Protein AF-0000000071078561 (afdb_homodimer)

Foldseek 3Di:
DDDPDDPDPPDPPPPPPPPPPPPPPPPPPPPPVPPPPQPAKDAFWDPPLLVLLLVCLQPLVLDDPVRNVQADSVVLSCLLLQLFFLDAFQPHALVSNVVNLVRFDDFDDAQAEEAEFPQVVLLVQQVVVDSSYDYLCSGSLNVSQPPTDWHAHNDPPRTTRGIDHDVVRHCGPVNSSLLNNLQSRLLRHAEEYEYEFAQQDPCHRQDPPDSCNPRRLQRHQVVGYAAYEYEHEYALPGDRRDACCDDCNVVVVVSCVVNVHYYHYDYDYDHSVPDHNVVVVVVVPDDPVPPDPPDPPPPDPD/DDDPDDPDPPDDDPPPPPPPPPPPPPPPPPPPPPPVPQPAKDAFWDPPLLVLLLVCLQPLVLDDPVRNVQADSVVLSCLLLQLFFLDAFQVHALVSNVVNLVRFDDFDDAQAEEAEFPQVVLLVQQVVVDSSYDYLCSGSLNVSQPPTDWHAHNDPPRTTRGIDHDVVRHCGSVNSSLLNNLQVRLLRHAEEYEYEFAQQDPCHRQDPPDSCNPRRLQRHQVVGYAAYEYEHEYALPGDRRDACCDDCNVVVCVSCVVNVHYYHYDYDYDHSVPDHNVVVVVVVPDDPVPPDPPDPDDPDPD

pLDDT: mean 80.66, std 25.22, range [20.97, 98.88]

Nearest PDB structures (foldseek):
  5f1o-assembly1_A  TM=9.060E-01  e=3.573E-24  Homo sapiens
  1isf-assembly1_B  TM=8.876E-01  e=4.318E-24  Homo sapiens
  4xjs-assembly1_A  TM=9.059E-01  e=1.185E-23  Homo sapiens
  5f1k-assembly1_A  TM=8.750E-01  e=4.599E-24  Homo sapiens
  5bni-assembly2_B  TM=9.233E-01  e=4.062E-22  Sus scrofa

Sequence (604 aa):
MHSLYGLSPSAPAYINKAFVLVIVAASLVVNSSGVLLPSDLGDGTTPNLKAIFLGRCYDCEYCSEEQAGLYNCSGLWDAFSSSFSYQEPCNSVPEDFDDFVSMAFVPLADNQTLFYSGMYSIAMAIGRQSSDFTNIELTMLGGLVDGMTFCGMVDAPGINYDACPTFDSCENDVDALWKESSQYFAGQASGEVTVILDGSRADGAYRPKSFFRPQEVANLDPAKVTSLTAYVVHSLNGDVTEKCVTGSLLQLQEDVATRELNLNALTIQASLATFNASRIQDTKHVDPKQIRPPRLSARQRFMHSLYGLSPSAPAYINKAFVLVIVAASLVVNSSGVLLPSDLGDGTTPNLKAIFLGRCYDCEYCSEEQAGLYNCSGLWDAFSSSFSYQEPCNSVPEDFDDFVSMAFVPLADNQTLFYSGMYSIAMAIGRQSSDFTNIELTMLGGLVDGMTFCGMVDAPGINYDACPTFDSCENDVDALWKESSQYFAGQASGEVTVILDGSRADGAYRPKSFFRPQEVANLDPAKVTSLTAYVVHSLNGDVTEKCVTGSLLQLQEDVATRELNLNALTIQASLATFNASRIQDTKHVDPKQIRPPRLSARQRF

Structure (mmCIF, N/CA/C/O backbone):
data_AF-0000000071078561-model_v1
#
loop_
_entity.id
_entity.type
_entity.pdbx_description
1 polymer 'ADP-ribosyl cyclase/cyclic ADP-ribose hydrolase'
#
loop_
_atom_site.group_PDB
_atom_site.id
_atom_site.type_symbol
_atom_site.label_atom_id
_atom_site.label_alt_id
_atom_site.label_comp_id
_atom_site.label_asym_id
_atom_site.label_entity_id
_atom_site.label_seq_id
_atom_site.pdbx_PDB_ins_code
_atom_site.Cartn_x
_atom_site.Cartn_y
_atom_site.Cartn_z
_atom_site.occupancy
_atom_site.B_iso_or_equiv
_atom_site.auth_seq_id
_atom_site.auth_comp_id
_atom_site.auth_asym_id
_atom_site.auth_atom_id
_atom_site.pdbx_PDB_model_num
ATOM 1 N N . MET A 1 1 ? 60.625 -86.375 -72.938 1 24.27 1 MET A N 1
ATOM 2 C CA . MET A 1 1 ? 61.875 -85.625 -72.812 1 24.27 1 MET A CA 1
ATOM 3 C C . MET A 1 1 ? 61.594 -84.125 -72.625 1 24.27 1 MET A C 1
ATOM 5 O O . MET A 1 1 ? 62.531 -83.312 -72.5 1 24.27 1 MET A O 1
ATOM 9 N N . HIS A 1 2 ? 60.281 -83.75 -73 1 27.45 2 HIS A N 1
ATOM 10 C CA . HIS A 1 2 ? 60.094 -82.375 -73.5 1 27.45 2 HIS A CA 1
ATOM 11 C C . HIS A 1 2 ? 60.312 -81.312 -72.375 1 27.45 2 HIS A C 1
ATOM 13 O O . HIS A 1 2 ? 60.125 -81.625 -71.188 1 27.45 2 HIS A O 1
ATOM 19 N N . SER A 1 3 ? 60.906 -80.25 -72.75 1 25.27 3 SER A N 1
ATOM 20 C CA . SER A 1 3 ? 61.719 -79.125 -72.312 1 25.27 3 SER A CA 1
ATOM 21 C C . SER A 1 3 ? 60.906 -78.125 -71.438 1 25.27 3 SER A C 1
ATOM 23 O O . SER A 1 3 ? 59.906 -77.625 -71.875 1 25.27 3 SER A O 1
ATOM 25 N N . LEU A 1 4 ? 60.781 -78.438 -70.062 1 28.44 4 LEU A N 1
ATOM 26 C CA . LEU A 1 4 ? 60.188 -77.938 -68.812 1 28.44 4 LEU A CA 1
ATOM 27 C C . LEU A 1 4 ? 60.656 -76.562 -68.562 1 28.44 4 LEU A C 1
ATOM 29 O O . LEU A 1 4 ? 61.781 -76.312 -68.125 1 28.44 4 LEU A O 1
ATOM 33 N N . TYR A 1 5 ? 60.406 -75.688 -69.75 1 26.06 5 TYR A N 1
ATOM 34 C CA . TYR A 1 5 ? 61.062 -74.375 -69.75 1 26.06 5 TYR A CA 1
ATOM 35 C C . TYR A 1 5 ? 60.844 -73.625 -68.5 1 26.06 5 TYR A C 1
ATOM 37 O O . TYR A 1 5 ? 59.875 -73.812 -67.75 1 26.06 5 TYR A O 1
ATOM 45 N N . GLY A 1 6 ? 61.906 -72.875 -67.875 1 26.34 6 GLY A N 1
ATOM 46 C CA . GLY A 1 6 ? 62.562 -72.25 -66.75 1 26.34 6 GLY A CA 1
ATOM 47 C C . GLY A 1 6 ? 61.938 -70.938 -66.312 1 26.34 6 GLY A C 1
ATOM 48 O O . GLY A 1 6 ? 62.219 -69.875 -66.938 1 26.34 6 GLY A O 1
ATOM 49 N N . LEU A 1 7 ? 60.531 -70.938 -66.188 1 29.17 7 LEU A N 1
ATOM 50 C CA . LEU A 1 7 ? 59.812 -69.625 -66.188 1 29.17 7 LEU A CA 1
ATOM 51 C C . LEU A 1 7 ? 60.312 -68.75 -65.062 1 29.17 7 LEU A C 1
ATOM 53 O O . LEU A 1 7 ? 60.5 -69.188 -63.906 1 29.17 7 LEU A O 1
ATOM 57 N N . SER A 1 8 ? 61.156 -67.688 -65.438 1 27.91 8 SER A N 1
ATOM 58 C CA . SER A 1 8 ? 62 -66.75 -64.688 1 27.91 8 SER A CA 1
ATOM 59 C C . SER A 1 8 ? 61.219 -65.875 -63.719 1 27.91 8 SER A C 1
ATOM 61 O O . SER A 1 8 ? 60.094 -65.438 -64 1 27.91 8 SER A O 1
ATOM 63 N N . PRO A 1 9 ? 61.5 -66 -62.312 1 29.94 9 PRO A N 1
ATOM 64 C CA . PRO A 1 9 ? 60.812 -65.5 -61.094 1 29.94 9 PRO A CA 1
ATOM 65 C C . PRO A 1 9 ? 60.812 -63.969 -61 1 29.94 9 PRO A C 1
ATOM 67 O O . PRO A 1 9 ? 61.875 -63.344 -60.969 1 29.94 9 PRO A O 1
ATOM 70 N N . SER A 1 10 ? 60 -63.25 -61.906 1 27.47 10 SER A N 1
ATOM 71 C CA . SER A 1 10 ? 60.062 -61.781 -62.031 1 27.47 10 SER A CA 1
ATOM 72 C C . SER A 1 10 ? 59.969 -61.094 -60.656 1 27.47 10 SER A C 1
ATOM 74 O O . SER A 1 10 ? 59.281 -61.594 -59.781 1 27.47 10 SER A O 1
ATOM 76 N N . ALA A 1 11 ? 60.938 -60.219 -60.312 1 30.38 11 ALA A N 1
ATOM 77 C CA . ALA A 1 11 ? 61.375 -59.438 -59.125 1 30.38 11 ALA A CA 1
ATOM 78 C C . ALA A 1 11 ? 60.25 -58.5 -58.656 1 30.38 11 ALA A C 1
ATOM 80 O O . ALA A 1 11 ? 59.625 -57.844 -59.469 1 30.38 11 ALA A O 1
ATOM 81 N N . PRO A 1 12 ? 59.594 -58.719 -57.438 1 30.58 12 PRO A N 1
ATOM 82 C CA . PRO A 1 12 ? 58.438 -58.031 -56.906 1 30.58 12 PRO A CA 1
ATOM 83 C C . PRO A 1 12 ? 58.688 -56.531 -56.719 1 30.58 12 PRO A C 1
ATOM 85 O O . PRO A 1 12 ? 59.781 -56.125 -56.281 1 30.58 12 PRO A O 1
ATOM 88 N N . ALA A 1 13 ? 58.219 -55.594 -57.625 1 27.67 13 ALA A N 1
ATOM 89 C CA . ALA A 1 13 ? 58.344 -54.156 -57.688 1 27.67 13 ALA A CA 1
ATOM 90 C C . ALA A 1 13 ? 57.938 -53.531 -56.344 1 27.67 13 ALA A C 1
ATOM 92 O O . ALA A 1 13 ? 56.969 -53.938 -55.719 1 27.67 13 ALA A O 1
ATOM 93 N N . TYR A 1 14 ? 58.875 -52.906 -55.562 1 26.88 14 TYR A N 1
ATOM 94 C CA . TYR A 1 14 ? 58.875 -52.156 -54.312 1 26.88 14 TYR A CA 1
ATOM 95 C C . TYR A 1 14 ? 57.938 -50.969 -54.406 1 26.88 14 TYR A C 1
ATOM 97 O O . TYR A 1 14 ? 58.188 -50.031 -55.188 1 26.88 14 TYR A O 1
ATOM 105 N N . ILE A 1 15 ? 56.562 -51 -54.5 1 27.97 15 ILE A N 1
ATOM 106 C CA . ILE A 1 15 ? 55.625 -49.906 -54.594 1 27.97 15 ILE A CA 1
ATOM 107 C C . ILE A 1 15 ? 55.844 -48.938 -53.438 1 27.97 15 ILE A C 1
ATOM 109 O O . ILE A 1 15 ? 55.812 -49.344 -52.281 1 27.97 15 ILE A O 1
ATOM 113 N N . ASN A 1 16 ? 56.656 -47.844 -53.656 1 27.06 16 ASN A N 1
ATOM 114 C CA . ASN A 1 16 ? 56.844 -46.688 -52.781 1 27.06 16 ASN A CA 1
ATOM 115 C C . ASN A 1 16 ? 55.531 -46.125 -52.281 1 27.06 16 ASN A C 1
ATOM 117 O O . ASN A 1 16 ? 54.719 -45.688 -53.094 1 27.06 16 ASN A O 1
ATOM 121 N N . LYS A 1 17 ? 54.969 -46.531 -51.156 1 28.06 17 LYS A N 1
ATOM 122 C CA . LYS A 1 17 ? 53.781 -46.094 -50.5 1 28.06 17 LYS A CA 1
ATOM 123 C C . LYS A 1 17 ? 53.844 -44.594 -50.188 1 28.06 17 LYS A C 1
ATOM 125 O O . LYS A 1 17 ? 54.656 -44.188 -49.344 1 28.06 17 LYS A O 1
ATOM 130 N N . ALA A 1 18 ? 53.844 -43.719 -51.219 1 29.41 18 ALA A N 1
ATOM 131 C CA . ALA A 1 18 ? 53.688 -42.281 -50.938 1 29.41 18 ALA A CA 1
ATOM 132 C C . ALA A 1 18 ? 52.562 -42.031 -49.938 1 29.41 18 ALA A C 1
ATOM 134 O O . ALA A 1 18 ? 51.438 -42.469 -50.125 1 29.41 18 ALA A O 1
ATOM 135 N N . PHE A 1 19 ? 52.844 -41.844 -48.625 1 32.91 19 PHE A N 1
ATOM 136 C CA . PHE A 1 19 ? 51.969 -41.406 -47.531 1 32.91 19 PHE A CA 1
ATOM 137 C C . PHE A 1 19 ? 51.281 -40.094 -47.844 1 32.91 19 PHE A C 1
ATOM 139 O O . PHE A 1 19 ? 51.938 -39.062 -48.031 1 32.91 19 PHE A O 1
ATOM 146 N N . VAL A 1 20 ? 50.281 -40.094 -48.812 1 29.97 20 VAL A N 1
ATOM 147 C CA . VAL A 1 20 ? 49.469 -38.906 -48.969 1 29.97 20 VAL A CA 1
ATOM 148 C C . VAL A 1 20 ? 48.969 -38.438 -47.625 1 29.97 20 VAL A C 1
ATOM 150 O O . VAL A 1 20 ? 48.281 -39.188 -46.906 1 29.97 20 VAL A O 1
ATOM 153 N N . LEU A 1 21 ? 49.656 -37.5 -47 1 31.8 21 LEU A N 1
ATOM 154 C CA . LEU A 1 21 ? 49.188 -36.75 -45.844 1 31.8 21 LEU A CA 1
ATOM 155 C C . LEU A 1 21 ? 47.844 -36.094 -46.125 1 31.8 21 LEU A C 1
ATOM 157 O O . LEU A 1 21 ? 47.719 -35.188 -46.969 1 31.8 21 LEU A O 1
ATOM 161 N N . VAL A 1 22 ? 46.75 -36.906 -46.125 1 32.19 22 VAL A N 1
ATOM 162 C CA . VAL A 1 22 ? 45.438 -36.281 -46.188 1 32.19 22 VAL A CA 1
ATOM 163 C C . VAL A 1 22 ? 45.312 -35.281 -45.031 1 32.19 22 VAL A C 1
ATOM 165 O O . VAL A 1 22 ? 45.375 -35.656 -43.844 1 32.19 22 VAL A O 1
ATOM 168 N N . ILE A 1 23 ? 45.75 -34.031 -45.25 1 35.06 23 ILE A N 1
ATOM 169 C CA . ILE A 1 23 ? 45.406 -32.938 -44.375 1 35.06 23 ILE A CA 1
ATOM 170 C C . ILE A 1 23 ? 43.875 -32.875 -44.156 1 35.06 23 ILE A C 1
ATOM 172 O O . ILE A 1 23 ? 43.125 -32.656 -45.125 1 35.06 23 ILE A O 1
ATOM 176 N N . VAL A 1 24 ? 43.375 -33.719 -43.281 1 33.16 24 VAL A N 1
ATOM 177 C CA . VAL A 1 24 ? 42 -33.562 -42.844 1 33.16 24 VAL A CA 1
ATOM 178 C C . VAL A 1 24 ? 41.75 -32.156 -42.312 1 33.16 24 VAL A C 1
ATOM 180 O O . VAL A 1 24 ? 42.375 -31.75 -41.312 1 33.16 24 VAL A O 1
ATOM 183 N N . ALA A 1 25 ? 41.562 -31.172 -43.188 1 33.22 25 ALA A N 1
ATOM 184 C CA . ALA A 1 25 ? 41 -29.906 -42.75 1 33.22 25 ALA A CA 1
ATOM 185 C C . ALA A 1 25 ? 39.812 -30.125 -41.844 1 33.22 25 ALA A C 1
ATOM 187 O O . ALA A 1 25 ? 38.75 -30.609 -42.312 1 33.22 25 ALA A O 1
ATOM 188 N N . ALA A 1 26 ? 40.031 -30.484 -40.594 1 34.34 26 ALA A N 1
ATOM 189 C CA . ALA A 1 26 ? 38.938 -30.375 -39.625 1 34.34 26 ALA A CA 1
ATOM 190 C C . ALA A 1 26 ? 38.219 -29.031 -39.75 1 34.34 26 ALA A C 1
ATOM 192 O O . ALA A 1 26 ? 38.812 -27.984 -39.406 1 34.34 26 ALA A O 1
ATOM 193 N N . SER A 1 27 ? 37.375 -28.844 -40.75 1 34.84 27 SER A N 1
ATOM 194 C CA . SER A 1 27 ? 36.438 -27.719 -40.625 1 34.84 27 SER A CA 1
ATOM 195 C C . SER A 1 27 ? 35.875 -27.609 -39.219 1 34.84 27 SER A C 1
ATOM 197 O O . SER A 1 27 ? 35.219 -28.531 -38.75 1 34.84 27 SER A O 1
ATOM 199 N N . LEU A 1 28 ? 36.594 -26.938 -38.375 1 34.78 28 LEU A N 1
ATOM 200 C CA . LEU A 1 28 ? 35.938 -26.469 -37.156 1 34.78 28 LEU A CA 1
ATOM 201 C C . LEU A 1 28 ? 34.562 -25.875 -37.438 1 34.78 28 LEU A C 1
ATOM 203 O O . LEU A 1 28 ? 34.469 -24.781 -38 1 34.78 28 LEU A O 1
ATOM 207 N N . VAL A 1 29 ? 33.625 -26.688 -37.875 1 36.62 29 VAL A N 1
ATOM 208 C CA . VAL A 1 29 ? 32.281 -26.172 -37.75 1 36.62 29 VAL A CA 1
ATOM 209 C C . VAL A 1 29 ? 32.062 -25.578 -36.375 1 36.62 29 VAL A C 1
ATOM 211 O O . VAL A 1 29 ? 32.062 -26.297 -35.375 1 36.62 29 VAL A O 1
ATOM 214 N N . VAL A 1 30 ? 32.562 -24.406 -36.156 1 37.5 30 VAL A N 1
ATOM 215 C CA . VAL A 1 30 ? 31.984 -23.641 -35.062 1 37.5 30 VAL A CA 1
ATOM 216 C C . VAL A 1 30 ? 30.453 -23.734 -35.156 1 37.5 30 VAL A C 1
ATOM 218 O O . VAL A 1 30 ? 29.844 -23.234 -36.094 1 37.5 30 VAL A O 1
ATOM 221 N N . ASN A 1 31 ? 29.906 -24.844 -34.812 1 34.78 31 ASN A N 1
ATOM 222 C CA . ASN A 1 31 ? 28.5 -24.75 -34.438 1 34.78 31 ASN A CA 1
ATOM 223 C C . ASN A 1 31 ? 28.203 -23.5 -33.625 1 34.78 31 ASN A C 1
ATOM 225 O O . ASN A 1 31 ? 28.547 -23.422 -32.438 1 34.78 31 ASN A O 1
ATOM 229 N N . SER A 1 32 ? 28.359 -22.328 -34.219 1 35.81 32 SER A N 1
ATOM 230 C CA . SER A 1 32 ? 27.609 -21.266 -33.562 1 35.81 32 SER A CA 1
ATOM 231 C C . SER A 1 32 ? 26.25 -21.766 -33.094 1 35.81 32 SER A C 1
ATOM 233 O O . SER A 1 32 ? 25.344 -21.969 -33.906 1 35.81 32 SER A O 1
ATOM 235 N N . SER A 1 33 ? 26.203 -22.672 -32.25 1 38.09 33 SER A N 1
ATOM 236 C CA . SER A 1 33 ? 24.891 -22.734 -31.609 1 38.09 33 SER A CA 1
ATOM 237 C C . SER A 1 33 ? 24.266 -21.344 -31.484 1 38.09 33 SER A C 1
ATOM 239 O O . SER A 1 33 ? 24.703 -20.531 -30.672 1 38.09 33 SER A O 1
ATOM 241 N N . GLY A 1 34 ? 23.891 -20.734 -32.531 1 37.69 34 GLY A N 1
ATOM 242 C CA . GLY A 1 34 ? 22.984 -19.609 -32.375 1 37.69 34 GLY A CA 1
ATOM 243 C C . GLY A 1 34 ? 22.078 -19.734 -31.172 1 37.69 34 GLY A C 1
ATOM 244 O O . GLY A 1 34 ? 21.172 -20.547 -31.156 1 37.69 34 GLY A O 1
ATOM 245 N N . VAL A 1 35 ? 22.609 -19.609 -30.031 1 42.12 35 VAL A N 1
ATOM 246 C CA . VAL A 1 35 ? 21.625 -19.359 -28.984 1 42.12 35 VAL A CA 1
ATOM 247 C C . VAL A 1 35 ? 20.516 -18.469 -29.547 1 42.12 35 VAL A C 1
ATOM 249 O O . VAL A 1 35 ? 20.766 -17.328 -29.969 1 42.12 35 VAL A O 1
ATOM 252 N N . LEU A 1 36 ? 19.625 -18.891 -30.281 1 41.12 36 LEU A N 1
ATOM 253 C CA . LEU A 1 36 ? 18.406 -18.156 -30.609 1 41.12 36 LEU A CA 1
ATOM 254 C C . LEU A 1 36 ? 18.031 -17.203 -29.484 1 41.12 36 LEU A C 1
ATOM 256 O O . LEU A 1 36 ? 17.703 -17.641 -28.391 1 41.12 36 LEU A O 1
ATOM 260 N N . LEU A 1 37 ? 18.766 -16.125 -29.391 1 50.34 37 LEU A N 1
ATOM 261 C CA . LEU A 1 37 ? 18.234 -15.102 -28.484 1 50.34 37 LEU A CA 1
ATOM 262 C C . LEU A 1 37 ? 16.734 -14.961 -28.656 1 50.34 37 LEU A C 1
ATOM 264 O O . LEU A 1 37 ? 16.234 -14.945 -29.781 1 50.34 37 LEU A O 1
ATOM 268 N N . PRO A 1 38 ? 16 -15.289 -27.672 1 55.5 38 PRO A N 1
ATOM 269 C CA . PRO A 1 38 ? 14.555 -15.102 -27.844 1 55.5 38 PRO A CA 1
ATOM 270 C C . PRO A 1 38 ? 14.203 -13.75 -28.453 1 55.5 38 PRO A C 1
ATOM 272 O O . PRO A 1 38 ? 14.906 -12.758 -28.219 1 55.5 38 PRO A O 1
ATOM 275 N N . SER A 1 39 ? 13.695 -13.688 -29.719 1 60.75 39 SER A N 1
ATOM 276 C CA . SER A 1 39 ? 13.273 -12.547 -30.531 1 60.75 39 SER A CA 1
ATOM 277 C C . SER A 1 39 ? 12.438 -11.57 -29.719 1 60.75 39 SER A C 1
ATOM 279 O O . SER A 1 39 ? 12.297 -10.406 -30.094 1 60.75 39 SER A O 1
ATOM 281 N N . ASP A 1 40 ? 11.875 -11.969 -28.547 1 78.69 40 ASP A N 1
ATOM 282 C CA . ASP A 1 40 ? 10.977 -11.039 -27.875 1 78.69 40 ASP A CA 1
ATOM 283 C C . ASP A 1 40 ? 11.508 -10.648 -26.5 1 78.69 40 ASP A C 1
ATOM 285 O O . ASP A 1 40 ? 11.312 -11.383 -25.516 1 78.69 40 ASP A O 1
ATOM 289 N N . LEU A 1 41 ? 12.461 -9.672 -26.562 1 86.06 41 LEU A N 1
ATOM 290 C CA . LEU A 1 41 ? 13.039 -9.156 -25.328 1 86.06 41 LEU A CA 1
ATOM 291 C C . LEU A 1 41 ? 12.273 -7.934 -24.844 1 86.06 41 LEU A C 1
ATOM 293 O O . LEU A 1 41 ? 11.844 -7.102 -25.641 1 86.06 41 LEU A O 1
ATOM 297 N N . GLY A 1 42 ? 11.953 -8.078 -23.547 1 90.94 42 GLY A N 1
ATOM 298 C CA . GLY A 1 42 ? 11.383 -6.922 -22.891 1 90.94 42 GLY A CA 1
ATOM 299 C C . GLY A 1 42 ? 12.398 -6.121 -22.094 1 90.94 42 GLY A C 1
ATOM 300 O O . GLY A 1 42 ? 13.594 -6.172 -22.391 1 90.94 42 GLY A O 1
ATOM 301 N N . ASP A 1 43 ? 11.875 -5.316 -21.172 1 91.5 43 ASP A N 1
ATOM 302 C CA . ASP A 1 43 ? 12.734 -4.535 -20.281 1 91.5 43 ASP A CA 1
ATOM 303 C C . ASP A 1 43 ? 13.617 -5.449 -19.438 1 91.5 43 ASP A C 1
ATOM 305 O O . ASP A 1 43 ? 13.312 -6.629 -19.266 1 91.5 43 ASP A O 1
ATOM 309 N N . GLY A 1 44 ? 14.766 -4.906 -18.984 1 96.94 44 GLY A N 1
ATOM 310 C CA . GLY A 1 44 ? 15.625 -5.633 -18.062 1 96.94 44 GLY A CA 1
ATOM 311 C C . GLY A 1 44 ? 15.07 -5.695 -16.656 1 96.94 44 GLY A C 1
ATOM 312 O O . GLY A 1 44 ? 13.914 -5.324 -16.422 1 96.94 44 GLY A O 1
ATOM 313 N N . THR A 1 45 ? 15.906 -6.246 -15.852 1 98.31 45 THR A N 1
ATOM 314 C CA . THR A 1 45 ? 15.586 -6.328 -14.43 1 98.31 45 THR A CA 1
ATOM 315 C C . THR A 1 45 ? 15.273 -4.941 -13.867 1 98.31 45 THR A C 1
ATOM 317 O O . THR A 1 45 ? 15.922 -3.959 -14.234 1 98.31 45 THR A O 1
ATOM 320 N N . THR A 1 46 ? 14.242 -4.855 -12.984 1 97.25 46 THR A N 1
ATOM 321 C CA . THR A 1 46 ? 13.914 -3.619 -12.281 1 97.25 46 THR A CA 1
ATOM 322 C C . THR A 1 46 ? 15.164 -2.996 -11.672 1 97.25 46 THR A C 1
ATOM 324 O O . THR A 1 46 ? 15.883 -3.652 -10.914 1 97.25 46 THR A O 1
ATOM 327 N N . PRO A 1 47 ? 15.43 -1.726 -12.016 1 96 47 PRO A N 1
ATOM 328 C CA . PRO A 1 47 ? 16.594 -1.079 -11.406 1 96 47 PRO A CA 1
ATOM 329 C C . PRO A 1 47 ? 16.531 -1.049 -9.883 1 96 47 PRO A C 1
ATOM 331 O O . PRO A 1 47 ? 15.445 -0.895 -9.312 1 96 47 PRO A O 1
ATOM 334 N N . ASN A 1 48 ? 17.688 -1.198 -9.203 1 97.31 48 ASN A N 1
ATOM 335 C CA . ASN A 1 48 ? 17.797 -1.157 -7.746 1 97.31 48 ASN A CA 1
ATOM 336 C C . ASN A 1 48 ? 16.984 -2.264 -7.09 1 97.31 48 ASN A C 1
ATOM 338 O O . ASN A 1 48 ? 16.406 -2.061 -6.023 1 97.31 48 ASN A O 1
ATOM 342 N N . LEU A 1 49 ? 16.969 -3.408 -7.742 1 98.62 49 LEU A N 1
ATOM 343 C CA . LEU A 1 49 ? 16.172 -4.559 -7.328 1 98.62 49 LEU A CA 1
ATOM 344 C C . LEU A 1 49 ? 16.438 -4.906 -5.867 1 98.62 49 LEU A C 1
ATOM 346 O O . LEU A 1 49 ? 15.5 -5.094 -5.09 1 98.62 49 LEU A O 1
ATOM 350 N N . LYS A 1 50 ? 17.688 -4.93 -5.508 1 98.69 50 LYS A N 1
ATOM 351 C CA . LYS A 1 50 ? 18.047 -5.324 -4.152 1 98.69 50 LYS A CA 1
ATOM 352 C C . LYS A 1 50 ? 17.547 -4.312 -3.129 1 98.69 50 LYS A C 1
ATOM 354 O O . LYS A 1 50 ? 17.016 -4.691 -2.082 1 98.69 50 LYS A O 1
ATOM 359 N N . ALA A 1 51 ? 17.719 -3.068 -3.398 1 98.5 51 ALA A N 1
ATOM 360 C CA . ALA A 1 51 ? 17.266 -2.025 -2.477 1 98.5 51 ALA A CA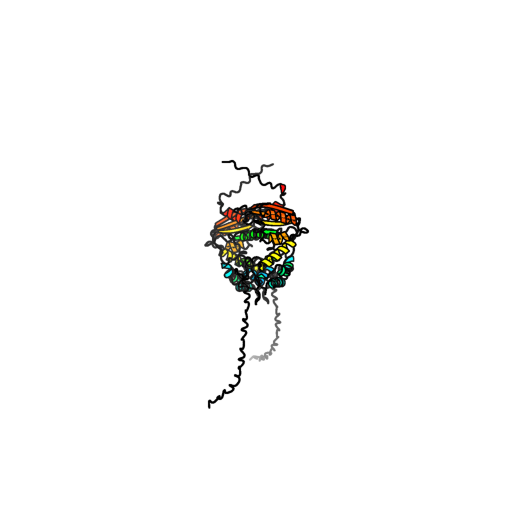 1
ATOM 361 C C . ALA A 1 51 ? 15.758 -2.078 -2.273 1 98.5 51 ALA A C 1
ATOM 363 O O . ALA A 1 51 ? 15.273 -1.943 -1.147 1 98.5 51 ALA A O 1
ATOM 364 N N . ILE A 1 52 ? 15.023 -2.264 -3.328 1 98.44 52 ILE A N 1
ATOM 365 C CA . ILE A 1 52 ? 13.57 -2.359 -3.238 1 98.44 52 ILE A CA 1
ATOM 366 C C . ILE A 1 52 ? 13.188 -3.588 -2.418 1 98.44 52 ILE A C 1
ATOM 368 O O . ILE A 1 52 ? 12.367 -3.498 -1.496 1 98.44 52 ILE A O 1
ATOM 372 N N . PHE A 1 53 ? 13.836 -4.719 -2.734 1 98.81 53 PHE A N 1
ATOM 373 C CA . PHE A 1 53 ? 13.562 -5.973 -2.049 1 98.81 53 PHE A CA 1
ATOM 374 C C . PHE A 1 53 ? 13.805 -5.84 -0.551 1 98.81 53 PHE A C 1
ATOM 376 O O . PHE A 1 53 ? 12.93 -6.148 0.258 1 98.81 53 PHE A O 1
ATOM 383 N N . LEU A 1 54 ? 14.93 -5.352 -0.174 1 98.75 54 LEU A N 1
ATOM 384 C CA . LEU A 1 54 ? 15.297 -5.242 1.235 1 98.75 54 LEU A CA 1
ATOM 385 C C . LEU A 1 54 ? 14.43 -4.195 1.936 1 98.75 54 LEU A C 1
ATOM 387 O O . LEU A 1 54 ? 14.039 -4.379 3.092 1 98.75 54 LEU A O 1
ATOM 391 N N . GLY A 1 55 ? 14.18 -3.121 1.275 1 98.44 55 GLY A N 1
ATOM 392 C CA . GLY A 1 55 ? 13.273 -2.129 1.84 1 98.44 55 GLY A CA 1
ATOM 393 C C . GLY A 1 55 ? 11.914 -2.693 2.195 1 98.44 55 GLY A C 1
ATOM 394 O O . GLY A 1 55 ? 11.406 -2.459 3.295 1 98.44 55 GLY A O 1
ATOM 395 N N . ARG A 1 56 ? 11.359 -3.445 1.267 1 97.88 56 ARG A N 1
ATOM 396 C CA . ARG A 1 56 ? 10.062 -4.082 1.501 1 97.88 56 ARG A CA 1
ATOM 397 C C . ARG A 1 56 ? 10.148 -5.09 2.643 1 97.88 56 ARG A C 1
ATOM 399 O O . ARG A 1 56 ? 9.234 -5.18 3.467 1 97.88 56 ARG A O 1
ATOM 406 N N . CYS A 1 57 ? 11.25 -5.773 2.674 1 98.19 57 CYS A N 1
ATOM 407 C CA . CYS A 1 57 ? 11.422 -6.797 3.699 1 98.19 57 CYS A CA 1
ATOM 408 C C . CYS A 1 57 ? 11.531 -6.168 5.082 1 98.19 57 CYS A C 1
ATOM 410 O O . CYS A 1 57 ? 10.844 -6.59 6.016 1 98.19 57 CYS A O 1
ATOM 412 N N . TYR A 1 58 ? 12.281 -5.16 5.238 1 97.38 58 TYR A N 1
ATOM 413 C CA . TYR A 1 58 ? 12.469 -4.512 6.531 1 97.38 58 TYR A CA 1
ATOM 414 C C . TYR A 1 58 ? 11.227 -3.738 6.945 1 97.38 58 TYR A C 1
ATOM 416 O O . TYR A 1 58 ? 10.922 -3.631 8.133 1 97.38 58 TYR A O 1
ATOM 424 N N . ASP A 1 59 ? 10.586 -3.221 5.965 1 95.44 59 ASP A N 1
ATOM 425 C CA . ASP A 1 59 ? 9.336 -2.506 6.223 1 95.44 59 ASP A CA 1
ATOM 426 C C . ASP A 1 59 ? 8.25 -3.459 6.715 1 95.44 59 ASP A C 1
ATOM 428 O O . ASP A 1 59 ? 7.504 -3.135 7.637 1 95.44 59 ASP A O 1
ATOM 432 N N . CYS A 1 60 ? 8.188 -4.613 6.113 1 94.12 60 CYS A N 1
ATOM 433 C CA . CYS A 1 60 ? 7.223 -5.652 6.445 1 94.12 60 CYS A CA 1
ATOM 434 C C . CYS A 1 60 ? 5.84 -5.059 6.676 1 94.12 60 CYS A C 1
ATOM 436 O O . CYS A 1 60 ? 5.227 -5.285 7.723 1 94.12 60 CYS A O 1
ATOM 438 N N . GLU A 1 61 ? 5.328 -4.379 5.707 1 88.19 61 GLU A N 1
ATOM 439 C CA . GLU A 1 61 ? 4.129 -3.549 5.805 1 88.19 61 GLU A CA 1
ATOM 440 C C . GLU A 1 61 ? 2.934 -4.367 6.285 1 88.19 61 GLU A C 1
ATOM 442 O O . GLU A 1 61 ? 2.088 -3.861 7.027 1 88.19 61 GLU A O 1
ATOM 447 N N . TYR A 1 62 ? 2.891 -5.598 5.969 1 84.81 62 TYR A N 1
ATOM 448 C CA . TYR A 1 62 ? 1.68 -6.359 6.254 1 84.81 62 TYR A CA 1
ATOM 449 C C . TYR A 1 62 ? 1.939 -7.422 7.312 1 84.81 62 TYR A C 1
ATOM 451 O O . TYR A 1 62 ? 1.14 -8.344 7.484 1 84.81 62 TYR A O 1
ATOM 459 N N . CYS A 1 63 ? 3.066 -7.27 8.031 1 88.81 63 CYS A N 1
ATOM 460 C CA . CYS A 1 63 ? 3.416 -8.227 9.078 1 88.81 63 CYS A CA 1
ATOM 461 C C . CYS A 1 63 ? 2.871 -7.785 10.43 1 88.81 63 CYS A C 1
ATOM 463 O O . CYS A 1 63 ? 2.791 -6.586 10.711 1 88.81 63 CYS A O 1
ATOM 465 N N . SER A 1 64 ? 2.471 -8.797 11.156 1 82.38 64 SER A N 1
ATOM 466 C CA . SER A 1 64 ? 2.359 -8.516 12.586 1 82.38 64 SER A CA 1
ATOM 467 C C . SER A 1 64 ? 3.73 -8.273 13.211 1 82.38 64 SER A C 1
ATOM 469 O O . SER A 1 64 ? 4.758 -8.57 12.594 1 82.38 64 SER A O 1
ATOM 471 N N . GLU A 1 65 ? 3.688 -7.676 14.344 1 79.38 65 GLU A N 1
ATOM 472 C CA . GLU A 1 65 ? 4.949 -7.465 15.047 1 79.38 65 GLU A CA 1
ATOM 473 C C . GLU A 1 65 ? 5.699 -8.781 15.242 1 79.38 65 GLU A C 1
ATOM 475 O O . GLU A 1 65 ? 6.922 -8.836 15.086 1 79.38 65 GLU A O 1
ATOM 480 N N . GLU A 1 66 ? 4.953 -9.82 15.523 1 81.81 66 GLU A N 1
ATOM 481 C CA . GLU A 1 66 ? 5.539 -11.141 15.727 1 81.81 66 GLU A CA 1
ATOM 482 C C . GLU A 1 66 ? 6.152 -11.68 14.438 1 81.81 66 GLU A C 1
ATOM 484 O O . GLU A 1 66 ? 7.262 -12.219 14.453 1 81.81 66 GLU A O 1
ATOM 489 N N . GLN A 1 67 ? 5.527 -11.422 13.352 1 84.19 67 GLN A N 1
ATOM 490 C CA . GLN A 1 67 ? 5.992 -11.922 12.062 1 84.19 67 GLN A CA 1
ATOM 491 C C . GLN A 1 67 ? 7.242 -11.18 11.594 1 84.19 67 GLN A C 1
ATOM 493 O O . GLN A 1 67 ? 8.164 -11.781 11.039 1 84.19 67 GLN A O 1
ATOM 498 N N . ALA A 1 68 ? 7.223 -9.906 11.875 1 83.69 68 ALA A N 1
ATOM 499 C CA . ALA A 1 68 ? 8.328 -9.07 11.414 1 83.69 68 ALA A CA 1
ATOM 500 C C . ALA A 1 68 ? 9.656 -9.539 12.008 1 83.69 68 ALA A C 1
ATOM 502 O O . ALA A 1 68 ? 10.695 -9.469 11.352 1 83.69 68 ALA A O 1
ATOM 503 N N . GLY A 1 69 ? 9.641 -10.055 13.188 1 85 69 GLY A N 1
ATOM 504 C CA . GLY A 1 69 ? 10.844 -10.5 13.867 1 85 69 GLY A CA 1
ATOM 505 C C . GLY A 1 69 ? 11.344 -11.844 13.375 1 85 69 GLY A C 1
ATOM 506 O O . GLY A 1 69 ? 12.477 -12.234 13.672 1 85 69 GLY A O 1
ATOM 507 N N . LEU A 1 70 ? 10.609 -12.414 12.492 1 86.88 70 LEU A N 1
ATOM 508 C CA . LEU A 1 70 ? 10.938 -13.766 12.07 1 86.88 70 LEU A CA 1
ATOM 509 C C . LEU A 1 70 ? 11.797 -13.75 10.812 1 86.88 70 LEU A C 1
ATOM 511 O O . LEU A 1 70 ? 12.477 -14.734 10.5 1 86.88 70 LEU A O 1
ATOM 515 N N . TYR A 1 71 ? 11.812 -12.641 10.141 1 94.81 71 TYR A N 1
ATOM 516 C CA . TYR A 1 71 ? 12.414 -12.672 8.812 1 94.81 71 TYR A CA 1
ATOM 517 C C . TYR A 1 71 ? 13.859 -12.203 8.859 1 94.81 71 TYR A C 1
ATOM 519 O O . TYR A 1 71 ? 14.164 -11.164 9.445 1 94.81 71 TYR A O 1
ATOM 527 N N . ASN A 1 72 ? 14.727 -13.031 8.352 1 96.19 72 ASN A N 1
ATOM 528 C CA . ASN A 1 72 ? 16.078 -12.648 7.988 1 96.19 72 ASN A CA 1
ATOM 529 C C . ASN A 1 72 ? 16.141 -12.055 6.582 1 96.19 72 ASN A C 1
ATOM 531 O O . ASN A 1 72 ? 16.328 -12.781 5.605 1 96.19 72 ASN A O 1
ATOM 535 N N . CYS A 1 73 ? 16.125 -10.75 6.484 1 97.88 73 CYS A N 1
ATOM 536 C CA . CYS A 1 73 ? 15.914 -10.102 5.195 1 97.88 73 CYS A CA 1
ATOM 537 C C . CYS A 1 73 ? 17.125 -10.297 4.285 1 97.88 73 CYS A C 1
ATOM 539 O O . CYS A 1 73 ? 16.969 -10.461 3.07 1 97.88 73 CYS A O 1
ATOM 541 N N . SER A 1 74 ? 18.344 -10.305 4.859 1 98.12 74 SER A N 1
ATOM 542 C CA . SER A 1 74 ? 19.516 -10.578 4.043 1 98.12 74 SER A CA 1
ATOM 543 C C . SER A 1 74 ? 19.5 -12.016 3.521 1 98.12 74 SER A C 1
ATOM 545 O O . SER A 1 74 ? 19.875 -12.266 2.375 1 98.12 74 SER A O 1
ATOM 547 N N . GLY A 1 75 ? 19.031 -12.891 4.336 1 98.31 75 GLY A N 1
ATOM 548 C CA . GLY A 1 75 ? 18.906 -14.273 3.914 1 98.31 75 GLY A CA 1
ATOM 549 C C . GLY A 1 75 ? 17.844 -14.477 2.846 1 98.31 75 GLY A C 1
ATOM 550 O O . GLY A 1 75 ? 18.047 -15.258 1.91 1 98.31 75 GLY A O 1
ATOM 551 N N . LEU A 1 76 ? 16.766 -13.781 2.998 1 98.38 76 LEU A N 1
ATOM 552 C CA . LEU A 1 76 ? 15.703 -13.859 2.008 1 98.38 76 LEU A CA 1
ATOM 553 C C . LEU A 1 76 ? 16.172 -13.336 0.657 1 98.38 76 LEU A C 1
ATOM 555 O O . LEU A 1 76 ? 15.875 -13.93 -0.383 1 98.38 76 LEU A O 1
ATOM 559 N N . TRP A 1 77 ? 16.922 -12.234 0.696 1 98.75 77 TRP A N 1
ATOM 560 C CA . TRP A 1 77 ? 17.484 -11.719 -0.549 1 98.75 77 TRP A CA 1
ATOM 561 C C . TRP A 1 77 ? 18.406 -12.75 -1.198 1 98.75 77 TRP A C 1
ATOM 563 O O . TRP A 1 77 ? 18.328 -12.984 -2.406 1 98.75 77 TRP A O 1
ATOM 573 N N . ASP A 1 78 ? 19.25 -13.352 -0.397 1 98.75 78 ASP A N 1
ATOM 574 C CA . ASP A 1 78 ? 20.188 -14.336 -0.929 1 98.75 78 ASP A CA 1
ATOM 575 C C . ASP A 1 78 ? 19.453 -15.516 -1.554 1 98.75 78 ASP A C 1
ATOM 577 O O . ASP A 1 78 ? 19.812 -15.969 -2.646 1 98.75 78 ASP A O 1
ATOM 581 N N . ALA A 1 79 ? 18.438 -15.984 -0.845 1 98.75 79 ALA A N 1
ATOM 582 C CA . ALA A 1 79 ? 17.656 -17.109 -1.366 1 98.75 79 ALA A CA 1
ATOM 583 C C . ALA A 1 79 ? 16.938 -16.719 -2.66 1 98.75 79 ALA A C 1
ATOM 585 O O . ALA A 1 79 ? 16.906 -17.5 -3.613 1 98.75 79 ALA A O 1
ATOM 586 N N . PHE A 1 80 ? 16.438 -15.562 -2.762 1 98.88 80 PHE A N 1
ATOM 587 C CA . PHE A 1 80 ? 15.734 -15.062 -3.936 1 98.88 80 PHE A CA 1
ATOM 588 C C . PHE A 1 80 ? 16.688 -14.859 -5.102 1 98.88 80 PHE A C 1
ATOM 590 O O . PHE A 1 80 ? 16.5 -15.422 -6.18 1 98.88 80 PHE A O 1
ATOM 597 N N . SER A 1 81 ? 17.734 -14.094 -4.887 1 98.75 81 SER A N 1
ATOM 598 C CA . SER A 1 81 ? 18.609 -13.688 -5.988 1 98.75 81 SER A CA 1
ATOM 599 C C . SER A 1 81 ? 19.406 -14.875 -6.523 1 98.75 81 SER A C 1
ATOM 601 O O . SER A 1 81 ? 19.703 -14.938 -7.719 1 98.75 81 SER A O 1
ATOM 603 N N . SER A 1 82 ? 19.734 -15.805 -5.648 1 98.38 82 SER A N 1
ATOM 604 C CA . SER A 1 82 ? 20.516 -16.953 -6.098 1 98.38 82 SER A CA 1
ATOM 605 C C . SER A 1 82 ? 19.672 -17.891 -6.945 1 98.38 82 SER A C 1
ATOM 607 O O . SER A 1 82 ? 20.219 -18.766 -7.637 1 98.38 82 SER A O 1
ATOM 609 N N . SER A 1 83 ? 18.359 -17.734 -6.902 1 98.5 83 SER A N 1
ATOM 610 C CA . SER A 1 83 ? 17.469 -18.625 -7.629 1 98.5 83 SER A CA 1
ATOM 611 C C . SER A 1 83 ? 17.531 -18.375 -9.133 1 98.5 83 SER A C 1
ATOM 613 O O . SER A 1 83 ? 17.188 -19.25 -9.93 1 98.5 83 SER A O 1
ATOM 615 N N . PHE A 1 84 ? 18.016 -17.188 -9.523 1 98.44 84 PHE A N 1
ATOM 616 C CA . PHE A 1 84 ? 17.969 -16.922 -10.953 1 98.44 84 PHE A CA 1
ATOM 617 C C . PHE A 1 84 ? 19.281 -16.312 -11.438 1 98.44 84 PHE A C 1
ATOM 619 O O . PHE A 1 84 ? 19.547 -16.281 -12.641 1 98.44 84 PHE A O 1
ATOM 626 N N . SER A 1 85 ? 20.125 -15.844 -10.484 1 98.31 85 SER A N 1
ATOM 627 C CA . SER A 1 85 ? 21.359 -15.195 -10.883 1 98.31 85 SER A CA 1
ATOM 628 C C . SER A 1 85 ? 22.344 -16.203 -11.492 1 98.31 85 SER A C 1
ATOM 630 O O . SER A 1 85 ? 22.375 -17.359 -11.086 1 98.31 85 SER A O 1
ATOM 632 N N . TYR A 1 86 ? 23.094 -15.703 -12.477 1 97.88 86 TYR A N 1
ATOM 633 C CA . TYR A 1 86 ? 24.172 -16.438 -13.148 1 97.88 86 TYR A CA 1
ATOM 634 C C . TYR A 1 86 ? 23.609 -17.688 -13.844 1 97.88 86 TYR A C 1
ATOM 636 O O . TYR A 1 86 ? 24.25 -18.734 -13.852 1 97.88 86 TYR A O 1
ATOM 644 N N . GLN A 1 87 ? 22.359 -17.562 -14.344 1 96.12 87 GLN A N 1
ATOM 645 C CA . GLN A 1 87 ? 21.688 -18.594 -15.133 1 96.12 87 GLN A CA 1
ATOM 646 C C . GLN A 1 87 ? 21 -18 -16.359 1 96.12 87 GLN A C 1
ATOM 648 O O . GLN A 1 87 ? 20.625 -16.812 -16.344 1 96.12 87 GLN A O 1
ATOM 653 N N . GLU A 1 88 ? 20.891 -18.906 -17.375 1 95.69 88 GLU A N 1
ATOM 654 C CA . GLU A 1 88 ? 20.062 -18.484 -18.516 1 95.69 88 GLU A CA 1
ATOM 655 C C . GLU A 1 88 ? 18.594 -18.359 -18.109 1 95.69 88 GLU A C 1
ATOM 657 O O . GLU A 1 88 ? 18 -19.328 -17.625 1 95.69 88 GLU A O 1
ATOM 662 N N . PRO A 1 89 ? 18.047 -17.203 -18.297 1 95.88 89 PRO A N 1
ATOM 663 C CA . PRO A 1 89 ? 16.703 -16.938 -17.781 1 95.88 89 PRO A CA 1
ATOM 664 C C . PRO A 1 89 ? 15.656 -17.922 -18.328 1 95.88 89 PRO A C 1
ATOM 666 O O . PRO A 1 89 ? 14.664 -18.203 -17.656 1 95.88 89 PRO A O 1
ATOM 669 N N . CYS A 1 90 ? 15.852 -18.469 -19.484 1 95.38 90 CYS A N 1
ATOM 670 C CA . CYS A 1 90 ? 14.852 -19.344 -20.094 1 95.38 90 CYS A CA 1
ATOM 671 C C . CYS A 1 90 ? 15.047 -20.781 -19.641 1 95.38 90 CYS A C 1
ATOM 673 O O . CYS A 1 90 ? 14.273 -21.672 -20.016 1 95.38 90 CYS A O 1
ATOM 675 N N . ASN A 1 91 ? 16 -20.984 -18.766 1 95.12 91 ASN A N 1
ATOM 676 C CA . ASN A 1 91 ? 16.219 -22.297 -18.156 1 95.12 91 ASN A CA 1
ATOM 677 C C . ASN A 1 91 ? 15.578 -22.375 -16.781 1 95.12 91 ASN A C 1
ATOM 679 O O . ASN A 1 91 ? 15.633 -23.422 -16.125 1 95.12 91 ASN A O 1
ATOM 683 N N . SER A 1 92 ? 14.93 -21.375 -16.391 1 95.88 92 SER A N 1
ATOM 684 C CA . SER A 1 92 ? 14.359 -21.297 -15.047 1 95.88 92 SER A CA 1
ATOM 685 C C . SER A 1 92 ? 13.203 -22.266 -14.883 1 95.88 92 SER A C 1
ATOM 687 O O . SER A 1 92 ? 12.383 -22.438 -15.789 1 95.88 92 SER A O 1
ATOM 689 N N . VAL A 1 93 ? 13.156 -22.953 -13.75 1 97.31 93 VAL A N 1
ATOM 690 C CA . VAL A 1 93 ? 12.039 -23.812 -13.367 1 97.31 93 VAL A CA 1
ATOM 691 C C . VAL A 1 93 ? 11.523 -23.406 -11.984 1 97.31 93 VAL A C 1
ATOM 693 O O . VAL A 1 93 ? 12.281 -22.875 -11.172 1 97.31 93 VAL A O 1
ATOM 696 N N . PRO A 1 94 ? 10.258 -23.641 -11.68 1 98 94 PRO A N 1
ATOM 697 C CA . PRO A 1 94 ? 9.688 -23.219 -10.398 1 98 94 PRO A CA 1
ATOM 698 C C . PRO A 1 94 ? 10.492 -23.719 -9.203 1 98 94 PRO A C 1
ATOM 700 O O . PRO A 1 94 ? 10.656 -23 -8.219 1 98 94 PRO A O 1
ATOM 703 N N . GLU A 1 95 ? 11.117 -24.891 -9.32 1 98.19 95 GLU A N 1
ATOM 704 C CA . GLU A 1 95 ? 11.82 -25.516 -8.211 1 98.19 95 GLU A CA 1
ATOM 705 C C . GLU A 1 95 ? 13.078 -24.734 -7.836 1 98.19 95 GLU A C 1
ATOM 707 O O . GLU A 1 95 ? 13.609 -24.906 -6.738 1 98.19 95 GLU A O 1
ATOM 712 N N . ASP A 1 96 ? 13.516 -23.906 -8.711 1 98.31 96 ASP A N 1
ATOM 713 C CA . ASP A 1 96 ? 14.648 -23.031 -8.406 1 98.31 96 ASP A CA 1
ATOM 714 C C . ASP A 1 96 ? 14.344 -22.125 -7.219 1 98.31 96 ASP A C 1
ATOM 716 O O . ASP A 1 96 ? 15.258 -21.672 -6.527 1 98.31 96 ASP A O 1
ATOM 720 N N . PHE A 1 97 ? 13.047 -21.906 -6.926 1 98.69 97 PHE A N 1
ATOM 721 C CA . PHE A 1 97 ? 12.664 -20.906 -5.934 1 98.69 97 PHE A CA 1
ATOM 722 C C . PHE A 1 97 ? 12.164 -21.578 -4.656 1 98.69 97 PHE A C 1
ATOM 724 O O . PHE A 1 97 ? 11.578 -20.922 -3.793 1 98.69 97 PHE A O 1
ATOM 731 N N . ASP A 1 98 ? 12.453 -22.844 -4.473 1 98.44 98 ASP A N 1
ATOM 732 C CA . ASP A 1 98 ? 11.953 -23.609 -3.332 1 98.44 98 ASP A CA 1
ATOM 733 C C . ASP A 1 98 ? 12.422 -22.984 -2.016 1 98.44 98 ASP A C 1
ATOM 735 O O . ASP A 1 98 ? 11.625 -22.781 -1.1 1 98.44 98 ASP A O 1
ATOM 739 N N . ASP A 1 99 ? 13.656 -22.656 -1.993 1 98.44 99 ASP A N 1
ATOM 740 C CA . ASP A 1 99 ? 14.211 -22.109 -0.754 1 98.44 99 ASP A CA 1
ATOM 741 C C . ASP A 1 99 ? 13.594 -20.75 -0.424 1 98.44 99 ASP A C 1
ATOM 743 O O . ASP A 1 99 ? 13.219 -20.5 0.721 1 98.44 99 ASP A O 1
ATOM 747 N N . PHE A 1 100 ? 13.523 -19.969 -1.413 1 98.75 100 PHE A N 1
ATOM 748 C CA . PHE A 1 100 ? 12.961 -18.641 -1.205 1 98.75 100 PHE A CA 1
ATOM 749 C C . PHE A 1 100 ? 11.523 -18.719 -0.725 1 98.75 100 PHE A C 1
ATOM 751 O O . PHE A 1 100 ? 11.148 -18.094 0.267 1 98.75 100 PHE A O 1
ATOM 758 N N . VAL A 1 101 ? 10.703 -19.531 -1.366 1 98.56 101 VAL A N 1
ATOM 759 C CA . VAL A 1 101 ? 9.273 -19.641 -1.078 1 98.56 101 VAL A CA 1
ATOM 760 C C . VAL A 1 101 ? 9.07 -20.188 0.333 1 98.56 101 VAL A C 1
ATOM 762 O O . VAL A 1 101 ? 8.242 -19.672 1.09 1 98.56 101 VAL A O 1
ATOM 765 N N . SER A 1 102 ? 9.875 -21.125 0.727 1 97.19 102 SER A N 1
ATOM 766 C CA . SER A 1 102 ? 9.742 -21.734 2.043 1 97.19 102 SER A CA 1
ATOM 767 C C . SER A 1 102 ? 10.156 -20.766 3.148 1 97.19 102 SER A C 1
ATOM 769 O O . SER A 1 102 ? 9.57 -20.766 4.234 1 97.19 102 SER A O 1
ATOM 771 N N . MET A 1 103 ? 11.078 -19.906 2.846 1 97.25 103 MET A N 1
ATOM 772 C CA . MET A 1 103 ? 11.578 -18.938 3.83 1 97.25 103 MET A CA 1
ATOM 773 C C . MET A 1 103 ? 10.641 -17.75 3.945 1 97.25 103 MET A C 1
ATOM 775 O O . MET A 1 103 ? 10.508 -17.156 5.02 1 97.25 103 MET A O 1
ATOM 779 N N . ALA A 1 104 ? 10 -17.422 2.889 1 97.19 104 ALA A N 1
ATOM 780 C CA . ALA A 1 104 ? 9.289 -16.141 2.799 1 97.19 104 ALA A CA 1
ATOM 781 C C . ALA A 1 104 ? 7.852 -16.281 3.285 1 97.19 104 ALA A C 1
ATOM 783 O O . ALA A 1 104 ? 7.215 -15.289 3.646 1 97.19 104 ALA A O 1
ATOM 784 N N . PHE A 1 105 ? 7.344 -17.5 3.316 1 95.94 105 PHE A N 1
ATOM 785 C CA . PHE A 1 105 ? 5.906 -17.609 3.553 1 95.94 105 PHE A CA 1
ATOM 786 C C . PHE A 1 105 ? 5.629 -18.141 4.949 1 95.94 105 PHE A C 1
ATOM 788 O O . PHE A 1 105 ? 6.246 -19.125 5.375 1 95.94 105 PHE A O 1
ATOM 795 N N . VAL A 1 106 ? 4.758 -17.5 5.637 1 93.31 106 VAL A N 1
ATOM 796 C CA . VAL A 1 106 ? 4.141 -17.969 6.875 1 93.31 106 VAL A CA 1
ATOM 797 C C . VAL A 1 106 ? 2.666 -18.266 6.637 1 93.31 106 VAL A C 1
ATOM 799 O O . VAL A 1 106 ? 1.922 -17.422 6.133 1 93.31 106 VAL A O 1
ATOM 802 N N . PRO A 1 107 ? 2.24 -19.469 6.93 1 93.38 107 PRO A N 1
ATOM 803 C CA . PRO A 1 107 ? 0.854 -19.859 6.648 1 93.38 107 PRO A CA 1
ATOM 804 C C . PRO A 1 107 ? -0.161 -18.906 7.293 1 93.38 107 PRO A C 1
ATOM 806 O O . PRO A 1 107 ? 0.052 -18.438 8.414 1 93.38 107 PRO A O 1
ATOM 809 N N . LEU A 1 108 ? -1.227 -18.75 6.566 1 95.69 108 LEU A N 1
ATOM 810 C CA . LEU A 1 108 ? -2.303 -17.875 7.031 1 95.69 108 LEU A CA 1
ATOM 811 C C . LEU A 1 108 ? -3.27 -18.641 7.93 1 95.69 108 LEU A C 1
ATOM 813 O O . LEU A 1 108 ? -3.275 -19.875 7.934 1 95.69 108 LEU A O 1
ATOM 817 N N . ALA A 1 109 ? -4.059 -17.875 8.773 1 95.56 109 ALA A N 1
ATOM 818 C CA . ALA A 1 109 ? -5.117 -18.5 9.562 1 95.56 109 ALA A CA 1
ATOM 819 C C . ALA A 1 109 ? -6.184 -19.125 8.672 1 95.56 109 ALA A C 1
ATOM 821 O O . ALA A 1 109 ? -6.262 -18.797 7.477 1 95.56 109 ALA A O 1
ATOM 822 N N . ASP A 1 110 ? -6.973 -19.984 9.266 1 97.44 110 ASP A N 1
ATOM 823 C CA . ASP A 1 110 ? -8.086 -20.594 8.531 1 97.44 110 ASP A CA 1
ATOM 824 C C . ASP A 1 110 ? -9 -19.516 7.953 1 97.44 110 ASP A C 1
ATOM 826 O O . ASP A 1 110 ? -9.273 -18.5 8.602 1 97.44 110 ASP A O 1
ATOM 830 N N . ASN A 1 111 ? -9.422 -19.688 6.684 1 95.88 111 ASN A N 1
ATOM 831 C CA . ASN A 1 111 ? -10.453 -18.906 6.027 1 95.88 111 ASN A CA 1
ATOM 832 C C . ASN A 1 111 ? -9.914 -17.562 5.543 1 95.88 111 ASN A C 1
ATOM 834 O O . ASN A 1 111 ? -10.664 -16.719 5.039 1 95.88 111 ASN A O 1
ATOM 838 N N . GLN A 1 112 ? -8.617 -17.422 5.605 1 96.62 112 GLN A N 1
ATOM 839 C CA . GLN A 1 112 ? -8.047 -16.094 5.328 1 96.62 112 GLN A CA 1
ATOM 840 C C . GLN A 1 112 ? -7.562 -16 3.885 1 96.62 112 GLN A C 1
ATOM 842 O O . GLN A 1 112 ? -7.375 -14.906 3.359 1 96.62 112 GLN A O 1
ATOM 847 N N . THR A 1 113 ? -7.328 -17.078 3.264 1 98.12 113 THR A N 1
ATOM 848 C CA . THR A 1 113 ? -6.688 -17.094 1.954 1 98.12 113 THR A CA 1
ATOM 849 C C . THR A 1 113 ? -7.625 -16.547 0.883 1 98.12 113 THR A C 1
ATOM 851 O O . THR A 1 113 ? -8.758 -17.016 0.749 1 98.12 113 THR A O 1
ATOM 854 N N . LEU A 1 114 ? -7.125 -15.547 0.182 1 98 114 LEU A N 1
ATOM 855 C CA . LEU A 1 114 ? -7.848 -14.914 -0.917 1 98 114 LEU A CA 1
ATOM 856 C C . LEU A 1 114 ? -7.09 -15.078 -2.23 1 98 114 LEU A C 1
ATOM 858 O O . LEU A 1 114 ? -5.938 -14.656 -2.346 1 98 114 LEU A O 1
ATOM 862 N N . PHE A 1 115 ? -7.73 -15.68 -3.199 1 98.5 115 PHE A N 1
ATOM 863 C CA . PHE A 1 115 ? -7.223 -15.797 -4.559 1 98.5 115 PHE A CA 1
ATOM 864 C C . PHE A 1 115 ? -7.918 -14.812 -5.488 1 98.5 115 PHE A C 1
ATOM 866 O O . PHE A 1 115 ? -8.891 -14.164 -5.098 1 98.5 115 PHE A O 1
ATOM 873 N N . TYR A 1 116 ? -7.34 -14.734 -6.73 1 96.62 116 TYR A N 1
ATOM 874 C CA . TYR A 1 116 ? -8.016 -13.969 -7.773 1 96.62 116 TYR A CA 1
ATOM 875 C C . TYR A 1 116 ? -7.535 -14.391 -9.156 1 96.62 116 TYR A C 1
ATOM 877 O O . TYR A 1 116 ? -6.473 -15.008 -9.289 1 96.62 116 TYR A O 1
ATOM 885 N N . SER A 1 117 ? -8.344 -14.125 -10.109 1 96.25 117 SER A N 1
ATOM 886 C CA . SER A 1 117 ? -7.984 -14.258 -11.516 1 96.25 117 SER A CA 1
ATOM 887 C C . SER A 1 117 ? -8.5 -13.07 -12.328 1 96.25 117 SER A C 1
ATOM 889 O O . SER A 1 117 ? -9.703 -12.93 -12.539 1 96.25 117 SER A O 1
ATOM 891 N N . GLY A 1 118 ? -7.559 -12.25 -12.75 1 91.81 118 GLY A N 1
ATOM 892 C CA . GLY A 1 118 ? -7.918 -11.062 -13.516 1 91.81 118 GLY A CA 1
ATOM 893 C C . GLY A 1 118 ? -8.484 -9.945 -12.648 1 91.81 118 GLY A C 1
ATOM 894 O O . GLY A 1 118 ? -9.133 -9.031 -13.156 1 91.81 118 GLY A O 1
ATOM 895 N N . MET A 1 119 ? -8.266 -10.031 -11.375 1 90.81 119 MET A N 1
ATOM 896 C CA . MET A 1 119 ? -8.914 -9.102 -10.461 1 90.81 119 MET A CA 1
ATOM 897 C C . MET A 1 119 ? -7.934 -8.594 -9.406 1 90.81 119 MET A C 1
ATOM 899 O O . MET A 1 119 ? -8.281 -8.484 -8.227 1 90.81 119 MET A O 1
ATOM 903 N N . TYR A 1 120 ? -6.734 -8.281 -9.836 1 92.12 120 TYR A N 1
ATOM 904 C CA . TYR A 1 120 ? -5.652 -7.875 -8.945 1 92.12 120 TYR A CA 1
ATOM 905 C C . TYR A 1 120 ? -6.062 -6.668 -8.102 1 92.12 120 TYR A C 1
ATOM 907 O O . TYR A 1 120 ? -5.973 -6.703 -6.871 1 92.12 120 TYR A O 1
ATOM 915 N N . SER A 1 121 ? -6.574 -5.617 -8.766 1 86.31 121 SER A N 1
ATOM 916 C CA . SER A 1 121 ? -6.875 -4.371 -8.07 1 86.31 121 SER A CA 1
ATOM 917 C C . SER A 1 121 ? -7.945 -4.578 -7.004 1 86.31 121 SER A C 1
ATOM 919 O O . SER A 1 121 ? -7.863 -4.012 -5.91 1 86.31 121 SER A O 1
ATOM 921 N N . ILE A 1 122 ? -8.883 -5.41 -7.293 1 85.31 122 ILE A N 1
ATOM 922 C CA . ILE A 1 122 ? -9.977 -5.668 -6.359 1 85.31 122 ILE A CA 1
ATOM 923 C C . ILE A 1 122 ? -9.477 -6.531 -5.203 1 85.31 122 ILE A C 1
ATOM 925 O O . ILE A 1 122 ? -9.789 -6.27 -4.043 1 85.31 122 ILE A O 1
ATOM 929 N N . ALA A 1 123 ? -8.695 -7.547 -5.496 1 90.94 123 ALA A N 1
ATOM 930 C CA . ALA A 1 123 ? -8.141 -8.406 -4.449 1 90.94 123 ALA A CA 1
ATOM 931 C C . ALA A 1 123 ? -7.273 -7.605 -3.484 1 90.94 123 ALA A C 1
ATOM 933 O O . ALA A 1 123 ? -7.398 -7.746 -2.266 1 90.94 123 ALA A O 1
ATOM 934 N N . MET A 1 124 ? -6.449 -6.734 -4.051 1 89.94 124 MET A N 1
ATOM 935 C CA . MET A 1 124 ? -5.602 -5.879 -3.229 1 89.94 124 MET A CA 1
ATOM 936 C C . MET A 1 124 ? -6.445 -4.957 -2.352 1 89.94 124 MET A C 1
ATOM 938 O O . MET A 1 124 ? -6.156 -4.781 -1.169 1 89.94 124 MET A O 1
ATOM 942 N N . ALA A 1 125 ? -7.48 -4.391 -2.949 1 83.81 125 ALA A N 1
ATOM 943 C CA . ALA A 1 125 ? -8.344 -3.488 -2.201 1 83.81 125 ALA A CA 1
ATOM 944 C C . ALA A 1 125 ? -9.023 -4.211 -1.038 1 83.81 125 ALA A C 1
ATOM 946 O O . ALA A 1 125 ? -9.039 -3.707 0.087 1 83.81 125 ALA A O 1
ATOM 947 N N . ILE A 1 126 ? -9.508 -5.402 -1.259 1 84.81 126 ILE A N 1
ATOM 948 C CA . ILE A 1 126 ? -10.195 -6.195 -0.245 1 84.81 126 ILE A CA 1
ATOM 949 C C . ILE A 1 126 ? -9.211 -6.586 0.857 1 84.81 126 ILE A C 1
ATOM 951 O O . ILE A 1 126 ? -9.508 -6.438 2.045 1 84.81 126 ILE A O 1
ATOM 955 N N . GLY A 1 127 ? -8.086 -7.047 0.453 1 88.19 127 GLY A N 1
ATOM 956 C CA . GLY A 1 127 ? -7.09 -7.488 1.421 1 88.19 127 GLY A CA 1
ATOM 957 C C . GLY A 1 127 ? -6.57 -6.359 2.295 1 88.19 127 GLY A C 1
ATOM 958 O O . GLY A 1 127 ? -6.25 -6.574 3.465 1 88.19 127 GLY A O 1
ATOM 959 N N . ARG A 1 128 ? -6.461 -5.176 1.744 1 84.62 128 ARG A N 1
ATOM 960 C CA . ARG A 1 128 ? -5.988 -4.023 2.504 1 84.62 128 ARG A CA 1
ATOM 961 C C . ARG A 1 128 ? -7.07 -3.506 3.447 1 84.62 128 ARG A C 1
ATOM 963 O O . ARG A 1 128 ? -6.77 -2.871 4.461 1 84.62 128 ARG A O 1
ATOM 970 N N . GLN A 1 129 ? -8.266 -3.828 3.092 1 78.12 129 GLN A N 1
ATOM 971 C CA . GLN A 1 129 ? -9.391 -3.33 3.867 1 78.12 129 GLN A CA 1
ATOM 972 C C . GLN A 1 129 ? -9.703 -4.254 5.043 1 78.12 129 GLN A C 1
ATOM 974 O O . GLN A 1 129 ? -10.148 -3.795 6.098 1 78.12 129 GLN A O 1
ATOM 979 N N . SER A 1 130 ? -9.461 -5.523 4.867 1 81.56 130 SER A N 1
ATOM 980 C CA . SER A 1 130 ? -9.867 -6.492 5.879 1 81.56 130 SER A CA 1
ATOM 981 C C . SER A 1 130 ? -8.805 -7.566 6.074 1 81.56 130 SER A C 1
ATOM 983 O O . SER A 1 130 ? -8.367 -8.195 5.113 1 81.56 130 SER A O 1
ATOM 985 N N . SER A 1 131 ? -8.539 -7.809 7.348 1 85.75 131 SER A N 1
ATOM 986 C CA . SER A 1 131 ? -7.562 -8.844 7.676 1 85.75 131 SER A CA 1
ATOM 987 C C . SER A 1 131 ? -8.156 -10.234 7.504 1 85.75 131 SER A C 1
ATOM 989 O O . SER A 1 131 ? -7.445 -11.234 7.609 1 85.75 131 SER A O 1
ATOM 991 N N . ASP A 1 132 ? -9.445 -10.297 7.137 1 89.38 132 ASP A N 1
ATOM 992 C CA . ASP A 1 132 ? -10.094 -11.586 6.926 1 89.38 132 ASP A CA 1
ATOM 993 C C . ASP A 1 132 ? -9.664 -12.211 5.598 1 89.38 132 ASP A C 1
ATOM 995 O O . ASP A 1 132 ? -9.867 -13.406 5.371 1 89.38 132 ASP A O 1
ATOM 999 N N . PHE A 1 133 ? -9.133 -11.367 4.762 1 92.94 133 PHE A N 1
ATOM 1000 C CA . PHE A 1 133 ? -8.727 -11.82 3.434 1 92.94 133 PHE A CA 1
ATOM 1001 C C . PHE A 1 133 ? -7.289 -11.398 3.137 1 92.94 133 PHE A C 1
ATOM 1003 O O . PHE A 1 133 ? -6.938 -10.227 3.281 1 92.94 133 PHE A O 1
ATOM 1010 N N . THR A 1 134 ? -6.531 -12.383 2.727 1 96.31 134 THR A N 1
ATOM 1011 C CA . THR A 1 134 ? -5.141 -12.086 2.4 1 96.31 134 THR A CA 1
ATOM 1012 C C . THR A 1 134 ? -4.73 -12.773 1.102 1 96.31 134 THR A C 1
ATOM 1014 O O . THR A 1 134 ? -4.746 -14 1.012 1 96.31 134 THR A O 1
ATOM 1017 N N . ASN A 1 135 ? -4.477 -11.977 0.063 1 97.5 135 ASN A N 1
ATOM 1018 C CA . ASN A 1 135 ? -3.873 -12.531 -1.145 1 97.5 135 ASN A CA 1
ATOM 1019 C C . ASN A 1 135 ? -2.35 -12.531 -1.058 1 97.5 135 ASN A C 1
ATOM 1021 O O . ASN A 1 135 ? -1.772 -11.883 -0.184 1 97.5 135 ASN A O 1
ATOM 1025 N N . ILE A 1 136 ? -1.746 -13.227 -1.956 1 98.38 136 ILE A N 1
ATOM 1026 C CA . ILE A 1 136 ? -0.338 -13.602 -1.86 1 98.38 136 ILE A CA 1
ATOM 1027 C C . ILE A 1 136 ? 0.524 -12.336 -1.813 1 98.38 136 ILE A C 1
ATOM 1029 O O . ILE A 1 136 ? 1.537 -12.297 -1.112 1 98.38 136 ILE A O 1
ATOM 1033 N N . GLU A 1 137 ? 0.146 -11.25 -2.516 1 97.5 137 GLU A N 1
ATOM 1034 C CA . GLU A 1 137 ? 0.934 -10.023 -2.58 1 97.5 137 GLU A CA 1
ATOM 1035 C C . GLU A 1 137 ? 0.9 -9.273 -1.25 1 97.5 137 GLU A C 1
ATOM 1037 O O . GLU A 1 137 ? 1.705 -8.367 -1.02 1 97.5 137 GLU A O 1
ATOM 1042 N N . LEU A 1 138 ? -0.034 -9.664 -0.42 1 96.12 138 LEU A N 1
ATOM 1043 C CA . LEU A 1 138 ? -0.126 -9.047 0.898 1 96.12 138 LEU A CA 1
ATOM 1044 C C . LEU A 1 138 ? 0.597 -9.891 1.944 1 96.12 138 LEU A C 1
ATOM 1046 O O . LEU A 1 138 ? 0.443 -9.656 3.146 1 96.12 138 LEU A O 1
ATOM 1050 N N . THR A 1 139 ? 1.338 -10.852 1.568 1 96.88 139 THR A N 1
ATOM 1051 C CA . THR A 1 139 ? 2.293 -11.617 2.365 1 96.88 139 THR A CA 1
ATOM 1052 C C . THR A 1 139 ? 3.725 -11.281 1.962 1 96.88 139 THR A C 1
ATOM 1054 O O . THR A 1 139 ? 3.949 -10.617 0.949 1 96.88 139 THR A O 1
ATOM 1057 N N . MET A 1 140 ? 4.68 -11.789 2.803 1 97 140 MET A N 1
ATOM 1058 C CA . MET A 1 140 ? 6.086 -11.586 2.463 1 97 140 MET A CA 1
ATOM 1059 C C . MET A 1 140 ? 6.449 -12.328 1.182 1 97 140 MET A C 1
ATOM 1061 O O . MET A 1 140 ? 7.273 -11.859 0.397 1 97 140 MET A O 1
ATOM 1065 N N . LEU A 1 141 ? 5.777 -13.414 0.909 1 97.56 141 LEU A N 1
ATOM 1066 C CA . LEU A 1 141 ? 6.07 -14.219 -0.271 1 97.56 141 LEU A CA 1
ATOM 1067 C C . LEU A 1 141 ? 5.824 -13.422 -1.548 1 97.56 141 LEU A C 1
ATOM 1069 O O . LEU A 1 141 ? 6.703 -13.344 -2.41 1 97.56 141 LEU A O 1
ATOM 1073 N N . GLY A 1 142 ? 4.68 -12.836 -1.679 1 97.94 142 GLY A N 1
ATOM 1074 C CA . GLY A 1 142 ? 4.355 -12.07 -2.873 1 97.94 142 GLY A CA 1
ATOM 1075 C C . GLY A 1 142 ? 4.805 -10.625 -2.795 1 97.94 142 GLY A C 1
ATOM 1076 O O . GLY A 1 142 ? 5.273 -10.055 -3.785 1 97.94 142 GLY A O 1
ATOM 1077 N N . GLY A 1 143 ? 4.73 -10.047 -1.662 1 97.44 143 GLY A N 1
ATOM 1078 C CA . GLY A 1 143 ? 4.961 -8.625 -1.463 1 97.44 143 GLY A CA 1
ATOM 1079 C C . GLY A 1 143 ? 6.395 -8.211 -1.742 1 97.44 143 GLY A C 1
ATOM 1080 O O . GLY A 1 143 ? 6.645 -7.09 -2.201 1 97.44 143 GLY A O 1
ATOM 1081 N N . LEU A 1 144 ? 7.312 -9.031 -1.57 1 98.19 144 LEU A N 1
ATOM 1082 C CA . LEU A 1 144 ? 8.727 -8.695 -1.71 1 98.19 144 LEU A CA 1
ATOM 1083 C C . LEU A 1 144 ? 9.086 -8.469 -3.174 1 98.19 144 LEU A C 1
ATOM 1085 O O . LEU A 1 144 ? 10.055 -7.77 -3.477 1 98.19 144 LEU A O 1
ATOM 1089 N N . VAL A 1 145 ? 8.227 -9.055 -4.086 1 98.31 145 VAL A N 1
ATOM 1090 C CA . VAL A 1 145 ? 8.672 -9.023 -5.477 1 98.31 145 VAL A CA 1
ATOM 1091 C C . VAL A 1 145 ? 7.527 -8.547 -6.371 1 98.31 145 VAL A C 1
ATOM 1093 O O . VAL A 1 145 ? 7.664 -8.508 -7.598 1 98.31 145 VAL A O 1
ATOM 1096 N N . ASP A 1 146 ? 6.457 -8.148 -5.699 1 97.19 146 ASP A N 1
ATOM 1097 C CA . ASP A 1 146 ? 5.273 -7.73 -6.441 1 97.19 146 ASP A CA 1
ATOM 1098 C C . ASP A 1 146 ? 5.602 -6.602 -7.414 1 97.19 146 ASP A C 1
ATOM 1100 O O . ASP A 1 146 ? 6.211 -5.602 -7.031 1 97.19 146 ASP A O 1
ATOM 1104 N N . GLY A 1 147 ? 5.234 -6.828 -8.656 1 95.25 147 GLY A N 1
ATOM 1105 C CA . GLY A 1 147 ? 5.363 -5.797 -9.672 1 95.25 147 GLY A CA 1
ATOM 1106 C C . GLY A 1 147 ? 6.77 -5.688 -10.234 1 95.25 147 GLY A C 1
ATOM 1107 O O . GLY A 1 147 ? 7.051 -4.801 -11.047 1 95.25 147 GLY A O 1
ATOM 1108 N N . MET A 1 148 ? 7.641 -6.566 -9.93 1 96.94 148 MET A N 1
ATOM 1109 C CA . MET A 1 148 ? 9.031 -6.449 -10.367 1 96.94 148 MET A CA 1
ATOM 1110 C C . MET A 1 148 ? 9.328 -7.441 -11.484 1 96.94 148 MET A C 1
ATOM 1112 O O . MET A 1 148 ? 8.703 -8.5 -11.57 1 96.94 148 MET A O 1
ATOM 1116 N N . THR A 1 149 ? 10.266 -6.996 -12.336 1 97.19 149 THR A N 1
ATOM 1117 C CA . THR A 1 149 ? 10.852 -7.875 -13.344 1 97.19 149 THR A CA 1
ATOM 1118 C C . THR A 1 149 ? 12.297 -8.219 -12.977 1 97.19 149 THR A C 1
ATOM 1120 O O . THR A 1 149 ? 13.039 -7.363 -12.5 1 97.19 149 THR A O 1
ATOM 1123 N N . PHE A 1 150 ? 12.641 -9.422 -13.234 1 98.5 150 PHE A N 1
ATOM 1124 C CA . PHE A 1 150 ? 14.023 -9.828 -12.984 1 98.5 150 PHE A CA 1
ATOM 1125 C C . PHE A 1 150 ? 14.391 -11.031 -13.852 1 98.5 150 PHE A C 1
ATOM 1127 O O . PHE A 1 150 ? 13.539 -11.852 -14.188 1 98.5 150 PHE A O 1
ATOM 1134 N N . CYS A 1 151 ? 15.633 -11.117 -14.25 1 98.5 151 CYS A N 1
ATOM 1135 C CA . CYS A 1 151 ? 16.172 -12.281 -14.953 1 98.5 151 CYS A CA 1
ATOM 1136 C C . CYS A 1 151 ? 17.672 -12.367 -14.797 1 98.5 151 CYS A C 1
ATOM 1138 O O . CYS A 1 151 ? 18.344 -11.359 -14.555 1 98.5 151 CYS A O 1
ATOM 1140 N N . GLY A 1 152 ? 18.156 -13.609 -14.852 1 98.06 152 GLY A N 1
ATOM 1141 C CA . GLY A 1 152 ? 19.594 -13.859 -14.734 1 98.06 152 GLY A CA 1
ATOM 1142 C C . GLY A 1 152 ? 20.328 -13.719 -16.062 1 98.06 152 GLY A C 1
ATOM 1143 O O . GLY A 1 152 ? 19.703 -13.469 -17.094 1 98.06 152 GLY A O 1
ATOM 1144 N N . MET A 1 153 ? 21.578 -13.633 -15.984 1 97.38 153 MET A N 1
ATOM 1145 C CA . MET A 1 153 ? 22.516 -13.812 -17.078 1 97.38 153 MET A CA 1
ATOM 1146 C C . MET A 1 153 ? 23.75 -14.594 -16.625 1 97.38 153 MET A C 1
ATOM 1148 O O . MET A 1 153 ? 24.109 -14.562 -15.445 1 97.38 153 MET A O 1
ATOM 1152 N N . VAL A 1 154 ? 24.297 -15.305 -17.547 1 97 154 VAL A N 1
ATOM 1153 C CA . VAL A 1 154 ? 25.359 -16.234 -17.219 1 97 154 VAL A CA 1
ATOM 1154 C C . VAL A 1 154 ? 26.609 -15.453 -16.766 1 97 154 VAL A C 1
ATOM 1156 O O . VAL A 1 154 ? 27.266 -15.828 -15.805 1 97 154 VAL A O 1
ATOM 1159 N N . ASP A 1 155 ? 26.891 -14.414 -17.391 1 96.88 155 ASP A N 1
ATOM 1160 C CA . ASP A 1 155 ? 28.078 -13.625 -17.109 1 96.88 155 ASP A CA 1
ATOM 1161 C C . ASP A 1 155 ? 27.844 -12.664 -15.945 1 96.88 155 ASP A C 1
ATOM 1163 O O . ASP A 1 155 ? 26.688 -12.383 -15.594 1 96.88 155 ASP A O 1
ATOM 1167 N N . ALA A 1 156 ? 29.016 -12.203 -15.461 1 95.88 156 ALA A N 1
ATOM 1168 C CA . ALA A 1 156 ? 28.906 -11.156 -14.445 1 95.88 156 ALA A CA 1
ATOM 1169 C C . ALA A 1 156 ? 28.203 -9.922 -14.992 1 95.88 156 ALA A C 1
ATOM 1171 O O . ALA A 1 156 ? 28.422 -9.531 -16.141 1 95.88 156 ALA A O 1
ATOM 1172 N N . PRO A 1 157 ? 27.266 -9.453 -14.148 1 96.69 157 PRO A N 1
ATOM 1173 C CA . PRO A 1 157 ? 27.062 -9.555 -12.703 1 96.69 157 PRO A CA 1
ATOM 1174 C C . PRO A 1 157 ? 26.016 -10.602 -12.32 1 96.69 157 PRO A C 1
ATOM 1176 O O . PRO A 1 157 ? 25.641 -10.703 -11.148 1 96.69 157 PRO A O 1
ATOM 1179 N N . GLY A 1 158 ? 25.516 -11.344 -13.219 1 98.38 158 GLY A N 1
ATOM 1180 C CA . GLY A 1 158 ? 24.609 -12.453 -12.969 1 98.38 158 GLY A CA 1
ATOM 1181 C C . GLY A 1 158 ? 23.141 -12.055 -13.078 1 98.38 158 GLY A C 1
ATOM 1182 O O . GLY A 1 158 ? 22.266 -12.922 -13.156 1 98.38 158 GLY A O 1
ATOM 1183 N N . ILE A 1 159 ? 22.859 -10.805 -12.945 1 98.56 159 ILE A N 1
ATOM 1184 C CA . ILE A 1 159 ? 21.531 -10.25 -13.109 1 98.56 159 ILE A CA 1
ATOM 1185 C C . ILE A 1 159 ? 21.5 -9.344 -14.336 1 98.56 159 ILE A C 1
ATOM 1187 O O . ILE A 1 159 ? 22.344 -8.469 -14.492 1 98.56 159 ILE A O 1
ATOM 1191 N N . ASN A 1 160 ? 20.547 -9.586 -15.266 1 98.19 160 ASN A N 1
ATOM 1192 C CA . ASN A 1 160 ? 20.484 -8.844 -16.516 1 98.19 160 ASN A CA 1
ATOM 1193 C C . ASN A 1 160 ? 19.594 -7.605 -16.406 1 98.19 160 ASN A C 1
ATOM 1195 O O . ASN A 1 160 ? 18.375 -7.707 -16.5 1 98.19 160 ASN A O 1
ATOM 1199 N N . TYR A 1 161 ? 20.203 -6.453 -16.234 1 97.56 161 TYR A N 1
ATOM 1200 C CA . TYR A 1 161 ? 19.453 -5.207 -16.078 1 97.56 161 TYR A CA 1
ATOM 1201 C C . TYR A 1 161 ? 19.141 -4.586 -17.438 1 97.56 161 TYR A C 1
ATOM 1203 O O . TYR A 1 161 ? 18.406 -3.602 -17.531 1 97.56 161 TYR A O 1
ATOM 1211 N N . ASP A 1 162 ? 19.625 -5.207 -18.547 1 96.81 162 ASP A N 1
ATOM 1212 C CA . ASP A 1 162 ? 19.469 -4.613 -19.875 1 96.81 162 ASP A CA 1
ATOM 1213 C C . ASP A 1 162 ? 18.219 -5.172 -20.578 1 96.81 162 ASP A C 1
ATOM 1215 O O . ASP A 1 162 ? 17.5 -4.43 -21.234 1 96.81 162 ASP A O 1
ATOM 1219 N N . ALA A 1 163 ? 18.047 -6.461 -20.453 1 96.19 163 ALA A N 1
ATOM 1220 C CA . ALA A 1 163 ? 16.938 -7.086 -21.141 1 96.19 163 ALA A CA 1
ATOM 1221 C C . ALA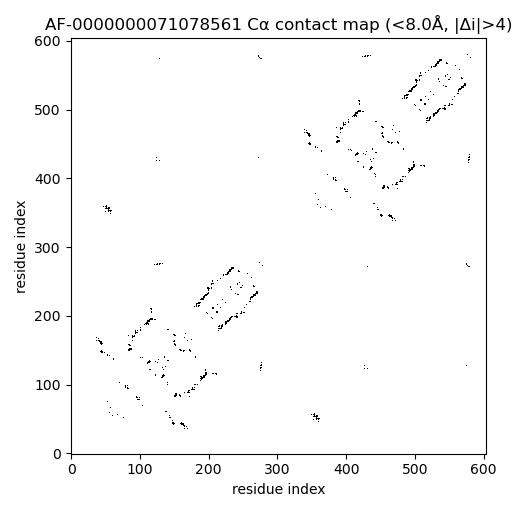 A 1 163 ? 16.562 -8.422 -20.5 1 96.19 163 ALA A C 1
ATOM 1223 O O . ALA A 1 163 ? 17.438 -9.18 -20.094 1 96.19 163 ALA A O 1
ATOM 1224 N N . CYS A 1 164 ? 15.25 -8.664 -20.469 1 97.44 164 CYS A N 1
ATOM 1225 C CA . CYS A 1 164 ? 14.719 -9.938 -20 1 97.44 164 CYS A CA 1
ATOM 1226 C C . CYS A 1 164 ? 13.75 -10.539 -21 1 97.44 164 CYS A C 1
ATOM 1228 O O . CYS A 1 164 ? 13.016 -9.812 -21.672 1 97.44 164 CYS A O 1
ATOM 1230 N N . PRO A 1 165 ? 13.773 -11.883 -21.062 1 95.44 165 PRO A N 1
ATOM 1231 C CA . PRO A 1 165 ? 12.727 -12.5 -21.891 1 95.44 165 PRO A CA 1
ATOM 1232 C C . PRO A 1 165 ? 11.328 -12.227 -21.359 1 95.44 165 PRO A C 1
ATOM 1234 O O . PRO A 1 165 ? 11.133 -12.086 -20.141 1 95.44 165 PRO A O 1
ATOM 1237 N N . THR A 1 166 ? 10.375 -12.094 -22.266 1 92.19 166 THR A N 1
ATOM 1238 C CA . THR A 1 166 ? 8.984 -11.93 -21.875 1 92.19 166 THR A CA 1
ATOM 1239 C C . THR A 1 166 ? 8.312 -13.289 -21.688 1 92.19 166 THR A C 1
ATOM 1241 O O . THR A 1 166 ? 8.914 -14.328 -21.984 1 92.19 166 THR A O 1
ATOM 1244 N N . PHE A 1 167 ? 7.07 -13.234 -21.234 1 85.31 167 PHE A N 1
ATOM 1245 C CA . PHE A 1 167 ? 6.305 -14.453 -21.016 1 85.31 167 PHE A CA 1
ATOM 1246 C C . PHE A 1 167 ? 6.035 -15.172 -22.328 1 85.31 167 PHE A C 1
ATOM 1248 O O . PHE A 1 167 ? 5.879 -16.391 -22.359 1 85.31 167 PHE A O 1
ATOM 1255 N N . ASP A 1 168 ? 6.066 -14.492 -23.375 1 86.94 168 ASP A N 1
ATOM 1256 C CA . ASP A 1 168 ? 5.789 -15.062 -24.688 1 86.94 168 ASP A CA 1
ATOM 1257 C C . ASP A 1 168 ? 7.02 -15.773 -25.234 1 86.94 168 ASP A C 1
ATOM 1259 O O . ASP A 1 168 ? 6.902 -16.641 -26.109 1 86.94 168 ASP A O 1
ATOM 1263 N N . SER A 1 169 ? 8.141 -15.438 -24.688 1 89.25 169 SER A N 1
ATOM 1264 C CA . SER A 1 169 ? 9.375 -16.031 -25.172 1 89.25 169 SER A CA 1
ATOM 1265 C C . SER A 1 169 ? 9.625 -17.391 -24.531 1 89.25 169 SER A C 1
ATOM 1267 O O . SER A 1 169 ? 9.953 -18.359 -25.219 1 89.25 169 SER A O 1
ATOM 1269 N N . CYS A 1 170 ? 9.555 -17.453 -23.344 1 92.56 170 CYS A N 1
ATOM 1270 C CA . CYS A 1 170 ? 9.75 -18.672 -22.578 1 92.56 170 CYS A CA 1
ATOM 1271 C C . CYS A 1 170 ? 9.227 -18.516 -21.156 1 92.56 170 CYS A C 1
ATOM 1273 O O . CYS A 1 170 ? 8.766 -17.438 -20.781 1 92.56 170 CYS A O 1
ATOM 1275 N N . GLU A 1 171 ? 9.148 -19.641 -20.469 1 90.94 171 GLU A N 1
ATOM 1276 C CA . GLU A 1 171 ? 8.977 -19.562 -19.016 1 90.94 171 GLU A CA 1
ATOM 1277 C C . GLU A 1 171 ? 10.195 -18.938 -18.344 1 90.94 171 GLU A C 1
ATOM 1279 O O . GLU A 1 171 ? 11.188 -19.625 -18.094 1 90.94 171 GLU A O 1
ATOM 1284 N N . ASN A 1 172 ? 10.062 -17.719 -18.109 1 94.69 172 ASN A N 1
ATOM 1285 C CA . ASN A 1 172 ? 11.211 -16.969 -17.594 1 94.69 172 ASN A CA 1
ATOM 1286 C C . ASN A 1 172 ? 11.25 -16.984 -16.078 1 94.69 172 ASN A C 1
ATOM 1288 O O . ASN A 1 172 ? 10.461 -17.672 -15.43 1 94.69 172 ASN A O 1
ATOM 1292 N N . ASP A 1 173 ? 12.211 -16.281 -15.469 1 97.88 173 ASP A N 1
ATOM 1293 C CA . ASP A 1 173 ? 12.445 -16.312 -14.031 1 97.88 173 ASP A CA 1
ATOM 1294 C C . ASP A 1 173 ? 11.227 -15.812 -13.266 1 97.88 173 ASP A C 1
ATOM 1296 O O . ASP A 1 173 ? 10.875 -16.359 -12.219 1 97.88 173 ASP A O 1
ATOM 1300 N N . VAL A 1 174 ? 10.555 -14.797 -13.75 1 98 174 VAL A N 1
ATOM 1301 C CA . VAL A 1 174 ? 9.375 -14.227 -13.094 1 98 174 VAL A CA 1
ATOM 1302 C C . VAL A 1 174 ? 8.242 -15.25 -13.102 1 98 174 VAL A C 1
ATOM 1304 O O . VAL A 1 174 ? 7.594 -15.469 -12.078 1 98 174 VAL A O 1
ATOM 1307 N N . ASP A 1 175 ? 8.109 -15.883 -14.219 1 96.94 175 ASP A N 1
ATOM 1308 C CA . ASP A 1 175 ? 7.098 -16.922 -14.344 1 96.94 175 ASP A CA 1
ATOM 1309 C C . ASP A 1 175 ? 7.363 -18.062 -13.359 1 96.94 175 ASP A C 1
ATOM 1311 O O . ASP A 1 175 ? 6.445 -18.531 -12.672 1 96.94 175 ASP A O 1
ATOM 1315 N N . ALA A 1 176 ? 8.562 -18.469 -13.375 1 97.94 176 ALA A N 1
ATOM 1316 C CA . ALA A 1 176 ? 8.938 -19.594 -12.508 1 97.94 176 ALA A CA 1
ATOM 1317 C C . ALA A 1 176 ? 8.688 -19.25 -11.039 1 97.94 176 ALA A C 1
ATOM 1319 O O . ALA A 1 176 ? 8.164 -20.078 -10.289 1 97.94 176 ALA A O 1
ATOM 1320 N N . LEU A 1 177 ? 9.023 -18.094 -10.617 1 98.69 177 LEU A N 1
ATOM 1321 C CA . LEU A 1 177 ? 8.789 -17.672 -9.234 1 98.69 177 LEU A CA 1
ATOM 1322 C C . LEU A 1 177 ? 7.305 -17.719 -8.891 1 98.69 177 LEU A C 1
ATOM 1324 O O . LEU A 1 177 ? 6.922 -18.281 -7.863 1 98.69 177 LEU A O 1
ATOM 1328 N N . TRP A 1 178 ? 6.484 -17.109 -9.734 1 98.38 178 TRP A N 1
ATOM 1329 C CA . TRP A 1 178 ? 5.066 -16.984 -9.406 1 98.38 178 TRP A CA 1
ATOM 1330 C C . TRP A 1 178 ? 4.367 -18.344 -9.492 1 98.38 178 TRP A C 1
ATOM 1332 O O . TRP A 1 178 ? 3.418 -18.594 -8.75 1 98.38 178 TRP A O 1
ATOM 1342 N N . LYS A 1 179 ? 4.855 -19.219 -10.352 1 98.31 179 LYS A N 1
ATOM 1343 C CA . LYS A 1 179 ? 4.328 -20.578 -10.359 1 98.31 179 LYS A CA 1
ATOM 1344 C C . LYS A 1 179 ? 4.609 -21.266 -9.031 1 98.31 179 LYS A C 1
ATOM 1346 O O . LYS A 1 179 ? 3.697 -21.828 -8.406 1 98.31 179 LYS A O 1
ATOM 1351 N N . GLU A 1 180 ? 5.844 -21.188 -8.602 1 98.69 180 GLU A N 1
ATOM 1352 C CA . GLU A 1 180 ? 6.215 -21.828 -7.336 1 98.69 180 GLU A CA 1
ATOM 1353 C C . GLU A 1 180 ? 5.473 -21.188 -6.164 1 98.69 180 GLU A C 1
ATOM 1355 O O . GLU A 1 180 ? 4.957 -21.875 -5.293 1 98.69 180 GLU A O 1
ATOM 1360 N N . SER A 1 181 ? 5.418 -19.875 -6.141 1 98.81 181 SER A N 1
ATOM 1361 C CA . SER A 1 181 ? 4.777 -19.141 -5.059 1 98.81 181 SER A CA 1
ATOM 1362 C C . SER A 1 181 ? 3.287 -19.453 -4.98 1 98.81 181 SER A C 1
ATOM 1364 O O . SER A 1 181 ? 2.754 -19.688 -3.893 1 98.81 181 SER A O 1
ATOM 1366 N N . SER A 1 182 ? 2.66 -19.469 -6.164 1 98.69 182 SER A N 1
ATOM 1367 C CA . SER A 1 182 ? 1.229 -19.734 -6.203 1 98.69 182 SER A CA 1
ATOM 1368 C C . SER A 1 182 ? 0.929 -21.156 -5.73 1 98.69 182 SER A C 1
ATOM 1370 O O . SER A 1 182 ? -0.033 -21.375 -4.992 1 98.69 182 SER A O 1
ATOM 1372 N N . GLN A 1 183 ? 1.741 -22.109 -6.18 1 98.31 183 GLN A N 1
ATOM 1373 C CA . GLN A 1 183 ? 1.584 -23.484 -5.746 1 98.31 183 GLN A CA 1
ATOM 1374 C C . GLN A 1 183 ? 1.738 -23.609 -4.23 1 98.31 183 GLN A C 1
ATOM 1376 O O . GLN A 1 183 ? 0.924 -24.25 -3.568 1 98.31 183 GLN A O 1
ATOM 1381 N N . TYR A 1 184 ? 2.762 -23.016 -3.723 1 98.5 184 TYR A N 1
ATOM 1382 C CA . TYR A 1 184 ? 3.072 -23.109 -2.301 1 98.5 184 TYR A CA 1
ATOM 1383 C C . TYR A 1 184 ? 2.002 -22.422 -1.466 1 98.5 184 TYR A C 1
ATOM 1385 O O . TYR A 1 184 ? 1.555 -22.953 -0.45 1 98.5 184 TYR A O 1
ATOM 1393 N N . PHE A 1 185 ? 1.626 -21.266 -1.862 1 98.56 185 PHE A N 1
ATOM 1394 C CA . PHE A 1 185 ? 0.585 -20.484 -1.21 1 98.56 185 PHE A CA 1
ATOM 1395 C C . PHE A 1 185 ? -0.715 -21.281 -1.123 1 98.56 185 PHE A C 1
ATOM 1397 O O . PHE A 1 185 ? -1.309 -21.391 -0.048 1 98.56 185 PHE A O 1
ATOM 1404 N N . ALA A 1 186 ? -1.111 -21.828 -2.219 1 98.69 186 ALA A N 1
ATOM 1405 C CA . ALA A 1 186 ? -2.342 -22.609 -2.271 1 98.69 186 ALA A CA 1
ATOM 1406 C C . ALA A 1 186 ? -2.219 -23.875 -1.438 1 98.69 186 ALA A C 1
ATOM 1408 O O . ALA A 1 186 ? -3.164 -24.266 -0.747 1 98.69 186 ALA A O 1
ATOM 1409 N N . GLY A 1 187 ? -1.077 -24.453 -1.497 1 98.25 187 GLY A N 1
ATOM 1410 C CA . GLY A 1 187 ? -0.857 -25.688 -0.771 1 98.25 187 GLY A CA 1
ATOM 1411 C C . GLY A 1 187 ? -0.939 -25.516 0.734 1 98.25 187 GLY A C 1
ATOM 1412 O O . GLY A 1 187 ? -1.162 -26.5 1.46 1 98.25 187 GLY A O 1
ATOM 1413 N N . GLN A 1 188 ? -0.799 -24.312 1.191 1 98 188 GLN A N 1
ATOM 1414 C CA . GLN A 1 188 ? -0.797 -24.062 2.629 1 98 188 GLN A CA 1
ATOM 1415 C C . GLN A 1 188 ? -2.129 -23.469 3.084 1 98 188 GLN A C 1
ATOM 1417 O O . GLN A 1 188 ? -2.326 -23.219 4.273 1 98 188 GLN A O 1
ATOM 1422 N N . ALA A 1 189 ? -3.018 -23.266 2.152 1 98.44 189 ALA A N 1
ATOM 1423 C CA . ALA A 1 189 ? -4.32 -22.703 2.496 1 98.44 189 ALA A CA 1
ATOM 1424 C C . ALA A 1 189 ? -5.129 -23.672 3.352 1 98.44 189 ALA A C 1
ATOM 1426 O O . ALA A 1 189 ? -4.941 -24.891 3.271 1 98.44 189 ALA A O 1
ATOM 1427 N N . SER A 1 190 ? -6.027 -23.109 4.207 1 98.44 190 SER A N 1
ATOM 1428 C CA . SER A 1 190 ? -6.871 -23.953 5.051 1 98.44 190 SER A CA 1
ATOM 1429 C C . SER A 1 190 ? -8.227 -23.297 5.309 1 98.44 190 SER A C 1
ATOM 1431 O O . SER A 1 190 ? -8.359 -22.078 5.172 1 98.44 190 SER A O 1
ATOM 1433 N N . GLY A 1 191 ? -9.219 -24.141 5.633 1 97.81 191 GLY A N 1
ATOM 1434 C CA . GLY A 1 191 ? -10.57 -23.656 5.855 1 97.81 191 GLY A CA 1
ATOM 1435 C C . GLY A 1 191 ? -11.289 -23.281 4.574 1 97.81 191 GLY A C 1
ATOM 1436 O O . GLY A 1 191 ? -11.125 -23.953 3.549 1 97.81 191 GLY A O 1
ATOM 1437 N N . GLU A 1 192 ? -12.133 -22.312 4.68 1 96 192 GLU A N 1
ATOM 1438 C CA . GLU A 1 192 ? -12.797 -21.781 3.498 1 96 192 GLU A CA 1
ATOM 1439 C C . GLU A 1 192 ? -11.922 -20.75 2.781 1 96 192 GLU A C 1
ATOM 1441 O O . GLU A 1 192 ? -11.508 -19.766 3.379 1 96 192 GLU A O 1
ATOM 1446 N N . VAL A 1 193 ? -11.656 -21.078 1.56 1 97.81 193 VAL A N 1
ATOM 1447 C CA . VAL A 1 193 ? -10.844 -20.141 0.796 1 97.81 193 VAL A CA 1
ATOM 1448 C C . VAL A 1 193 ? -11.719 -19.391 -0.206 1 97.81 193 VAL A C 1
ATOM 1450 O O . VAL A 1 193 ? -12.789 -19.875 -0.591 1 97.81 193 VAL A O 1
ATOM 1453 N N . THR A 1 194 ? -11.289 -18.188 -0.537 1 97.06 194 THR A N 1
ATOM 1454 C CA . THR A 1 194 ? -12.078 -17.297 -1.376 1 97.06 194 THR A CA 1
ATOM 1455 C C . THR A 1 194 ? -11.336 -16.953 -2.666 1 97.06 194 THR A C 1
ATOM 1457 O O . THR A 1 194 ? -10.109 -16.828 -2.666 1 97.06 194 THR A O 1
ATOM 1460 N N . VAL A 1 195 ? -12.094 -16.844 -3.768 1 97.06 195 VAL A N 1
ATOM 1461 C CA . VAL A 1 195 ? -11.5 -16.359 -5.012 1 97.06 195 VAL A CA 1
ATOM 1462 C C . VAL A 1 195 ? -12.406 -15.312 -5.641 1 97.06 195 VAL A C 1
ATOM 1464 O O . VAL A 1 195 ? -13.633 -15.438 -5.609 1 97.06 195 VAL A O 1
ATOM 1467 N N . ILE A 1 196 ? -11.773 -14.25 -6.184 1 94.62 196 ILE A N 1
ATOM 1468 C CA . ILE A 1 196 ? -12.469 -13.242 -6.973 1 94.62 196 ILE A CA 1
ATOM 1469 C C . ILE A 1 196 ? -12.148 -13.43 -8.453 1 94.62 196 ILE A C 1
ATOM 1471 O O . ILE A 1 196 ? -10.977 -13.375 -8.852 1 94.62 196 ILE A O 1
ATOM 1475 N N . LEU A 1 197 ? -13.195 -13.562 -9.242 1 94.38 197 LEU A N 1
ATOM 1476 C CA . LEU A 1 197 ? -13.023 -13.859 -10.664 1 94.38 197 LEU A CA 1
ATOM 1477 C C . LEU A 1 197 ? -13.625 -12.758 -11.523 1 94.38 197 LEU A C 1
ATOM 1479 O O . LEU A 1 197 ? -14.68 -12.203 -11.195 1 94.38 197 LEU A O 1
ATOM 1483 N N . ASP A 1 198 ? -12.906 -12.477 -12.594 1 91.75 198 ASP A N 1
ATOM 1484 C CA . ASP A 1 198 ? -13.406 -11.516 -13.57 1 91.75 198 ASP A CA 1
ATOM 1485 C C . ASP A 1 198 ? -14.422 -12.156 -14.516 1 91.75 198 ASP A C 1
ATOM 1487 O O . ASP A 1 198 ? -14.039 -12.773 -15.516 1 91.75 198 ASP A O 1
ATOM 1491 N N . GLY A 1 199 ? -15.633 -11.891 -14.273 1 91 199 GLY A N 1
ATOM 1492 C CA . GLY A 1 199 ? -16.688 -12.484 -15.078 1 91 199 GLY A CA 1
ATOM 1493 C C . GLY A 1 199 ? -16.906 -11.773 -16.406 1 91 199 GLY A C 1
ATOM 1494 O O . GLY A 1 199 ? -17.672 -12.242 -17.25 1 91 199 GLY A O 1
ATOM 1495 N N . SER A 1 200 ? -16.156 -10.648 -16.609 1 89.31 200 SER A N 1
ATOM 1496 C CA . SER A 1 200 ? -16.328 -9.867 -17.828 1 89.31 200 SER A CA 1
ATOM 1497 C C . SER A 1 200 ? -15.234 -10.18 -18.844 1 89.31 200 SER A C 1
ATOM 1499 O O . SER A 1 200 ? -15.266 -9.68 -19.969 1 89.31 200 SER A O 1
ATOM 1501 N N . ARG A 1 201 ? -14.32 -10.984 -18.453 1 89.75 201 ARG A N 1
ATOM 1502 C CA . ARG A 1 201 ? -13.188 -11.266 -19.328 1 89.75 201 ARG A CA 1
ATOM 1503 C C . ARG A 1 201 ? -13.617 -12.094 -20.531 1 89.75 201 ARG A C 1
ATOM 1505 O O . ARG A 1 201 ? -14.281 -13.117 -20.391 1 89.75 201 ARG A O 1
ATOM 1512 N N . ALA A 1 202 ? -13.117 -11.68 -21.719 1 88 202 ALA A N 1
ATOM 1513 C CA . ALA A 1 202 ? -13.547 -12.305 -22.969 1 88 202 ALA A CA 1
ATOM 1514 C C . ALA A 1 202 ? -13.031 -13.734 -23.078 1 88 202 ALA A C 1
ATOM 1516 O O . ALA A 1 202 ? -13.695 -14.602 -23.641 1 88 202 ALA A O 1
ATOM 1517 N N . ASP A 1 203 ? -11.859 -13.984 -22.469 1 90.94 203 ASP A N 1
ATOM 1518 C CA . ASP A 1 203 ? -11.266 -15.305 -22.625 1 90.94 203 ASP A CA 1
ATOM 1519 C C . ASP A 1 203 ? -11.578 -16.203 -21.422 1 90.94 203 ASP A C 1
ATOM 1521 O O . ASP A 1 203 ? -10.945 -17.234 -21.234 1 90.94 203 ASP A O 1
ATOM 1525 N N . GLY A 1 204 ? -12.547 -15.75 -20.609 1 93.19 204 GLY A N 1
ATOM 1526 C CA . GLY A 1 204 ? -13.031 -16.562 -19.5 1 93.19 204 GLY A CA 1
ATOM 1527 C C . GLY A 1 204 ? -12.445 -16.172 -18.156 1 93.19 204 GLY A C 1
ATOM 1528 O O . GLY A 1 204 ? -11.328 -15.648 -18.094 1 93.19 204 GLY A O 1
ATOM 1529 N N . ALA A 1 205 ? -13.148 -16.5 -17.062 1 94.56 205 ALA A N 1
ATOM 1530 C CA . ALA A 1 205 ? -12.758 -16.141 -15.703 1 94.56 205 ALA A CA 1
ATOM 1531 C C . ALA A 1 205 ? -11.789 -17.172 -15.125 1 94.56 205 ALA A C 1
ATOM 1533 O O . ALA A 1 205 ? -10.984 -16.844 -14.25 1 94.56 205 ALA A O 1
ATOM 1534 N N . TYR A 1 206 ? -11.922 -18.375 -15.562 1 97.38 206 TYR A N 1
ATOM 1535 C CA . TYR A 1 206 ? -11.078 -19.484 -15.141 1 97.38 206 TYR A CA 1
ATOM 1536 C C . TYR A 1 206 ? -10.141 -19.922 -16.266 1 97.38 206 TYR A C 1
ATOM 1538 O O . TYR A 1 206 ? -10.406 -20.906 -16.953 1 97.38 206 TYR A O 1
ATOM 1546 N N . ARG A 1 207 ? -8.945 -19.266 -16.297 1 95.31 207 ARG A N 1
ATOM 1547 C CA . ARG A 1 207 ? -8.078 -19.344 -17.469 1 95.31 207 ARG A CA 1
ATOM 1548 C C . ARG A 1 207 ? -7.004 -20.406 -17.281 1 95.31 207 ARG A C 1
ATOM 1550 O O . ARG A 1 207 ? -6.387 -20.5 -16.219 1 95.31 207 ARG A O 1
ATOM 1557 N N . PRO A 1 208 ? -6.711 -21.094 -18.359 1 94 208 PRO A N 1
ATOM 1558 C CA . PRO A 1 208 ? -5.68 -22.125 -18.266 1 94 208 PRO A CA 1
ATOM 1559 C C . PRO A 1 208 ? -4.27 -21.547 -18.172 1 94 208 PRO A C 1
ATOM 1561 O O . PRO A 1 208 ? -3.342 -22.234 -17.734 1 94 208 PRO A O 1
ATOM 1564 N N . LYS A 1 209 ? -4.113 -20.266 -18.562 1 91.19 209 LYS A N 1
ATOM 1565 C CA . LYS A 1 209 ? -2.789 -19.656 -18.562 1 91.19 209 LYS A CA 1
ATOM 1566 C C . LYS A 1 209 ? -2.6 -18.75 -17.344 1 91.19 209 LYS A C 1
ATOM 1568 O O . LYS A 1 209 ? -1.589 -18.062 -17.234 1 91.19 209 LYS A O 1
ATOM 1573 N N . SER A 1 210 ? -3.588 -18.766 -16.422 1 94.94 210 SER A N 1
ATOM 1574 C CA . SER A 1 210 ? -3.443 -18.062 -15.148 1 94.94 210 SER A CA 1
ATOM 1575 C C . SER A 1 210 ? -2.686 -18.891 -14.125 1 94.94 210 SER A C 1
ATOM 1577 O O . SER A 1 210 ? -2.383 -20.062 -14.375 1 94.94 210 SER A O 1
ATOM 1579 N N . PHE A 1 211 ? -2.326 -18.281 -13.039 1 97.44 211 PHE A N 1
ATOM 1580 C CA . PHE A 1 211 ? -1.744 -19.047 -11.945 1 97.44 211 PHE A CA 1
ATOM 1581 C C . PHE A 1 211 ? -2.832 -19.734 -11.125 1 97.44 211 PHE A C 1
ATOM 1583 O O . PHE A 1 211 ? -2.592 -20.781 -10.523 1 97.44 211 PHE A O 1
ATOM 1590 N N . PHE A 1 212 ? -4.016 -19.203 -11.156 1 98.5 212 PHE A N 1
ATOM 1591 C CA . PHE A 1 212 ? -5.098 -19.688 -10.32 1 98.5 212 PHE A CA 1
ATOM 1592 C C . PHE A 1 212 ? -5.469 -21.125 -10.688 1 98.5 212 PHE A C 1
ATOM 1594 O O . PHE A 1 212 ? -5.508 -22 -9.828 1 98.5 212 PHE A O 1
ATOM 1601 N N . ARG A 1 213 ? -5.641 -21.391 -11.969 1 97.81 213 ARG A N 1
ATOM 1602 C CA . ARG A 1 213 ? -6.125 -22.703 -12.367 1 97.81 213 ARG A CA 1
ATOM 1603 C C . ARG A 1 213 ? -5.031 -23.766 -12.227 1 97.81 213 ARG A C 1
ATOM 1605 O O . ARG A 1 213 ? -5.137 -24.672 -11.391 1 97.81 213 ARG A O 1
ATOM 1612 N N . PRO A 1 214 ? -3.881 -23.609 -12.891 1 97.44 214 PRO A N 1
ATOM 1613 C CA . PRO A 1 214 ? -2.951 -24.734 -12.859 1 97.44 214 PRO A CA 1
ATOM 1614 C C . PRO A 1 214 ? -2.129 -24.797 -11.578 1 97.44 214 PRO A C 1
ATOM 1616 O O . PRO A 1 214 ? -1.701 -25.875 -11.156 1 97.44 214 PRO A O 1
ATOM 1619 N N . GLN A 1 215 ? -1.917 -23.656 -10.922 1 98.19 215 GLN A N 1
ATOM 1620 C CA . GLN A 1 215 ? -1.028 -23.688 -9.766 1 98.19 215 GLN A CA 1
ATOM 1621 C C . GLN A 1 215 ? -1.821 -23.641 -8.461 1 98.19 215 GLN A C 1
ATOM 1623 O O . GLN A 1 215 ? -1.504 -24.344 -7.508 1 98.19 215 GLN A O 1
ATOM 1628 N N . GLU A 1 216 ? -2.822 -22.844 -8.383 1 98.69 216 GLU A N 1
ATOM 1629 C CA . GLU A 1 216 ? -3.486 -22.656 -7.094 1 98.69 216 GLU A CA 1
ATOM 1630 C C . GLU A 1 216 ? -4.578 -23.688 -6.879 1 98.69 216 GLU A C 1
ATOM 1632 O O . GLU A 1 216 ? -4.496 -24.5 -5.957 1 98.69 216 GLU A O 1
ATOM 1637 N N . VAL A 1 217 ? -5.5 -23.781 -7.828 1 98.5 217 VAL A N 1
ATOM 1638 C CA . VAL A 1 217 ? -6.582 -24.75 -7.664 1 98.5 217 VAL A CA 1
ATOM 1639 C C . VAL A 1 217 ? -6.008 -26.156 -7.613 1 98.5 217 VAL A C 1
ATOM 1641 O O . VAL A 1 217 ? -6.391 -26.969 -6.758 1 98.5 217 VAL A O 1
ATOM 1644 N N . ALA A 1 218 ? -5.07 -26.422 -8.469 1 97.56 218 ALA A N 1
ATOM 1645 C CA . ALA A 1 218 ? -4.5 -27.75 -8.594 1 97.56 218 ALA A CA 1
ATOM 1646 C C . ALA A 1 218 ? -3.732 -28.156 -7.34 1 97.56 218 ALA A C 1
ATOM 1648 O O . ALA A 1 218 ? -3.395 -29.328 -7.156 1 97.56 218 ALA A O 1
ATOM 1649 N N . ASN A 1 219 ? -3.463 -27.234 -6.418 1 98.06 219 ASN A N 1
ATOM 1650 C CA . ASN A 1 219 ? -2.633 -27.562 -5.266 1 98.06 219 ASN A CA 1
ATOM 1651 C C . ASN A 1 219 ? -3.367 -27.312 -3.953 1 98.06 219 ASN A C 1
ATOM 1653 O O . ASN A 1 219 ? -2.768 -27.375 -2.879 1 98.06 219 ASN A O 1
ATOM 1657 N N . LEU A 1 220 ? -4.656 -27 -4.039 1 98.44 220 LEU A N 1
ATOM 1658 C CA . LEU A 1 220 ? -5.457 -26.969 -2.82 1 98.44 220 LEU A CA 1
ATOM 1659 C C . LEU A 1 220 ? -5.492 -28.344 -2.168 1 98.44 220 LEU A C 1
ATOM 1661 O O . LEU A 1 220 ? -5.707 -29.359 -2.848 1 98.44 220 LEU A O 1
ATOM 1665 N N . ASP A 1 221 ? -5.234 -28.406 -0.907 1 97.62 221 ASP A N 1
ATOM 1666 C CA . ASP A 1 221 ? -5.215 -29.656 -0.154 1 97.62 221 ASP A CA 1
ATOM 1667 C C . ASP A 1 221 ? -6.586 -29.969 0.45 1 97.62 221 ASP A C 1
ATOM 1669 O O . ASP A 1 221 ? -7.02 -29.281 1.386 1 97.62 221 ASP A O 1
ATOM 1673 N N . PRO A 1 222 ? -7.234 -31.016 0.002 1 96.88 222 PRO A N 1
ATOM 1674 C CA . PRO A 1 222 ? -8.57 -31.312 0.512 1 96.88 222 PRO A CA 1
ATOM 1675 C C . PRO A 1 222 ? -8.57 -31.703 1.988 1 96.88 222 PRO A C 1
ATOM 1677 O O . PRO A 1 222 ? -9.625 -31.734 2.627 1 96.88 222 PRO A O 1
ATOM 1680 N N . ALA A 1 223 ? -7.398 -32 2.5 1 97.5 223 ALA A N 1
ATOM 1681 C CA . ALA A 1 223 ? -7.297 -32.312 3.924 1 97.5 223 ALA A CA 1
ATOM 1682 C C . ALA A 1 223 ? -7.324 -31.047 4.762 1 97.5 223 ALA A C 1
ATOM 1684 O O . ALA A 1 223 ? -7.57 -31.094 5.969 1 97.5 223 ALA A O 1
ATOM 1685 N N . LYS A 1 224 ? -7.055 -29.922 4.121 1 98 224 LYS A N 1
ATOM 1686 C CA . LYS A 1 224 ? -6.945 -28.656 4.852 1 98 224 LYS A CA 1
ATOM 1687 C C . LYS A 1 224 ? -8.055 -27.688 4.449 1 98 224 LYS A C 1
ATOM 1689 O O . LYS A 1 224 ? -8.516 -26.891 5.27 1 98 224 LYS A O 1
ATOM 1694 N N . VAL A 1 225 ? -8.398 -27.703 3.186 1 98.12 225 VAL A N 1
ATOM 1695 C CA . VAL A 1 225 ? -9.375 -26.781 2.635 1 98.12 225 VAL A CA 1
ATOM 1696 C C . VAL A 1 225 ? -10.75 -27.438 2.582 1 98.12 225 VAL A C 1
ATOM 1698 O O . VAL A 1 225 ? -10.906 -28.516 2.016 1 98.12 225 VAL A O 1
ATOM 1701 N N . THR A 1 226 ? -11.75 -26.719 3.152 1 94.56 226 THR A N 1
ATOM 1702 C CA . THR A 1 226 ? -13.102 -27.281 3.203 1 94.56 226 THR A CA 1
ATOM 1703 C C . THR A 1 226 ? -13.906 -26.859 1.983 1 94.56 226 THR A C 1
ATOM 1705 O O . THR A 1 226 ? -14.672 -27.641 1.431 1 94.56 226 THR A O 1
ATOM 1708 N N . SER A 1 227 ? -13.758 -25.625 1.584 1 96.12 227 SER A N 1
ATOM 1709 C CA . SER A 1 227 ? -14.539 -25.156 0.448 1 96.12 227 SER A CA 1
ATOM 1710 C C . SER A 1 227 ? -13.852 -23.969 -0.237 1 96.12 227 SER A C 1
ATOM 1712 O O . SER A 1 227 ? -13.023 -23.297 0.37 1 96.12 227 SER A O 1
ATOM 1714 N N . LEU A 1 228 ? -14.141 -23.859 -1.501 1 97.62 228 LEU A N 1
ATOM 1715 C CA . LEU A 1 228 ? -13.781 -22.703 -2.307 1 97.62 228 LEU A CA 1
ATOM 1716 C C . LEU A 1 228 ? -15.016 -21.859 -2.617 1 97.62 228 LEU A C 1
ATOM 1718 O O . LEU A 1 228 ? -15.984 -22.344 -3.195 1 97.62 228 LEU A O 1
ATOM 1722 N N . THR A 1 229 ? -15 -20.609 -2.131 1 95.44 229 THR A N 1
ATOM 1723 C CA . THR A 1 229 ? -16.062 -19.672 -2.471 1 95.44 229 THR A CA 1
ATOM 1724 C C . THR A 1 229 ? -15.602 -18.703 -3.561 1 95.44 229 THR A C 1
ATOM 1726 O O . THR A 1 229 ? -14.648 -17.953 -3.363 1 95.44 229 THR A O 1
ATOM 1729 N N . ALA A 1 230 ? -16.328 -18.734 -4.699 1 95.25 230 ALA A N 1
ATOM 1730 C CA . ALA A 1 230 ? -15.969 -17.922 -5.852 1 95.25 230 ALA A CA 1
ATOM 1731 C C . ALA A 1 230 ? -16.938 -16.75 -6.016 1 95.25 230 ALA A C 1
ATOM 1733 O O . ALA A 1 230 ? -18.156 -16.953 -6.047 1 95.25 230 ALA A O 1
ATOM 1734 N N . TYR A 1 231 ? -16.375 -15.578 -6.078 1 92.06 231 TYR A N 1
ATOM 1735 C CA . TYR A 1 231 ? -17.141 -14.391 -6.453 1 92.06 231 TYR A CA 1
ATOM 1736 C C . TYR A 1 231 ? -16.859 -13.992 -7.895 1 92.06 231 TYR A C 1
ATOM 1738 O O . TYR A 1 231 ? -15.75 -13.547 -8.211 1 92.06 231 TYR A O 1
ATOM 1746 N N . VAL A 1 232 ? -17.859 -14.164 -8.734 1 92.06 232 VAL A N 1
ATOM 1747 C CA . VAL A 1 232 ? -17.766 -13.781 -10.141 1 92.06 232 VAL A CA 1
ATOM 1748 C C . VAL A 1 232 ? -18.266 -12.352 -10.328 1 92.06 232 VAL A C 1
ATOM 1750 O O . VAL A 1 232 ? -19.469 -12.102 -10.297 1 92.06 232 VAL A O 1
ATOM 1753 N N . VAL A 1 233 ? -17.281 -11.438 -10.617 1 88.5 233 VAL A N 1
ATOM 1754 C CA . VAL A 1 233 ? -17.594 -10.016 -10.578 1 88.5 233 VAL A CA 1
ATOM 1755 C C . VAL A 1 233 ? -17.625 -9.453 -11.992 1 88.5 233 VAL A C 1
ATOM 1757 O O . VAL A 1 233 ? -16.766 -9.789 -12.82 1 88.5 233 VAL A O 1
ATOM 1760 N N . HIS A 1 234 ? -18.641 -8.617 -12.25 1 85.56 234 HIS A N 1
ATOM 1761 C CA . HIS A 1 234 ? -18.766 -7.922 -13.523 1 85.56 234 HIS A CA 1
ATOM 1762 C C . HIS A 1 234 ? -18.609 -6.414 -13.352 1 85.56 234 HIS A C 1
ATOM 1764 O O . HIS A 1 234 ? -19.094 -5.848 -12.367 1 85.56 234 HIS A O 1
ATOM 1770 N N . SER A 1 235 ? -17.734 -5.941 -14.172 1 72.56 235 SER A N 1
ATOM 1771 C CA . SER A 1 235 ? -17.641 -4.488 -14.148 1 72.56 235 SER A CA 1
ATOM 1772 C C . SER A 1 235 ? -18.969 -3.84 -14.523 1 72.56 235 SER A C 1
ATOM 1774 O O . SER A 1 235 ? -19.75 -4.414 -15.289 1 72.56 235 SER A O 1
ATOM 1776 N N . LEU A 1 236 ? -19.312 -2.723 -13.914 1 65.25 236 LEU A N 1
ATOM 1777 C CA . LEU A 1 236 ? -20.578 -2.062 -14.18 1 65.25 236 LEU A CA 1
ATOM 1778 C C . LEU A 1 236 ? -20.781 -1.854 -15.672 1 65.25 236 LEU A C 1
ATOM 1780 O O . LEU A 1 236 ? -21.891 -2.051 -16.188 1 65.25 236 LEU A O 1
ATOM 1784 N N . ASN A 1 237 ? -19.688 -1.497 -16.281 1 67.12 237 ASN A N 1
ATOM 1785 C CA . ASN A 1 237 ? -19.828 -1.257 -17.719 1 67.12 237 ASN A CA 1
ATOM 1786 C C . ASN A 1 237 ? -19.219 -2.393 -18.531 1 67.12 237 ASN A C 1
ATOM 1788 O O . ASN A 1 237 ? -19 -2.244 -19.734 1 67.12 237 ASN A O 1
ATOM 1792 N N . GLY A 1 238 ? -19.031 -3.439 -17.844 1 70.56 238 GLY A N 1
ATOM 1793 C CA . GLY A 1 238 ? -18.406 -4.531 -18.562 1 70.56 238 GLY A CA 1
ATOM 1794 C C . GLY A 1 238 ? -19.391 -5.574 -19.047 1 70.56 238 GLY A C 1
ATOM 1795 O O . GLY A 1 238 ? -20.547 -5.609 -18.594 1 70.56 238 GLY A O 1
ATOM 1796 N N . ASP A 1 239 ? -18.969 -6.328 -20.016 1 78.56 239 ASP A N 1
ATOM 1797 C CA . ASP A 1 239 ? -19.781 -7.418 -20.547 1 78.56 239 ASP A CA 1
ATOM 1798 C C . ASP A 1 239 ? -19.953 -8.531 -19.516 1 78.56 239 ASP A C 1
ATOM 1800 O O . ASP A 1 239 ? -19.062 -8.773 -18.703 1 78.56 239 ASP A O 1
ATOM 1804 N N . VAL A 1 240 ? -21.125 -8.961 -19.391 1 81.44 240 VAL A N 1
ATOM 1805 C CA . VAL A 1 240 ? -21.375 -10.164 -18.609 1 81.44 240 VAL A CA 1
ATOM 1806 C C . VAL A 1 240 ? -21.047 -11.406 -19.438 1 81.44 240 VAL A C 1
ATOM 1808 O O . VAL A 1 240 ? -21.922 -11.953 -20.109 1 81.44 240 VAL A O 1
ATOM 1811 N N . THR A 1 241 ? -19.828 -11.781 -19.344 1 85 241 THR A N 1
ATOM 1812 C CA . THR A 1 241 ? -19.359 -12.891 -20.172 1 85 241 THR A CA 1
ATOM 1813 C C . THR A 1 241 ? -19.656 -14.227 -19.5 1 85 241 THR A C 1
ATOM 1815 O O . THR A 1 241 ? -20.172 -15.148 -20.141 1 85 241 THR A O 1
ATOM 1818 N N . GLU A 1 242 ? -19.281 -14.32 -18.234 1 90.56 242 GLU A N 1
ATOM 1819 C CA . GLU A 1 242 ? -19.5 -15.586 -17.531 1 90.56 242 GLU A CA 1
ATOM 1820 C C . GLU A 1 242 ? -20.141 -15.359 -16.172 1 90.56 242 GLU A C 1
ATOM 1822 O O . GLU A 1 242 ? -19.875 -14.352 -15.516 1 90.56 242 GLU A O 1
ATOM 1827 N N . LYS A 1 243 ? -21.047 -16.234 -15.867 1 89.12 243 LYS A N 1
ATOM 1828 C CA . LYS A 1 243 ? -21.672 -16.328 -14.555 1 89.12 243 LYS A CA 1
ATOM 1829 C C . LYS A 1 243 ? -21.344 -17.656 -13.883 1 89.12 243 LYS A C 1
ATOM 1831 O O . LYS A 1 243 ? -20.672 -18.5 -14.469 1 89.12 243 LYS A O 1
ATOM 1836 N N . CYS A 1 244 ? -21.875 -17.75 -12.664 1 89.69 244 CYS A N 1
ATOM 1837 C CA . CYS A 1 244 ? -21.656 -19.031 -11.992 1 89.69 244 CYS A CA 1
ATOM 1838 C C . CYS A 1 244 ? -22.156 -20.188 -12.836 1 89.69 244 CYS A C 1
ATOM 1840 O O . CYS A 1 244 ? -23.203 -20.094 -13.469 1 89.69 244 CYS A O 1
ATOM 1842 N N . VAL A 1 245 ? -21.422 -21.203 -13.031 1 84.75 245 VAL A N 1
ATOM 1843 C CA . VAL A 1 245 ? -21.734 -22.484 -13.664 1 84.75 245 VAL A CA 1
ATOM 1844 C C . VAL A 1 245 ? -21.906 -22.281 -15.164 1 84.75 245 VAL A C 1
ATOM 1846 O O . VAL A 1 245 ? -22.828 -22.844 -15.766 1 84.75 245 VAL A O 1
ATOM 1849 N N . THR A 1 246 ? -21.172 -21.328 -15.695 1 90.94 246 THR A N 1
ATOM 1850 C CA . THR A 1 246 ? -21.141 -21.172 -17.141 1 90.94 246 THR A CA 1
ATOM 1851 C C . THR A 1 246 ? -19.703 -21.062 -17.641 1 90.94 246 THR A C 1
ATOM 1853 O O . THR A 1 246 ? -18.781 -20.781 -16.859 1 90.94 246 THR A O 1
ATOM 1856 N N . GLY A 1 247 ? -19.516 -21.453 -18.938 1 93.88 247 GLY A N 1
ATOM 1857 C CA . GLY A 1 247 ? -18.234 -21.25 -19.609 1 93.88 247 GLY A CA 1
ATOM 1858 C C . GLY A 1 247 ? -17.078 -21.953 -18.906 1 93.88 247 GLY A C 1
ATOM 1859 O O . GLY A 1 247 ? -17.156 -23.156 -18.641 1 93.88 247 GLY A O 1
ATOM 1860 N N . SER A 1 248 ? -16.062 -21.172 -18.656 1 96.31 248 SER A N 1
ATOM 1861 C CA . SER A 1 248 ? -14.859 -21.719 -18.047 1 96.31 248 SER A CA 1
ATOM 1862 C C . SER A 1 248 ? -15.117 -22.141 -16.594 1 96.31 248 SER A C 1
ATOM 1864 O O . SER A 1 248 ? -14.367 -22.938 -16.031 1 96.31 248 SER A O 1
ATOM 1866 N N . LEU A 1 249 ? -16.156 -21.656 -16.047 1 96.31 249 LEU A N 1
ATOM 1867 C CA . LEU A 1 249 ? -16.453 -21.953 -14.656 1 96.31 249 LEU A CA 1
ATOM 1868 C C . LEU A 1 249 ? -17.016 -23.359 -14.508 1 96.31 249 LEU A C 1
ATOM 1870 O O . LEU A 1 249 ? -17.031 -23.906 -13.406 1 96.31 249 LEU A O 1
ATOM 1874 N N . LEU A 1 250 ? -17.531 -23.922 -15.57 1 96 250 LEU A N 1
ATOM 1875 C CA . LEU A 1 250 ? -17.875 -25.344 -15.547 1 96 250 LEU A CA 1
ATOM 1876 C C . LEU A 1 250 ? -16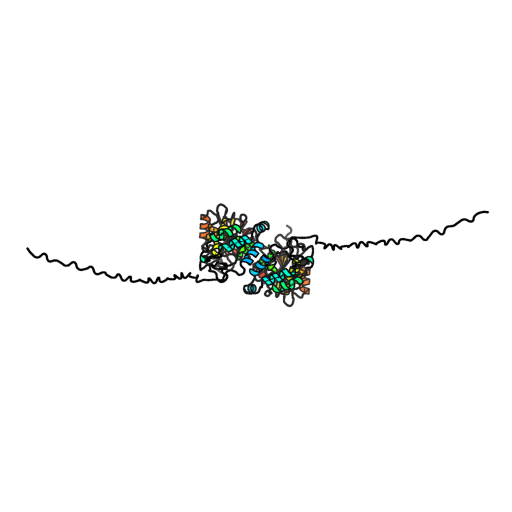.641 -26.203 -15.289 1 96 250 LEU A C 1
ATOM 1878 O O . LEU A 1 250 ? -16.719 -27.203 -14.57 1 96 250 LEU A O 1
ATOM 1882 N N . GLN A 1 251 ? -15.617 -25.75 -15.922 1 96.75 251 GLN A N 1
ATOM 1883 C CA . GLN A 1 251 ? -14.359 -26.453 -15.695 1 96.75 251 GLN A CA 1
ATOM 1884 C C . GLN A 1 251 ? -13.875 -26.281 -14.258 1 96.75 251 GLN A C 1
ATOM 1886 O O . GLN A 1 251 ? -13.297 -27.203 -13.672 1 96.75 251 GLN A O 1
ATOM 1891 N N . LEU A 1 252 ? -14.016 -25.078 -13.719 1 97.81 252 LEU A N 1
ATOM 1892 C CA . LEU A 1 252 ? -13.688 -24.859 -12.312 1 97.81 252 LEU A CA 1
ATOM 1893 C C . LEU A 1 252 ? -14.461 -25.812 -11.422 1 97.81 252 LEU A C 1
ATOM 1895 O O . LEU A 1 252 ? -13.883 -26.422 -10.508 1 97.81 252 LEU A O 1
ATOM 1899 N N . GLN A 1 253 ? -15.75 -25.969 -11.656 1 96.38 253 GLN A N 1
ATOM 1900 C CA . GLN A 1 253 ? -16.578 -26.891 -10.883 1 96.38 253 GLN A CA 1
ATOM 1901 C C . GLN A 1 253 ? -16.047 -28.312 -10.961 1 96.38 253 GLN A C 1
ATOM 1903 O O . GLN A 1 253 ? -15.969 -29.016 -9.953 1 96.38 253 GLN A O 1
ATOM 1908 N N . GLU A 1 254 ? -15.664 -28.688 -12.125 1 96.44 254 GLU A N 1
ATOM 1909 C CA . GLU A 1 254 ? -15.125 -30.031 -12.328 1 96.44 254 GLU A CA 1
ATOM 1910 C C . GLU A 1 254 ? -13.805 -30.219 -11.586 1 96.44 254 GLU A C 1
ATOM 1912 O O . GLU A 1 254 ? -13.586 -31.234 -10.938 1 96.44 254 GLU A O 1
ATOM 1917 N N . ASP A 1 255 ? -12.922 -29.219 -11.758 1 97.19 255 ASP A N 1
ATOM 1918 C CA . ASP A 1 255 ? -11.609 -29.297 -11.125 1 97.19 255 ASP A CA 1
ATOM 1919 C C . ASP A 1 255 ? -11.727 -29.375 -9.609 1 97.19 255 ASP A C 1
ATOM 1921 O O . ASP A 1 255 ? -11.016 -30.156 -8.961 1 97.19 255 ASP A O 1
ATOM 1925 N N . VAL A 1 256 ? -12.625 -28.578 -9.039 1 97.06 256 VAL A N 1
ATOM 1926 C CA . VAL A 1 256 ? -12.836 -28.547 -7.594 1 97.06 256 VAL A CA 1
ATOM 1927 C C . VAL A 1 256 ? -13.453 -29.859 -7.129 1 97.06 256 VAL A C 1
ATOM 1929 O O . VAL A 1 256 ? -13.047 -30.422 -6.105 1 97.06 256 VAL A O 1
ATOM 1932 N N . ALA A 1 257 ? -14.391 -30.422 -7.867 1 94.94 257 ALA A N 1
ATOM 1933 C CA . ALA A 1 257 ? -15.039 -31.672 -7.531 1 94.94 257 ALA A CA 1
ATOM 1934 C C . ALA A 1 257 ? -14.047 -32.844 -7.574 1 94.94 257 ALA A C 1
ATOM 1936 O O . ALA A 1 257 ? -14.086 -33.719 -6.719 1 94.94 257 ALA A O 1
ATOM 1937 N N . THR A 1 258 ? -13.227 -32.781 -8.539 1 94.75 258 THR A N 1
ATOM 1938 C CA . THR A 1 258 ? -12.227 -33.812 -8.703 1 94.75 258 THR A CA 1
ATOM 1939 C C . THR A 1 258 ? -11.281 -33.875 -7.504 1 94.75 258 THR A C 1
ATOM 1941 O O . THR A 1 258 ? -10.773 -34.938 -7.141 1 94.75 258 THR A O 1
ATOM 1944 N N . ARG A 1 259 ? -11.117 -32.781 -6.828 1 94 259 ARG A N 1
ATOM 1945 C CA . ARG A 1 259 ? -10.234 -32.688 -5.664 1 94 259 ARG A CA 1
ATOM 1946 C C . ARG A 1 259 ? -11.016 -32.906 -4.371 1 94 259 ARG A C 1
ATOM 1948 O O . ARG A 1 259 ? -10.477 -32.719 -3.279 1 94 259 ARG A O 1
ATOM 1955 N N . GLU A 1 260 ? -12.32 -33.219 -4.57 1 94.5 260 GLU A N 1
ATOM 1956 C CA . GLU A 1 260 ? -13.195 -33.5 -3.438 1 94.5 260 GLU A CA 1
ATOM 1957 C C . GLU A 1 260 ? -13.383 -32.281 -2.553 1 94.5 260 GLU A C 1
ATOM 1959 O O . GLU A 1 260 ? -13.352 -32.375 -1.324 1 94.5 260 GLU A O 1
ATOM 1964 N N . LEU A 1 261 ? -13.43 -31.172 -3.197 1 95.94 261 LEU A N 1
ATOM 1965 C CA . LEU A 1 261 ? -13.719 -29.906 -2.523 1 95.94 261 LEU A CA 1
ATOM 1966 C C . LEU A 1 261 ? -15.117 -29.406 -2.873 1 95.94 261 LEU A C 1
ATOM 1968 O O . LEU A 1 261 ? -15.672 -29.781 -3.912 1 95.94 261 LEU A O 1
ATOM 1972 N N . ASN A 1 262 ? -15.641 -28.625 -1.933 1 94.56 262 ASN A N 1
ATOM 1973 C CA . ASN A 1 262 ? -16.922 -27.969 -2.197 1 94.56 262 ASN A CA 1
ATOM 1974 C C . ASN A 1 262 ? -16.719 -26.594 -2.855 1 94.56 262 ASN A C 1
ATOM 1976 O O . ASN A 1 262 ? -15.797 -25.859 -2.51 1 94.56 262 ASN A O 1
ATOM 1980 N N . LEU A 1 263 ? -17.594 -26.328 -3.846 1 96 263 LEU A N 1
ATOM 1981 C CA . LEU A 1 263 ? -17.547 -25.047 -4.52 1 96 263 LEU A CA 1
ATOM 1982 C C . LEU A 1 263 ? -18.812 -24.25 -4.254 1 96 263 LEU A C 1
ATOM 1984 O O . LEU A 1 263 ? -19.922 -24.75 -4.438 1 96 263 LEU A O 1
ATOM 1988 N N . ASN A 1 264 ? -18.641 -23.016 -3.725 1 92.75 264 ASN A N 1
ATOM 1989 C CA . ASN A 1 264 ? -19.688 -22.016 -3.654 1 92.75 264 ASN A CA 1
ATOM 1990 C C . ASN A 1 264 ? -19.422 -20.859 -4.617 1 92.75 264 ASN A C 1
ATOM 1992 O O . ASN A 1 264 ? -18.312 -20.312 -4.645 1 92.75 264 ASN A O 1
ATOM 1996 N N . ALA A 1 265 ? -20.406 -20.609 -5.469 1 92 265 ALA A N 1
ATOM 1997 C CA . ALA A 1 265 ? -20.203 -19.531 -6.43 1 92 265 ALA A CA 1
ATOM 1998 C C . ALA A 1 265 ? -21.297 -18.469 -6.32 1 92 265 ALA A C 1
ATOM 2000 O O . ALA A 1 265 ? -22.469 -18.797 -6.168 1 92 265 ALA A O 1
ATOM 2001 N N . LEU A 1 266 ? -20.906 -17.156 -6.309 1 88.69 266 LEU A N 1
ATOM 2002 C CA . LEU A 1 266 ? -21.812 -16.016 -6.309 1 88.69 266 LEU A CA 1
ATOM 2003 C C . LEU A 1 266 ? -21.484 -15.062 -7.449 1 88.69 266 LEU A C 1
ATOM 2005 O O . LEU A 1 266 ? -20.328 -14.664 -7.621 1 88.69 266 LEU A O 1
ATOM 2009 N N . THR A 1 267 ? -22.516 -14.773 -8.258 1 84.56 267 THR A N 1
ATOM 2010 C CA . THR A 1 267 ? -22.375 -13.766 -9.305 1 84.56 267 THR A CA 1
ATOM 2011 C C . THR A 1 267 ? -22.766 -12.383 -8.789 1 84.56 267 THR A C 1
ATOM 2013 O O . THR A 1 267 ? -23.859 -12.219 -8.219 1 84.56 267 THR A O 1
ATOM 2016 N N . ILE A 1 268 ? -21.812 -11.461 -8.969 1 78.38 268 ILE A N 1
ATOM 2017 C CA . ILE A 1 268 ? -22.031 -10.125 -8.43 1 78.38 268 ILE A CA 1
ATOM 2018 C C . ILE A 1 268 ? -21.891 -9.086 -9.539 1 78.38 268 ILE A C 1
ATOM 2020 O O . ILE A 1 268 ? -20.938 -9.148 -10.328 1 78.38 268 ILE A O 1
ATOM 2024 N N . GLN A 1 269 ? -22.906 -8.281 -9.688 1 72.06 269 GLN A N 1
ATOM 2025 C CA . GLN A 1 269 ? -22.75 -7.094 -10.523 1 72.06 269 GLN A CA 1
ATOM 2026 C C . GLN A 1 269 ? -22.297 -5.898 -9.695 1 72.06 269 GLN A C 1
ATOM 2028 O O . GLN A 1 269 ? -22.984 -5.484 -8.758 1 72.06 269 GLN A O 1
ATOM 2033 N N . ALA A 1 270 ? -21.109 -5.586 -9.789 1 63.47 270 ALA A N 1
ATOM 2034 C CA . ALA A 1 270 ? -20.641 -4.496 -8.93 1 63.47 270 ALA A CA 1
ATOM 2035 C C . ALA A 1 270 ? -19.594 -3.641 -9.633 1 63.47 270 ALA A C 1
ATOM 2037 O O . ALA A 1 270 ? -18.938 -4.102 -10.57 1 63.47 270 ALA A O 1
ATOM 2038 N N . SER A 1 271 ? -19.766 -2.361 -9.43 1 59.56 271 SER A N 1
ATOM 2039 C CA . SER A 1 271 ? -18.609 -1.519 -9.711 1 59.56 271 SER A CA 1
ATOM 2040 C C . SER A 1 271 ? -17.453 -1.811 -8.75 1 59.56 271 SER A C 1
ATOM 2042 O O . SER A 1 271 ? -17.688 -2.273 -7.629 1 59.56 271 SER A O 1
ATOM 2044 N N . LEU A 1 272 ? -16.234 -1.843 -9.281 1 56.88 272 LEU A N 1
ATOM 2045 C CA . LEU A 1 272 ? -15.031 -2.041 -8.469 1 56.88 272 LEU A CA 1
ATOM 2046 C C . LEU A 1 272 ? -15.125 -1.271 -7.156 1 56.88 272 LEU A C 1
ATOM 2048 O O . LEU A 1 272 ? -14.727 -1.775 -6.105 1 56.88 272 LEU A O 1
ATOM 2052 N N . ALA A 1 273 ? -15.797 -0.203 -7.246 1 57.06 273 ALA A N 1
ATOM 2053 C CA . ALA A 1 273 ? -15.852 0.702 -6.102 1 57.06 273 ALA A CA 1
ATOM 2054 C C . ALA A 1 273 ? -16.797 0.171 -5.027 1 57.06 273 ALA A C 1
ATOM 2056 O O . ALA A 1 273 ? -16.641 0.496 -3.848 1 57.06 273 ALA A O 1
ATOM 2057 N N . THR A 1 274 ? -17.578 -0.708 -5.426 1 60.5 274 THR A N 1
ATOM 2058 C CA . THR A 1 274 ? -18.625 -1.131 -4.492 1 60.5 274 THR A CA 1
ATOM 2059 C C . THR A 1 274 ? -18.344 -2.543 -3.984 1 60.5 274 THR A C 1
ATOM 2061 O O . THR A 1 274 ? -18.922 -2.967 -2.977 1 60.5 274 THR A O 1
ATOM 2064 N N . PHE A 1 275 ? -17.516 -3.172 -4.738 1 56.19 275 PHE A N 1
ATOM 2065 C CA . PHE A 1 275 ? -17.219 -4.516 -4.273 1 56.19 275 PHE A CA 1
ATOM 2066 C C . PHE A 1 275 ? -16.016 -4.5 -3.324 1 56.19 275 PHE A C 1
ATOM 2068 O O . PHE A 1 275 ? -14.891 -4.215 -3.74 1 56.19 275 PHE A O 1
ATOM 2075 N N . ASN A 1 276 ? -16.375 -4.59 -2.059 1 63.16 276 ASN A N 1
ATOM 2076 C CA . ASN A 1 276 ? -15.367 -4.504 -1.016 1 63.16 276 ASN A CA 1
ATOM 2077 C C . ASN A 1 276 ? -15.531 -5.613 0.02 1 63.16 276 ASN A C 1
ATOM 2079 O O . ASN A 1 276 ? -16.344 -6.516 -0.158 1 63.16 276 ASN A O 1
ATOM 2083 N N . ALA A 1 277 ? -14.648 -5.609 0.925 1 62.31 277 ALA A N 1
ATOM 2084 C CA . ALA A 1 277 ? -14.586 -6.676 1.922 1 62.31 277 ALA A CA 1
ATOM 2085 C C . ALA A 1 277 ? -15.914 -6.797 2.672 1 62.31 277 ALA A C 1
ATOM 2087 O O . ALA A 1 277 ? -16.344 -7.898 3.021 1 62.31 277 ALA A O 1
ATOM 2088 N N . SER A 1 278 ? -16.531 -5.676 2.844 1 62.19 278 SER A N 1
ATOM 2089 C CA . SER A 1 278 ? -17.781 -5.699 3.576 1 62.19 278 SER A CA 1
ATOM 2090 C C . SER A 1 278 ? -18.859 -6.453 2.801 1 62.19 278 SER A C 1
ATOM 2092 O O . SER A 1 278 ? -19.688 -7.164 3.391 1 62.19 278 SER A O 1
ATOM 2094 N N . ARG A 1 279 ? -18.766 -6.34 1.489 1 59.16 279 ARG A N 1
ATOM 2095 C CA . ARG A 1 279 ? -19.734 -7.051 0.663 1 59.16 279 ARG A CA 1
ATOM 2096 C C . ARG A 1 279 ? -19.531 -8.562 0.753 1 59.16 279 ARG A C 1
ATOM 2098 O O . ARG A 1 279 ? -20.5 -9.32 0.824 1 59.16 279 ARG A O 1
ATOM 2105 N N . ILE A 1 280 ? -18.344 -8.953 0.804 1 62.88 280 ILE A N 1
ATOM 2106 C CA . ILE A 1 280 ? -18.031 -10.375 0.926 1 62.88 280 ILE A CA 1
ATOM 2107 C C . ILE A 1 280 ? -18.516 -10.891 2.277 1 62.88 280 ILE A C 1
ATOM 2109 O O . ILE A 1 280 ? -19.141 -11.953 2.354 1 62.88 280 ILE A O 1
ATOM 2113 N N . GLN A 1 281 ? -18.375 -10.141 3.336 1 63.31 281 GLN A N 1
ATOM 2114 C CA . GLN A 1 281 ? -18.766 -10.562 4.68 1 63.31 281 GLN A CA 1
ATOM 2115 C C . GLN A 1 281 ? -20.281 -10.656 4.816 1 63.31 281 GLN A C 1
ATOM 2117 O O . GLN A 1 281 ? -20.797 -11.555 5.492 1 63.31 281 GLN A O 1
ATOM 2122 N N . ASP A 1 282 ? -20.953 -9.727 4.082 1 59.69 282 ASP A N 1
ATOM 2123 C CA . ASP A 1 282 ? -22.422 -9.734 4.105 1 59.69 282 ASP A CA 1
ATOM 2124 C C . ASP A 1 282 ? -22.969 -10.992 3.432 1 59.69 282 ASP A C 1
ATOM 2126 O O . ASP A 1 282 ? -24 -11.516 3.84 1 59.69 282 ASP A O 1
ATOM 2130 N N . THR A 1 283 ? -22.281 -11.406 2.404 1 56.97 283 THR A N 1
ATOM 2131 C CA . THR A 1 283 ? -22.75 -12.578 1.682 1 56.97 283 THR A CA 1
ATOM 2132 C C . THR A 1 283 ? -22.5 -13.852 2.488 1 56.97 283 THR A C 1
ATOM 2134 O O . THR A 1 283 ? -23.156 -14.875 2.258 1 56.97 283 THR A O 1
ATOM 2137 N N . LYS A 1 284 ? -21.516 -13.742 3.305 1 58.44 284 LYS A N 1
ATOM 2138 C CA . LYS A 1 284 ? -21.234 -14.93 4.102 1 58.44 284 LYS A CA 1
ATOM 2139 C C . LYS A 1 284 ? -22.344 -15.195 5.113 1 58.44 284 LYS A C 1
ATOM 2141 O O . LYS A 1 284 ? -22.562 -16.344 5.508 1 58.44 284 LYS A O 1
ATOM 2146 N N . HIS A 1 285 ? -23.094 -14.234 5.59 1 45.53 285 HIS A N 1
ATOM 2147 C CA . HIS A 1 285 ? -24.188 -14.406 6.551 1 45.53 285 HIS A CA 1
ATOM 2148 C C . HIS A 1 285 ? -25.5 -14.688 5.852 1 45.53 285 HIS A C 1
ATOM 2150 O O . HIS A 1 285 ? -26.5 -14.992 6.504 1 45.53 285 HIS A O 1
ATOM 2156 N N . VAL A 1 286 ? -25.562 -14.523 4.562 1 40.41 286 VAL A N 1
ATOM 2157 C CA . VAL A 1 286 ? -26.812 -14.781 3.854 1 40.41 286 VAL A CA 1
ATOM 2158 C C . VAL A 1 286 ? -26.828 -16.219 3.352 1 40.41 286 VAL A C 1
ATOM 2160 O O . VAL A 1 286 ? -25.828 -16.719 2.836 1 40.41 286 VAL A O 1
ATOM 2163 N N . ASP A 1 287 ? -27.656 -17.094 3.895 1 39.38 287 ASP A N 1
ATOM 2164 C CA . ASP A 1 287 ? -27.938 -18.453 3.436 1 39.38 287 ASP A CA 1
ATOM 2165 C C . ASP A 1 287 ? -27.969 -18.531 1.91 1 39.38 287 ASP A C 1
ATOM 2167 O O . ASP A 1 287 ? -28.656 -17.734 1.263 1 39.38 287 ASP A O 1
ATOM 2171 N N . PRO A 1 288 ? -27.172 -19.281 1.218 1 36.69 288 PRO A N 1
ATOM 2172 C CA . PRO A 1 288 ? -27.156 -19.359 -0.245 1 36.69 288 PRO A CA 1
ATOM 2173 C C . PRO A 1 288 ? -28.547 -19.547 -0.852 1 36.69 288 PRO A C 1
ATOM 2175 O O . PRO A 1 288 ? -28.719 -19.406 -2.064 1 36.69 288 PRO A O 1
ATOM 2178 N N . LYS A 1 289 ? -29.531 -20.266 -0.193 1 35.69 289 LYS A N 1
ATOM 2179 C CA . LYS A 1 289 ? -30.844 -20.562 -0.764 1 35.69 289 LYS A CA 1
ATOM 2180 C C . LYS A 1 289 ? -31.656 -19.297 -0.979 1 35.69 289 LYS A C 1
ATOM 2182 O O . LYS A 1 289 ? -32.688 -19.312 -1.642 1 35.69 289 LYS A O 1
ATOM 2187 N N . GLN A 1 290 ? -31.547 -18.297 -0.193 1 32.62 290 GLN A N 1
ATOM 2188 C CA . GLN A 1 290 ? -32.469 -17.172 -0.296 1 32.62 290 GLN A CA 1
ATOM 2189 C C . GLN A 1 290 ? -32.031 -16.172 -1.365 1 32.62 290 GLN A C 1
ATOM 2191 O O . GLN A 1 290 ? -32.656 -15.141 -1.569 1 32.62 290 GLN A O 1
ATOM 2196 N N . ILE A 1 291 ? -30.922 -16.188 -1.801 1 34 291 ILE A N 1
ATOM 2197 C CA . ILE A 1 291 ? -30.547 -15.234 -2.84 1 34 291 ILE A CA 1
ATOM 2198 C C . ILE A 1 291 ? -31.156 -15.664 -4.176 1 34 291 ILE A C 1
ATOM 2200 O O . ILE A 1 291 ? -30.625 -16.547 -4.848 1 34 291 ILE A O 1
ATOM 2204 N N . ARG A 1 292 ? -32.469 -15.758 -4.184 1 31.92 292 ARG A N 1
ATOM 2205 C CA . ARG A 1 292 ? -33.094 -15.914 -5.484 1 31.92 292 ARG A CA 1
ATOM 2206 C C . ARG A 1 292 ? -32.844 -14.703 -6.375 1 31.92 292 ARG A C 1
ATOM 2208 O O . ARG A 1 292 ? -33 -13.555 -5.938 1 31.92 292 ARG A O 1
ATOM 2215 N N . PRO A 1 293 ? -32.281 -14.812 -7.43 1 29.09 293 PRO A N 1
ATOM 2216 C CA . PRO A 1 293 ? -32.156 -13.695 -8.367 1 29.09 293 PRO A CA 1
ATOM 2217 C C . PRO A 1 293 ? -33.5 -13 -8.609 1 29.09 293 PRO A C 1
ATOM 2219 O O . PRO A 1 293 ? -34.562 -13.656 -8.594 1 29.09 293 PRO A O 1
ATOM 2222 N N . PRO A 1 294 ? -33.688 -11.797 -8.164 1 28.62 294 PRO A N 1
ATOM 2223 C CA . PRO A 1 294 ? -35 -11.289 -8.539 1 28.62 294 PRO A CA 1
ATOM 2224 C C . PRO A 1 294 ? -35.406 -11.641 -9.969 1 28.62 294 PRO A C 1
ATOM 2226 O O . PRO A 1 294 ? -34.531 -11.727 -10.844 1 28.62 294 PRO A O 1
ATOM 2229 N N . ARG A 1 295 ? -36.5 -12.336 -10.125 1 27.56 295 ARG A N 1
ATOM 2230 C CA . ARG A 1 295 ? -37.094 -12.594 -11.422 1 27.56 295 ARG A CA 1
ATOM 2231 C C . ARG A 1 295 ? -37.219 -11.312 -12.242 1 27.56 295 ARG A C 1
ATOM 2233 O O . ARG A 1 295 ? -37.75 -10.312 -11.758 1 27.56 295 ARG A O 1
ATOM 2240 N N . LEU A 1 296 ? -36.344 -11.102 -13.195 1 25.5 296 LEU A N 1
ATOM 2241 C CA . LEU A 1 296 ? -36.469 -10.07 -14.219 1 25.5 296 LEU A CA 1
ATOM 2242 C C . LEU A 1 296 ? -37.906 -10.023 -14.742 1 25.5 296 LEU A C 1
ATOM 2244 O O . LEU A 1 296 ? -38.406 -11.023 -15.258 1 25.5 296 LEU A O 1
ATOM 2248 N N . SER A 1 297 ? -38.75 -9.25 -14.039 1 26.06 297 SER A N 1
ATOM 2249 C CA . SER A 1 297 ? -40.031 -8.992 -14.672 1 26.06 297 SER A CA 1
ATOM 2250 C C . SER A 1 297 ? -39.875 -8.617 -16.141 1 26.06 297 SER A C 1
ATOM 2252 O O . SER A 1 297 ? -38.938 -7.891 -16.5 1 26.06 297 SER A O 1
ATOM 2254 N N . ALA A 1 298 ? -40.438 -9.414 -17.062 1 25.69 298 ALA A N 1
ATOM 2255 C CA . ALA A 1 298 ? -40.625 -9.195 -18.484 1 25.69 298 ALA A CA 1
ATOM 2256 C C . ALA A 1 298 ? -41.125 -7.766 -18.766 1 25.69 298 ALA A C 1
ATOM 2258 O O . ALA A 1 298 ? -42.094 -7.309 -18.188 1 25.69 298 ALA A O 1
ATOM 2259 N N . ARG A 1 299 ? -40.219 -6.836 -19.203 1 25.31 299 ARG A N 1
ATOM 2260 C CA . ARG A 1 299 ? -40.688 -5.582 -19.812 1 25.31 299 ARG A CA 1
ATOM 2261 C C . ARG A 1 299 ? -41.844 -5.812 -20.734 1 25.31 299 ARG A C 1
ATOM 2263 O O . ARG A 1 299 ? -41.844 -6.75 -21.531 1 25.31 299 ARG A O 1
ATOM 2270 N N . GLN A 1 300 ? -42.938 -5.277 -20.328 1 21.09 300 GLN A N 1
ATOM 2271 C CA . GLN A 1 300 ? -44.062 -4.973 -21.219 1 21.09 300 GLN A CA 1
ATOM 2272 C C . GLN A 1 300 ? -43.562 -4.309 -22.5 1 21.09 300 GLN A C 1
ATOM 2274 O O . GLN A 1 300 ? -42.625 -3.492 -22.469 1 21.09 300 GLN A O 1
ATOM 2279 N N . ARG A 1 301 ? -43.75 -4.836 -23.688 1 23.88 301 ARG A N 1
ATOM 2280 C CA . ARG A 1 301 ? -43.719 -4.312 -25.047 1 23.88 301 ARG A CA 1
ATOM 2281 C C . ARG A 1 301 ? -44.281 -2.895 -25.094 1 23.88 301 ARG A C 1
ATOM 2283 O O . ARG A 1 301 ? -45.469 -2.68 -24.844 1 23.88 301 ARG A O 1
ATOM 2290 N N . PHE A 1 302 ? -43.656 -1.834 -24.406 1 20.98 302 PHE A N 1
ATOM 2291 C CA . PHE A 1 302 ? -44.125 -0.584 -25.016 1 20.98 302 PHE A CA 1
ATOM 2292 C C . PHE A 1 302 ? -43.375 -0.339 -26.344 1 20.98 302 PHE A C 1
ATOM 2294 O O . PHE A 1 302 ? -42.219 -0.704 -26.5 1 20.98 302 PHE A O 1
ATOM 2301 N N . MET B 1 1 ? 68.812 50.312 102.938 1 21.31 1 MET B N 1
ATOM 2302 C CA . MET B 1 1 ? 69.188 48.938 102.5 1 21.31 1 MET B CA 1
ATOM 2303 C C . MET B 1 1 ? 68.5 48.562 101.188 1 21.31 1 MET B C 1
ATOM 2305 O O . MET B 1 1 ? 69.062 47.844 100.438 1 21.31 1 MET B O 1
ATOM 2309 N N . HIS B 1 2 ? 67.188 48.688 101.125 1 25.91 2 HIS B N 1
ATOM 2310 C CA . HIS B 1 2 ? 66.375 47.656 100.438 1 25.91 2 HIS B CA 1
ATOM 2311 C C . HIS B 1 2 ? 66.5 47.812 98.938 1 25.91 2 HIS B C 1
ATOM 2313 O O . HIS B 1 2 ? 66.375 48.906 98.375 1 25.91 2 HIS B O 1
ATOM 2319 N N . SER B 1 3 ? 67 46.812 98.125 1 25.34 3 SER B N 1
ATOM 2320 C CA . SER B 1 3 ? 67.625 46.406 96.938 1 25.34 3 SER B CA 1
ATOM 2321 C C . SER B 1 3 ? 66.625 46.375 95.75 1 25.34 3 SER B C 1
ATOM 2323 O O . SER B 1 3 ? 65.625 45.656 95.812 1 25.34 3 SER B O 1
ATOM 2325 N N . LEU B 1 4 ? 66.375 47.469 95.062 1 29.12 4 LEU B N 1
ATOM 2326 C CA . LEU B 1 4 ? 65.562 47.906 93.938 1 29.12 4 LEU B CA 1
ATOM 2327 C C . LEU B 1 4 ? 65.812 47.062 92.688 1 29.12 4 LEU B C 1
ATOM 2329 O O . LEU B 1 4 ? 66.812 47.25 92 1 29.12 4 LEU B O 1
ATOM 2333 N N . TYR B 1 5 ? 65.562 45.625 92.938 1 24.58 5 TYR B N 1
ATOM 2334 C CA . TYR B 1 5 ? 66.188 44.625 92 1 24.58 5 TYR B CA 1
ATOM 2335 C C . TYR B 1 5 ? 65.812 44.938 90.562 1 24.58 5 TYR B C 1
ATOM 2337 O O . TYR B 1 5 ? 64.875 45.719 90.312 1 24.58 5 TYR B O 1
ATOM 2345 N N . GLY B 1 6 ? 66.188 43.969 89.5 1 24.44 6 GLY B N 1
ATOM 2346 C CA . GLY B 1 6 ? 66.812 43.625 88.312 1 24.44 6 GLY B CA 1
ATOM 2347 C C . GLY B 1 6 ? 65.875 43.406 87.125 1 24.44 6 GLY B C 1
ATOM 2348 O O . GLY B 1 6 ? 65.438 42.281 86.875 1 24.44 6 GLY B O 1
ATOM 2349 N N . LEU B 1 7 ? 64.875 44.281 86.875 1 28.61 7 LEU B N 1
ATOM 2350 C CA . LEU B 1 7 ? 63.719 43.938 86.062 1 28.61 7 LEU B CA 1
ATOM 2351 C C . LEU B 1 7 ? 64.125 43.688 84.625 1 28.61 7 LEU B C 1
ATOM 2353 O O . LEU B 1 7 ? 64.75 44.562 84 1 28.61 7 LEU B O 1
ATOM 2357 N N . SER B 1 8 ? 64.562 42.406 84.25 1 27.25 8 SER B N 1
ATOM 2358 C CA . SER B 1 8 ? 65.25 41.969 83.062 1 27.25 8 SER B CA 1
ATOM 2359 C C . SER B 1 8 ? 64.375 42.156 81.812 1 27.25 8 SER B C 1
ATOM 2361 O O . SER B 1 8 ? 63.156 41.969 81.875 1 27.25 8 SER B O 1
ATOM 2363 N N . PRO B 1 9 ? 64.875 42.812 80.688 1 30.14 9 PRO B N 1
ATOM 2364 C CA . PRO B 1 9 ? 64.25 43.344 79.438 1 30.14 9 PRO B CA 1
ATOM 2365 C C . PRO B 1 9 ? 63.75 42.25 78.5 1 30.14 9 PRO B C 1
ATOM 2367 O O . PRO B 1 9 ? 64.562 41.438 78.062 1 30.14 9 PRO B O 1
ATOM 2370 N N . SER B 1 10 ? 62.656 41.438 78.812 1 26.78 10 SER B N 1
ATOM 2371 C CA . SER B 1 10 ? 62.25 40.219 78.062 1 26.78 10 SER B CA 1
ATOM 2372 C C . SER B 1 10 ? 62.062 40.5 76.625 1 26.78 10 SER B C 1
ATOM 2374 O O . SER B 1 10 ? 61.469 41.531 76.25 1 26.78 10 SER B O 1
ATOM 2376 N N . ALA B 1 11 ? 62.969 39.969 75.688 1 30.38 11 ALA B N 1
ATOM 2377 C CA . ALA B 1 11 ? 63.156 40.125 74.25 1 30.38 11 ALA B CA 1
ATOM 2378 C C . ALA B 1 11 ? 61.875 39.812 73.5 1 30.38 11 ALA B C 1
ATOM 2380 O O . ALA B 1 11 ? 61.062 39.031 73.938 1 30.38 11 ALA B O 1
ATOM 2381 N N . PRO B 1 12 ? 61.625 40.531 72.312 1 30.02 12 PRO B N 1
ATOM 2382 C CA . PRO B 1 12 ? 60.469 40.656 71.438 1 30.02 12 PRO B CA 1
ATOM 2383 C C . PRO B 1 12 ? 60.156 39.375 70.688 1 30.02 12 PRO B C 1
ATOM 2385 O O . PRO B 1 12 ? 61.062 38.688 70.188 1 30.02 12 PRO B O 1
ATOM 2388 N N . ALA B 1 13 ? 59.125 38.562 71 1 27.34 13 ALA B N 1
ATOM 2389 C CA . ALA B 1 13 ? 58.625 37.281 70.5 1 27.34 13 ALA B CA 1
ATOM 2390 C C . ALA B 1 13 ? 58.438 37.375 68.938 1 27.34 13 ALA B C 1
ATOM 2392 O O . ALA B 1 13 ? 57.875 38.375 68.438 1 27.34 13 ALA B O 1
ATOM 2393 N N . TYR B 1 14 ? 59.25 36.719 68.125 1 26.27 14 TYR B N 1
ATOM 2394 C CA . TYR B 1 14 ? 59.25 36.5 66.688 1 26.27 14 TYR B CA 1
ATOM 2395 C C . TYR B 1 14 ? 57.938 35.906 66.188 1 26.27 14 TYR B C 1
ATOM 2397 O O . TYR B 1 14 ? 57.531 34.844 66.625 1 26.27 14 TYR B O 1
ATOM 2405 N N . ILE B 1 15 ? 56.812 36.625 65.875 1 28.09 15 ILE B N 1
ATOM 2406 C CA . ILE B 1 15 ? 55.5 36.219 65.375 1 28.09 15 ILE B CA 1
ATOM 2407 C C . ILE B 1 15 ? 55.656 35.5 64.062 1 28.09 15 ILE B C 1
ATOM 2409 O O . ILE B 1 15 ? 56.156 36.062 63.094 1 28.09 15 ILE B O 1
ATOM 2413 N N . ASN B 1 16 ? 56.062 34.188 64.062 1 26.17 16 ASN B N 1
ATOM 2414 C CA . ASN B 1 16 ? 56.094 33.375 62.875 1 26.17 16 ASN B CA 1
ATOM 2415 C C . ASN B 1 16 ? 54.781 33.438 62.094 1 26.17 16 ASN B C 1
ATOM 2417 O O . ASN B 1 16 ? 53.719 33.125 62.625 1 26.17 16 ASN B O 1
ATOM 2421 N N . LYS B 1 17 ? 54.656 34.281 61.062 1 28 17 LYS B N 1
ATOM 2422 C CA . LYS B 1 17 ? 53.562 34.469 60.094 1 28 17 LYS B CA 1
ATO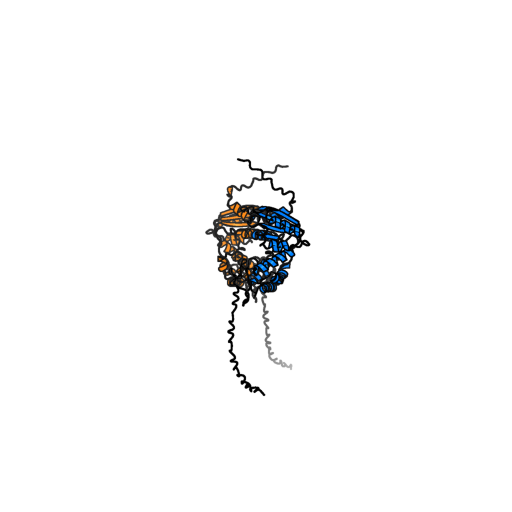M 2423 C C . LYS B 1 17 ? 53.219 33.156 59.406 1 28 17 LYS B C 1
ATOM 2425 O O . LYS B 1 17 ? 54.031 32.625 58.625 1 28 17 LYS B O 1
ATOM 2430 N N . ALA B 1 18 ? 52.656 32.156 60.125 1 28.97 18 ALA B N 1
ATOM 2431 C CA . ALA B 1 18 ? 52.156 30.953 59.438 1 28.97 18 ALA B CA 1
ATOM 2432 C C . ALA B 1 18 ? 51.281 31.328 58.25 1 28.97 18 ALA B C 1
ATOM 2434 O O . ALA B 1 18 ? 50.312 32.094 58.406 1 28.97 18 ALA B O 1
ATOM 2435 N N . PHE B 1 19 ? 51.781 31.312 57 1 33.81 19 PHE B N 1
ATOM 2436 C CA . PHE B 1 19 ? 51.094 31.438 55.719 1 33.81 19 PHE B CA 1
ATOM 2437 C C . PHE B 1 19 ? 49.938 30.422 55.625 1 33.81 19 PHE B C 1
ATOM 2439 O O . PHE B 1 19 ? 50.188 29.219 55.656 1 33.81 19 PHE B O 1
ATOM 2446 N N . VAL B 1 20 ? 48.812 30.688 56.281 1 29.56 20 VAL B N 1
ATOM 2447 C CA . VAL B 1 20 ? 47.625 29.859 56.062 1 29.56 20 VAL B CA 1
ATOM 2448 C C . VAL B 1 20 ? 47.312 29.766 54.562 1 29.56 20 VAL B C 1
ATOM 2450 O O . VAL B 1 20 ? 47.062 30.781 53.906 1 29.56 20 VAL B O 1
ATOM 2453 N N . LEU B 1 21 ? 47.906 28.781 53.906 1 32.41 21 LEU B N 1
ATOM 2454 C CA . LEU B 1 21 ? 47.5 28.422 52.531 1 32.41 21 LEU B CA 1
ATOM 2455 C C . LEU B 1 21 ? 46 28.188 52.469 1 32.41 21 LEU B C 1
ATOM 2457 O O . LEU B 1 21 ? 45.469 27.281 53.125 1 32.41 21 LEU B O 1
ATOM 2461 N N . VAL B 1 22 ? 45.219 29.266 52.344 1 32.47 22 VAL B N 1
ATOM 2462 C CA . VAL B 1 22 ? 43.781 29.141 52.031 1 32.47 22 VAL B CA 1
ATOM 2463 C C . VAL B 1 22 ? 43.625 28.297 50.75 1 32.47 22 VAL B C 1
ATOM 2465 O O . VAL B 1 22 ? 44.031 28.688 49.688 1 32.47 22 VAL B O 1
ATOM 2468 N N . ILE B 1 23 ? 43.625 26.969 50.906 1 35.25 23 ILE B N 1
ATOM 2469 C CA . ILE B 1 23 ? 43.188 26.078 49.844 1 35.25 23 ILE B CA 1
ATOM 2470 C C . ILE B 1 23 ? 41.781 26.469 49.406 1 35.25 23 ILE B C 1
ATOM 2472 O O . ILE B 1 23 ? 40.812 26.375 50.188 1 35.25 23 ILE B O 1
ATOM 2476 N N . VAL B 1 24 ? 41.688 27.484 48.562 1 34.03 24 VAL B N 1
ATOM 2477 C CA . VAL B 1 24 ? 40.406 27.75 47.875 1 34.03 24 VAL B CA 1
ATOM 2478 C C . VAL B 1 24 ? 39.969 26.5 47.156 1 34.03 24 VAL B C 1
ATOM 2480 O O . VAL B 1 24 ? 40.625 26.047 46.219 1 34.03 24 VAL B O 1
ATOM 2483 N N . ALA B 1 25 ? 39.406 25.547 47.844 1 34.09 25 ALA B N 1
ATOM 2484 C CA . ALA B 1 25 ? 38.688 24.469 47.156 1 34.09 25 ALA B CA 1
ATOM 2485 C C . ALA B 1 25 ? 37.688 25.047 46.125 1 34.09 25 ALA B C 1
ATOM 2487 O O . ALA B 1 25 ? 36.719 25.719 46.5 1 34.09 25 ALA B O 1
ATOM 2488 N N . ALA B 1 26 ? 38.188 25.469 44.969 1 35.59 26 ALA B N 1
ATOM 2489 C CA . ALA B 1 26 ? 37.25 25.703 43.875 1 35.59 26 ALA B CA 1
ATOM 2490 C C . ALA B 1 26 ? 36.281 24.531 43.719 1 35.59 26 ALA B C 1
ATOM 2492 O O . ALA B 1 26 ? 36.656 23.422 43.375 1 35.59 26 ALA B O 1
ATOM 2493 N N . SER B 1 27 ? 35.25 24.484 44.531 1 35.16 27 SER B N 1
ATOM 2494 C CA . SER B 1 27 ? 34.125 23.594 44.219 1 35.16 27 SER B CA 1
ATOM 2495 C C . SER B 1 27 ? 33.781 23.688 42.719 1 35.16 27 SER B C 1
ATOM 2497 O O . SER B 1 27 ? 33.344 24.75 42.25 1 35.16 27 SER B O 1
ATOM 2499 N N . LEU B 1 28 ? 34.5 23 41.906 1 34.81 28 LEU B N 1
ATOM 2500 C CA . LEU B 1 28 ? 33.969 22.781 40.562 1 34.81 28 LEU B CA 1
ATOM 2501 C C . LEU B 1 28 ? 32.5 22.406 40.625 1 34.81 28 LEU B C 1
ATOM 2503 O O . LEU B 1 28 ? 32.156 21.297 41.031 1 34.81 28 LEU B O 1
ATOM 2507 N N . VAL B 1 29 ? 31.656 23.328 40.969 1 37.62 29 VAL B N 1
ATOM 2508 C CA . VAL B 1 29 ? 30.266 23.062 40.656 1 37.62 29 VAL B CA 1
ATOM 2509 C C . VAL B 1 29 ? 30.125 22.641 39.188 1 37.62 29 VAL B C 1
ATOM 2511 O O . VAL B 1 29 ? 30.328 23.453 38.281 1 37.62 29 VAL B O 1
ATOM 2514 N N . VAL B 1 30 ? 30.641 21.516 38.875 1 37.91 30 VAL B N 1
ATOM 2515 C CA . VAL B 1 30 ? 30.094 21.016 37.594 1 37.91 30 VAL B CA 1
ATOM 2516 C C . VAL B 1 30 ? 28.578 21.172 37.594 1 37.91 30 VAL B C 1
ATOM 2518 O O . VAL B 1 30 ? 27.891 20.547 38.438 1 37.91 30 VAL B O 1
ATOM 2521 N N . ASN B 1 31 ? 28.047 22.297 37.281 1 35.31 31 ASN B N 1
ATOM 2522 C CA . ASN B 1 31 ? 26.672 22.344 36.781 1 35.31 31 ASN B CA 1
ATOM 2523 C C . ASN B 1 31 ? 26.328 21.141 35.938 1 35.31 31 ASN B C 1
ATOM 2525 O O . ASN B 1 31 ? 26.797 21.047 34.781 1 35.31 31 ASN B O 1
ATOM 2529 N N . SER B 1 32 ? 26.281 19.953 36.469 1 35.78 32 SER B N 1
ATOM 2530 C CA . SER B 1 32 ? 25.5 18.984 35.719 1 35.78 32 SER B CA 1
ATOM 2531 C C . SER B 1 32 ? 24.266 19.641 35.094 1 35.78 32 SER B C 1
ATOM 2533 O O . SER B 1 32 ? 23.297 19.938 35.812 1 35.78 32 SER B O 1
ATOM 2535 N N . SER B 1 33 ? 24.406 20.547 34.281 1 38 33 SER B N 1
ATOM 2536 C CA . SER B 1 33 ? 23.203 20.75 33.469 1 38 33 SER B CA 1
ATOM 2537 C C . SER B 1 33 ? 22.453 19.438 33.281 1 38 33 SER B C 1
ATOM 2539 O O . SER B 1 33 ? 22.906 18.578 32.531 1 38 33 SER B O 1
ATOM 2541 N N . GLY B 1 34 ? 21.875 18.875 34.25 1 37.25 34 GLY B N 1
ATOM 2542 C CA . GLY B 1 34 ? 20.891 17.844 34 1 37.25 34 GLY B CA 1
ATOM 2543 C C . GLY B 1 34 ? 20.141 18.016 32.688 1 37.25 34 GLY B C 1
ATOM 2544 O O . GLY B 1 34 ? 19.328 18.922 32.562 1 37.25 34 GLY B O 1
ATOM 2545 N N . VAL B 1 35 ? 20.797 17.844 31.609 1 41.94 35 VAL B N 1
ATOM 2546 C CA . VAL B 1 35 ? 19.906 17.641 30.453 1 41.94 35 VAL B CA 1
ATOM 2547 C C . VAL B 1 35 ? 18.672 16.859 30.891 1 41.94 35 VAL B C 1
ATOM 2549 O O . VAL B 1 35 ? 18.781 15.719 31.359 1 41.94 35 VAL B O 1
ATOM 2552 N N . LEU B 1 36 ? 17.734 17.375 31.516 1 40.91 36 LEU B N 1
ATOM 2553 C CA . LEU B 1 36 ? 16.438 16.734 31.734 1 40.91 36 LEU B CA 1
ATOM 2554 C C . LEU B 1 36 ? 16.109 15.797 30.578 1 40.91 36 LEU B C 1
ATOM 2556 O O . LEU B 1 36 ? 15.93 16.234 29.438 1 40.91 36 LEU B O 1
ATOM 2560 N N . LEU B 1 37 ? 16.766 14.656 30.562 1 50.5 37 LEU B N 1
ATOM 2561 C CA . LEU B 1 37 ? 16.266 13.648 29.641 1 50.5 37 LEU B CA 1
ATOM 2562 C C . LEU B 1 37 ? 14.742 13.609 29.656 1 50.5 37 LEU B C 1
ATOM 2564 O O . LEU B 1 37 ? 14.133 13.656 30.719 1 50.5 37 LEU B O 1
ATOM 2568 N N . PRO B 1 38 ? 14.125 13.961 28.594 1 55.56 38 PRO B N 1
ATOM 2569 C CA . PRO B 1 38 ? 12.656 13.867 28.609 1 55.56 38 PRO B CA 1
ATOM 2570 C C . PRO B 1 38 ? 12.156 12.555 29.203 1 55.56 38 PRO B C 1
ATOM 2572 O O . PRO B 1 38 ? 12.805 11.516 29.047 1 55.56 38 PRO B O 1
ATOM 2575 N N . SER B 1 39 ? 11.531 12.562 30.422 1 60.91 39 SER B N 1
ATOM 2576 C CA . SER B 1 39 ? 10.945 11.469 31.188 1 60.91 39 SER B CA 1
ATOM 2577 C C . SER B 1 39 ? 10.133 10.539 30.297 1 60.91 39 SER B C 1
ATOM 2579 O O . SER B 1 39 ? 9.883 9.383 30.656 1 60.91 39 SER B O 1
ATOM 2581 N N . ASP B 1 40 ? 9.727 10.969 29.062 1 79 40 ASP B N 1
ATOM 2582 C CA . ASP B 1 40 ? 8.844 10.094 28.297 1 79 40 ASP B CA 1
ATOM 2583 C C . ASP B 1 40 ? 9.492 9.656 26.984 1 79 40 ASP B C 1
ATOM 2585 O O . ASP B 1 40 ? 9.461 10.398 26 1 79 40 ASP B O 1
ATOM 2589 N N . LEU B 1 41 ? 10.344 8.609 27.156 1 86 41 LEU B N 1
ATOM 2590 C CA . LEU B 1 41 ? 11 8.055 25.984 1 86 41 LEU B CA 1
ATOM 2591 C C . LEU B 1 41 ? 10.203 6.883 25.406 1 86 41 LEU B C 1
ATOM 2593 O O . LEU B 1 41 ? 9.625 6.094 26.172 1 86 41 LEU B O 1
ATOM 2597 N N . GLY B 1 42 ? 10.039 7.039 24.094 1 91 42 GLY B N 1
ATOM 2598 C CA . GLY B 1 42 ? 9.461 5.922 23.375 1 91 42 GLY B CA 1
ATOM 2599 C C . GLY B 1 42 ? 10.492 5.047 22.688 1 91 42 GLY B C 1
ATOM 2600 O O . GLY B 1 42 ? 11.648 5.008 23.109 1 91 42 GLY B O 1
ATOM 2601 N N . ASP B 1 43 ? 10.008 4.285 21.703 1 91.62 43 ASP B N 1
ATOM 2602 C CA . ASP B 1 43 ? 10.891 3.439 20.922 1 91.62 43 ASP B CA 1
ATOM 2603 C C . ASP B 1 43 ? 11.93 4.277 20.172 1 91.62 43 ASP B C 1
ATOM 2605 O O . ASP B 1 43 ? 11.734 5.477 19.953 1 91.62 43 ASP B O 1
ATOM 2609 N N . GLY B 1 44 ? 13.07 3.643 19.844 1 97 44 GLY B N 1
ATOM 2610 C CA . GLY B 1 44 ? 14.07 4.301 19.016 1 97 44 GLY B CA 1
ATOM 2611 C C . GLY B 1 44 ? 13.672 4.395 17.547 1 97 44 GLY B C 1
ATOM 2612 O O . GLY B 1 44 ? 12.523 4.102 17.188 1 97 44 GLY B O 1
ATOM 2613 N N . THR B 1 45 ? 14.617 4.887 16.828 1 98.31 45 THR B N 1
ATOM 2614 C CA . THR B 1 45 ? 14.453 4.984 15.383 1 98.31 45 THR B CA 1
ATOM 2615 C C . THR B 1 45 ? 14.102 3.625 14.789 1 98.31 45 THR B C 1
ATOM 2617 O O . THR B 1 45 ? 14.641 2.6 15.211 1 98.31 45 THR B O 1
ATOM 2620 N N . THR B 1 46 ? 13.164 3.619 13.797 1 97.25 46 THR B N 1
ATOM 2621 C CA . THR B 1 46 ? 12.82 2.406 13.062 1 97.25 46 THR B CA 1
ATOM 2622 C C . THR B 1 46 ? 14.078 1.689 12.586 1 97.25 46 THR B C 1
ATOM 2624 O O . THR B 1 46 ? 14.922 2.287 11.914 1 97.25 46 THR B O 1
ATOM 2627 N N . PRO B 1 47 ? 14.211 0.405 12.953 1 96.06 47 PRO B N 1
ATOM 2628 C CA . PRO B 1 47 ? 15.383 -0.331 12.477 1 96.06 47 PRO B CA 1
ATOM 2629 C C . PRO B 1 47 ? 15.477 -0.365 10.953 1 96.06 47 PRO B C 1
ATOM 2631 O O . PRO B 1 47 ? 14.445 -0.446 10.273 1 96.06 47 PRO B O 1
ATOM 2634 N N . ASN B 1 48 ? 16.703 -0.313 10.398 1 97.31 48 ASN B N 1
ATOM 2635 C CA . ASN B 1 48 ? 16.969 -0.37 8.961 1 97.31 48 ASN B CA 1
ATOM 2636 C C . ASN B 1 48 ? 16.312 0.791 8.227 1 97.31 48 ASN B C 1
ATOM 2638 O O . ASN B 1 48 ? 15.82 0.626 7.105 1 97.31 48 ASN B O 1
ATOM 2642 N N . LEU B 1 49 ? 16.312 1.937 8.875 1 98.62 49 LEU B N 1
ATOM 2643 C CA . LEU B 1 49 ? 15.648 3.143 8.383 1 98.62 49 LEU B CA 1
ATOM 2644 C C . LEU B 1 49 ? 16.094 3.465 6.961 1 98.62 49 LEU B C 1
ATOM 2646 O O . LEU B 1 49 ? 15.258 3.717 6.09 1 98.62 49 LEU B O 1
ATOM 2650 N N . LYS B 1 50 ? 17.375 3.395 6.73 1 98.69 50 LYS B N 1
ATOM 2651 C CA . LYS B 1 50 ? 17.906 3.756 5.418 1 98.69 50 LYS B CA 1
ATOM 2652 C C . LYS B 1 50 ? 17.422 2.781 4.344 1 98.69 50 LYS B C 1
ATOM 2654 O O . LYS B 1 50 ? 17.047 3.197 3.25 1 98.69 50 LYS B O 1
ATOM 2659 N N . ALA B 1 51 ? 17.469 1.521 4.629 1 98.5 51 ALA B N 1
ATOM 2660 C CA . ALA B 1 51 ? 17.047 0.51 3.662 1 98.5 51 ALA B CA 1
ATOM 2661 C C . ALA B 1 51 ? 15.578 0.674 3.303 1 98.5 51 ALA B C 1
ATOM 2663 O O . ALA B 1 51 ? 15.203 0.572 2.133 1 98.5 51 ALA B O 1
ATOM 2664 N N . ILE B 1 52 ? 14.742 0.916 4.277 1 98.44 52 ILE B N 1
ATOM 2665 C CA . ILE B 1 52 ? 13.32 1.119 4.035 1 98.44 52 ILE B CA 1
ATOM 2666 C C . ILE B 1 52 ? 13.117 2.371 3.184 1 98.44 52 ILE B C 1
ATOM 2668 O O . ILE B 1 52 ? 12.398 2.336 2.18 1 98.44 52 ILE B O 1
ATOM 2672 N N . PHE B 1 53 ? 13.82 3.459 3.572 1 98.75 53 PHE B N 1
ATOM 2673 C CA . PHE B 1 53 ? 13.711 4.73 2.865 1 98.75 53 PHE B CA 1
ATOM 2674 C C . PHE B 1 53 ? 14.102 4.57 1.4 1 98.75 53 PHE B C 1
ATOM 2676 O O . PHE B 1 53 ? 13.344 4.941 0.506 1 98.75 53 PHE B O 1
ATOM 2683 N N . LEU B 1 54 ? 15.219 3.998 1.146 1 98.75 54 LEU B N 1
ATOM 2684 C CA . LEU B 1 54 ? 15.719 3.854 -0.218 1 98.75 54 LEU B CA 1
ATOM 2685 C C . LEU B 1 54 ? 14.859 2.873 -1.008 1 98.75 54 LEU B C 1
ATOM 2687 O O . LEU B 1 54 ? 14.602 3.08 -2.197 1 98.75 54 LEU B O 1
ATOM 2691 N N . GLY B 1 55 ? 14.453 1.814 -0.389 1 98.44 55 GLY B N 1
ATOM 2692 C CA . GLY B 1 55 ? 13.547 0.888 -1.048 1 98.44 55 GLY B CA 1
ATOM 2693 C C . GLY B 1 55 ? 12.273 1.55 -1.542 1 98.44 55 GLY B C 1
ATOM 2694 O O . GLY B 1 55 ? 11.867 1.348 -2.688 1 98.44 55 GLY B O 1
ATOM 2695 N N . ARG B 1 56 ? 11.68 2.352 -0.666 1 97.88 56 ARG B N 1
ATOM 2696 C CA . ARG B 1 56 ? 10.469 3.08 -1.03 1 97.88 56 ARG B CA 1
ATOM 2697 C C . ARG B 1 56 ? 10.742 4.074 -2.154 1 97.88 56 ARG B C 1
ATOM 2699 O O . ARG B 1 56 ? 9.93 4.227 -3.066 1 97.88 56 ARG B O 1
ATOM 2706 N N . CYS B 1 57 ? 11.883 4.676 -2.064 1 98.19 57 CYS B N 1
ATOM 2707 C CA . CYS B 1 57 ? 12.242 5.68 -3.062 1 98.19 57 CYS B CA 1
ATOM 2708 C C . CYS B 1 57 ? 12.453 5.039 -4.43 1 98.19 57 CYS B C 1
ATOM 2710 O O . CYS B 1 57 ? 11.898 5.504 -5.43 1 98.19 57 CYS B O 1
ATOM 2712 N N . TYR B 1 58 ? 13.133 3.975 -4.512 1 97.38 58 TYR B N 1
ATOM 2713 C CA . TYR B 1 58 ? 13.406 3.311 -5.781 1 97.38 58 TYR B CA 1
ATOM 2714 C C . TYR B 1 58 ? 12.164 2.627 -6.324 1 97.38 58 TYR B C 1
ATOM 2716 O O . TYR B 1 58 ? 11.977 2.535 -7.539 1 97.38 58 TYR B O 1
ATOM 2724 N N . ASP B 1 59 ? 11.383 2.168 -5.418 1 95.5 59 ASP B N 1
ATOM 2725 C CA . ASP B 1 59 ? 10.125 1.544 -5.809 1 95.5 59 ASP B CA 1
ATOM 2726 C C . ASP B 1 59 ? 9.164 2.57 -6.406 1 95.5 59 ASP B C 1
ATOM 2728 O O . ASP B 1 59 ? 8.5 2.297 -7.406 1 95.5 59 ASP B O 1
ATOM 2732 N N . CYS B 1 60 ? 9.125 3.73 -5.809 1 94.25 60 CYS B N 1
ATOM 2733 C CA . CYS B 1 60 ? 8.273 4.836 -6.234 1 94.25 60 CYS B CA 1
ATOM 2734 C C . CYS B 1 60 ? 6.879 4.34 -6.609 1 94.25 60 CYS B C 1
ATOM 2736 O O . CYS B 1 60 ? 6.395 4.613 -7.711 1 94.25 60 CYS B O 1
ATOM 2738 N N . GLU B 1 61 ? 6.23 3.695 -5.699 1 88.44 61 GLU B N 1
ATOM 2739 C CA . GLU B 1 61 ? 4.992 2.957 -5.926 1 88.44 61 GLU B CA 1
ATOM 2740 C C . GLU B 1 61 ? 3.914 3.857 -6.523 1 88.44 61 GLU B C 1
ATOM 2742 O O . GLU B 1 61 ? 3.115 3.412 -7.352 1 88.44 61 GLU B O 1
ATOM 2747 N N . TYR B 1 62 ? 3.92 5.082 -6.207 1 85 62 TYR B N 1
ATOM 2748 C CA . TYR B 1 62 ? 2.801 5.93 -6.609 1 85 62 TYR B CA 1
ATOM 2749 C C . TYR B 1 62 ? 3.242 6.973 -7.629 1 85 62 TYR B C 1
ATOM 2751 O O . TYR B 1 62 ? 2.535 7.953 -7.867 1 85 62 TYR B O 1
ATOM 2759 N N . CYS B 1 63 ? 4.418 6.742 -8.234 1 89 63 CYS B N 1
ATOM 2760 C CA . CYS B 1 63 ? 4.938 7.672 -9.234 1 89 63 CYS B CA 1
ATOM 2761 C C . CYS B 1 63 ? 4.496 7.277 -10.633 1 89 63 CYS B C 1
ATOM 2763 O O . CYS B 1 63 ? 4.352 6.09 -10.93 1 89 63 CYS B O 1
ATOM 2765 N N . SER B 1 64 ? 4.262 8.32 -11.391 1 82.31 64 SER B N 1
ATOM 2766 C CA . SER B 1 64 ? 4.266 8.055 -12.82 1 82.31 64 SER B CA 1
ATOM 2767 C C . SER B 1 64 ? 5.664 7.695 -13.312 1 82.31 64 SER B C 1
ATOM 2769 O O . SER B 1 64 ? 6.648 7.906 -12.602 1 82.31 64 SER B O 1
ATOM 2771 N N . GLU B 1 65 ? 5.688 7.102 -14.461 1 79.38 65 GLU B N 1
ATOM 2772 C CA . GLU B 1 65 ? 6.992 6.793 -15.039 1 79.38 65 GLU B CA 1
ATOM 2773 C C . GLU B 1 65 ? 7.863 8.039 -15.141 1 79.38 65 GLU B C 1
ATOM 2775 O O . GLU B 1 65 ? 9.062 7.992 -14.867 1 79.38 65 GLU B O 1
ATOM 2780 N N . GLU B 1 66 ? 7.238 9.141 -15.477 1 82 66 GLU B N 1
ATOM 2781 C CA . GLU B 1 66 ? 7.953 10.406 -15.617 1 82 66 GLU B CA 1
ATOM 2782 C C . GLU B 1 66 ? 8.484 10.898 -14.273 1 82 66 GLU B C 1
ATOM 2784 O O . GLU B 1 66 ? 9.625 11.344 -14.172 1 82 66 GLU B O 1
ATOM 2789 N N . GLN B 1 67 ? 7.727 10.68 -13.25 1 84.06 67 GLN B N 1
ATOM 2790 C CA . GLN B 1 67 ? 8.102 11.148 -11.922 1 84.06 67 GLN B CA 1
ATOM 2791 C C . GLN B 1 67 ? 9.234 10.305 -11.344 1 84.06 67 GLN B C 1
ATOM 2793 O O . GLN B 1 67 ? 10.141 10.828 -10.695 1 84.06 67 GLN B O 1
ATOM 2798 N N . ALA B 1 68 ? 9.148 9.039 -11.641 1 83.62 68 ALA B N 1
ATOM 2799 C CA . ALA B 1 68 ? 10.125 8.117 -11.078 1 83.62 68 ALA B CA 1
ATOM 2800 C C . ALA B 1 68 ? 11.547 8.477 -11.523 1 83.62 68 ALA B C 1
ATOM 2802 O O . ALA B 1 68 ? 12.5 8.312 -10.766 1 83.62 68 ALA B O 1
ATOM 2803 N N . GLY B 1 69 ? 11.703 9 -12.68 1 84.94 69 GLY B N 1
ATOM 2804 C CA . GLY B 1 69 ? 13.008 9.336 -13.219 1 84.94 69 GLY B CA 1
ATOM 2805 C C . GLY B 1 69 ? 13.562 10.641 -12.68 1 84.94 69 GLY B C 1
ATOM 2806 O O . GLY B 1 69 ? 14.742 10.945 -12.852 1 84.94 69 GLY B O 1
ATOM 2807 N N . LEU B 1 70 ? 12.766 11.281 -11.875 1 86.56 70 LEU B N 1
ATOM 2808 C CA . LEU B 1 70 ? 13.156 12.609 -11.414 1 86.56 70 LEU B CA 1
ATOM 2809 C C . LEU B 1 70 ? 13.875 12.539 -10.078 1 86.56 70 LEU B C 1
ATOM 2811 O O . LEU B 1 70 ? 14.594 13.469 -9.695 1 86.56 70 LEU B O 1
ATOM 2815 N N . TYR B 1 71 ? 13.742 11.43 -9.414 1 94.75 71 TYR B N 1
ATOM 2816 C CA . TYR B 1 71 ? 14.195 11.43 -8.031 1 94.75 71 TYR B CA 1
ATOM 2817 C C . TYR B 1 71 ? 15.602 10.859 -7.922 1 94.75 71 TYR B C 1
ATOM 2819 O O . TYR B 1 71 ? 15.891 9.797 -8.477 1 94.75 71 TYR B O 1
ATOM 2827 N N . ASN B 1 72 ? 16.469 11.633 -7.328 1 96.12 72 ASN B N 1
ATOM 2828 C CA . ASN B 1 72 ? 17.75 11.148 -6.824 1 96.12 72 ASN B CA 1
ATOM 2829 C C . ASN B 1 72 ? 17.609 10.555 -5.422 1 96.12 72 ASN B C 1
ATOM 2831 O O . ASN B 1 72 ? 17.734 11.273 -4.43 1 96.12 72 ASN B O 1
ATOM 2835 N N . CYS B 1 73 ? 17.484 9.258 -5.336 1 97.88 73 CYS B N 1
ATOM 2836 C CA . CYS B 1 73 ? 17.094 8.625 -4.082 1 97.88 73 CYS B CA 1
ATOM 2837 C C . CYS B 1 73 ? 18.219 8.734 -3.047 1 97.88 73 CYS B C 1
ATOM 2839 O O . CYS B 1 73 ? 17.953 8.906 -1.856 1 97.88 73 CYS B O 1
ATOM 2841 N N . SER B 1 74 ? 19.484 8.656 -3.488 1 98.06 74 SER B N 1
ATOM 2842 C CA . SER B 1 74 ? 20.578 8.844 -2.553 1 98.06 74 SER B CA 1
ATOM 2843 C C . SER B 1 74 ? 20.625 10.281 -2.031 1 98.06 74 SER B C 1
ATOM 2845 O O . SER B 1 74 ? 20.891 10.508 -0.852 1 98.06 74 SER B O 1
ATOM 2847 N N . GLY B 1 75 ? 20.312 11.18 -2.883 1 98.31 75 GLY B N 1
ATOM 2848 C CA . GLY B 1 75 ? 20.25 12.578 -2.475 1 98.31 75 GLY B CA 1
ATOM 2849 C C . GLY B 1 75 ? 19.094 12.859 -1.521 1 98.31 75 GLY B C 1
ATOM 2850 O O . GLY B 1 75 ? 19.25 13.625 -0.566 1 98.31 75 GLY B O 1
ATOM 2851 N N . LEU B 1 76 ? 17.984 12.25 -1.786 1 98.38 76 LEU B N 1
ATOM 2852 C CA . LEU B 1 76 ? 16.828 12.406 -0.913 1 98.38 76 LEU B CA 1
ATOM 2853 C C . LEU B 1 76 ? 17.125 11.859 0.479 1 98.38 76 LEU B C 1
ATOM 2855 O O . LEU B 1 76 ? 16.766 12.477 1.483 1 98.38 76 LEU B O 1
ATOM 2859 N N . TRP B 1 77 ? 17.797 10.703 0.513 1 98.75 77 TRP B N 1
ATOM 2860 C CA . TRP B 1 77 ? 18.188 10.156 1.807 1 98.75 77 TRP B CA 1
ATOM 2861 C C . TRP B 1 77 ? 19.109 11.117 2.553 1 98.75 77 TRP B C 1
ATOM 2863 O O . TRP B 1 77 ? 18.922 11.359 3.748 1 98.75 77 TRP B O 1
ATOM 2873 N N . ASP B 1 78 ? 20.062 11.648 1.852 1 98.75 78 ASP B N 1
ATOM 2874 C CA . ASP B 1 78 ? 21.016 12.562 2.482 1 98.75 78 ASP B CA 1
ATOM 2875 C C . ASP B 1 78 ? 20.312 13.797 3.031 1 98.75 78 ASP B C 1
ATOM 2877 O O . ASP B 1 78 ? 20.578 14.227 4.156 1 98.75 78 ASP B O 1
ATOM 2881 N N . ALA B 1 79 ? 19.406 14.328 2.219 1 98.75 79 ALA B N 1
ATOM 2882 C CA . ALA B 1 79 ? 18.656 15.508 2.658 1 98.75 79 ALA B CA 1
ATOM 2883 C C . ALA B 1 79 ? 17.797 15.188 3.869 1 98.75 79 ALA B C 1
ATOM 2885 O O . ALA B 1 79 ? 17.719 15.969 4.816 1 98.75 79 ALA B O 1
ATOM 2886 N N . PHE B 1 80 ? 17.203 14.07 3.91 1 98.88 80 PHE B N 1
ATOM 2887 C CA . PHE B 1 80 ? 16.344 13.633 5 1 98.88 80 PHE B CA 1
ATOM 2888 C C . PHE B 1 80 ? 17.156 13.359 6.262 1 98.88 80 PHE B C 1
ATOM 2890 O O . PHE B 1 80 ? 16.891 13.945 7.312 1 98.88 80 PHE B O 1
ATOM 2897 N N . SER B 1 81 ? 18.156 12.523 6.156 1 98.75 81 SER B N 1
ATOM 2898 C CA . SER B 1 81 ? 18.875 12.062 7.34 1 98.75 81 SER B CA 1
ATOM 2899 C C . SER B 1 81 ? 19.688 13.188 7.961 1 98.75 81 SER B C 1
ATOM 2901 O O . SER B 1 81 ? 19.859 13.242 9.18 1 98.75 81 SER B O 1
ATOM 2903 N N . SER B 1 82 ? 20.188 14.094 7.133 1 98.38 82 SER B N 1
ATOM 2904 C CA . SER B 1 82 ? 21 15.18 7.668 1 98.38 82 SER B CA 1
ATOM 2905 C C . SER B 1 82 ? 20.141 16.188 8.422 1 98.38 82 SER B C 1
ATOM 2907 O O . SER B 1 82 ? 20.656 17.016 9.172 1 98.38 82 SER B O 1
ATOM 2909 N N . SER B 1 83 ? 18.828 16.125 8.234 1 98.56 83 SER B N 1
ATOM 2910 C CA . SER B 1 83 ? 17.922 17.078 8.867 1 98.56 83 SER B CA 1
ATOM 2911 C C . SER B 1 83 ? 17.812 16.828 10.367 1 98.56 83 SER B C 1
ATOM 2913 O O . SER B 1 83 ? 17.453 17.734 11.125 1 98.56 83 SER B O 1
ATOM 2915 N N . PHE B 1 84 ? 18.172 15.617 10.805 1 98.44 84 PHE B N 1
ATOM 2916 C CA . PHE B 1 84 ? 17.953 15.352 12.219 1 98.44 84 PHE B CA 1
ATOM 2917 C C . PHE B 1 84 ? 19.172 14.664 12.836 1 98.44 84 PHE B C 1
ATOM 2919 O O . PHE B 1 84 ? 19.297 14.609 14.055 1 98.44 84 PHE B O 1
ATOM 2926 N N . SER B 1 85 ? 20.047 14.125 11.977 1 98.38 85 SER B N 1
ATOM 2927 C CA . SER B 1 85 ? 21.203 13.391 12.492 1 98.38 85 SER B CA 1
ATOM 2928 C C . SER B 1 85 ? 22.172 14.32 13.203 1 98.38 85 SER B C 1
ATOM 2930 O O . SER B 1 85 ? 22.344 15.477 12.805 1 98.38 85 SER B O 1
ATOM 2932 N N . TYR B 1 86 ? 22.797 13.758 14.258 1 97.88 86 TYR B N 1
ATOM 2933 C CA . TYR B 1 86 ? 23.844 14.43 15.039 1 97.88 86 TYR B CA 1
ATOM 2934 C C . TYR B 1 86 ? 23.312 15.703 15.68 1 97.88 86 TYR B C 1
ATOM 2936 O O . TYR B 1 86 ? 24.016 16.703 15.766 1 97.88 86 TYR B O 1
ATOM 2944 N N . GLN B 1 87 ? 21.984 15.68 16.047 1 96.12 87 GLN B N 1
ATOM 2945 C CA . GLN B 1 87 ? 21.328 16.766 16.766 1 96.12 87 GLN B CA 1
ATOM 2946 C C . GLN B 1 87 ? 20.469 16.219 17.906 1 96.12 87 GLN B C 1
ATOM 2948 O O . GLN B 1 87 ? 20.016 15.07 17.859 1 96.12 87 GLN B O 1
ATOM 2953 N N . GLU B 1 88 ? 20.328 17.141 18.906 1 95.69 88 GLU B N 1
ATOM 2954 C CA . GLU B 1 88 ? 19.359 16.797 19.953 1 95.69 88 GLU B CA 1
ATOM 2955 C C . GLU B 1 88 ? 17.938 16.781 19.406 1 95.69 88 GLU B C 1
ATOM 2957 O O . GLU B 1 88 ? 17.469 17.766 18.859 1 95.69 88 GLU B O 1
ATOM 2962 N N . PRO B 1 89 ? 17.281 15.656 19.531 1 95.94 89 PRO B N 1
ATOM 2963 C CA . PRO B 1 89 ? 15.977 15.5 18.875 1 95.94 89 PRO B CA 1
ATOM 2964 C C . PRO B 1 89 ? 14.961 16.547 19.312 1 95.94 89 PRO B C 1
ATOM 2966 O O . PRO B 1 89 ? 14.07 16.906 18.547 1 95.94 89 PRO B O 1
ATOM 2969 N N . CYS B 1 90 ? 15.078 17.078 20.5 1 95.44 90 CYS B N 1
ATOM 2970 C CA . CYS B 1 90 ? 14.094 18.031 21 1 95.44 90 CYS B CA 1
ATOM 2971 C C . CYS B 1 90 ? 14.43 19.453 20.578 1 95.44 90 CYS B C 1
ATOM 2973 O O . CYS B 1 90 ? 13.688 20.391 20.875 1 95.44 90 CYS B O 1
ATOM 2975 N N . ASN B 1 91 ? 15.492 19.578 19.797 1 95.25 91 ASN B N 1
ATOM 2976 C CA . ASN B 1 91 ? 15.859 20.859 19.234 1 95.25 91 ASN B CA 1
ATOM 2977 C C . ASN B 1 91 ? 15.375 21 17.797 1 95.25 91 ASN B C 1
ATOM 2979 O O . ASN B 1 91 ? 15.57 22.031 17.156 1 95.25 91 ASN B O 1
ATOM 2983 N N . SER B 1 92 ? 14.703 20.047 17.328 1 96 92 SER B N 1
ATOM 2984 C CA . SER B 1 92 ? 14.273 20 15.938 1 96 92 SER B CA 1
ATOM 2985 C C . SER B 1 92 ? 13.211 21.047 15.648 1 96 92 SER B C 1
ATOM 2987 O O . SER B 1 92 ? 12.32 21.281 16.469 1 96 92 SER B O 1
ATOM 2989 N N . VAL B 1 93 ? 13.336 21.719 14.516 1 97.38 93 VAL B N 1
ATOM 2990 C CA . VAL B 1 93 ? 12.336 22.656 14.023 1 97.38 93 VAL B CA 1
ATOM 2991 C C . VAL B 1 93 ? 11.938 22.297 12.602 1 97.38 93 VAL B C 1
ATOM 2993 O O . VAL B 1 93 ? 12.727 21.688 11.859 1 97.38 93 VAL B O 1
ATOM 2996 N N . PRO B 1 94 ? 10.727 22.609 12.164 1 98 94 PRO B N 1
ATOM 2997 C CA . PRO B 1 94 ? 10.266 22.234 10.828 1 98 94 PRO B CA 1
ATOM 2998 C C . PRO B 1 94 ? 11.219 22.672 9.727 1 98 94 PRO B C 1
ATOM 3000 O O . PRO B 1 94 ? 11.43 21.938 8.758 1 98 94 PRO B O 1
ATOM 3003 N N . GLU B 1 95 ? 11.922 23.797 9.914 1 98.19 95 GLU B N 1
ATOM 3004 C CA . GLU B 1 95 ? 12.781 24.375 8.883 1 98.19 95 GLU B CA 1
ATOM 3005 C C . GLU B 1 95 ? 14.008 23.5 8.633 1 98.19 95 GLU B C 1
ATOM 3007 O O . GLU B 1 95 ? 14.664 23.609 7.602 1 98.19 95 GLU B O 1
ATOM 3012 N N . ASP B 1 96 ? 14.281 22.625 9.555 1 98.38 96 ASP B N 1
ATOM 3013 C CA . ASP B 1 96 ? 15.375 21.672 9.367 1 98.38 96 ASP B CA 1
ATOM 3014 C C . ASP B 1 96 ? 15.133 20.781 8.148 1 98.38 96 ASP B C 1
ATOM 3016 O O . ASP B 1 96 ? 16.078 20.266 7.562 1 98.38 96 ASP B O 1
ATOM 3020 N N . PHE B 1 97 ? 13.859 20.656 7.723 1 98.69 97 PHE B N 1
ATOM 3021 C CA . PHE B 1 97 ? 13.508 19.688 6.691 1 98.69 97 PHE B CA 1
ATOM 3022 C C . PHE B 1 97 ? 13.203 20.391 5.371 1 98.69 97 PHE B C 1
ATOM 3024 O O . PHE B 1 97 ? 12.656 19.781 4.453 1 98.69 97 PHE B O 1
ATOM 3031 N N . ASP B 1 98 ? 13.602 21.625 5.223 1 98.44 98 ASP B N 1
ATOM 3032 C CA . ASP B 1 98 ? 13.281 22.422 4.035 1 98.44 98 ASP B CA 1
ATOM 3033 C C . ASP B 1 98 ? 13.844 21.766 2.775 1 98.44 98 ASP B C 1
ATOM 3035 O O . ASP B 1 98 ? 13.125 21.625 1.779 1 98.44 98 ASP B O 1
ATOM 3039 N N . ASP B 1 99 ? 15.039 21.344 2.873 1 98.44 99 ASP B N 1
ATOM 3040 C CA . ASP B 1 99 ? 15.68 20.75 1.698 1 98.44 99 ASP B CA 1
ATOM 3041 C C . ASP B 1 99 ? 15.008 19.438 1.301 1 98.44 99 ASP B C 1
ATOM 3043 O O . ASP B 1 99 ? 14.734 19.203 0.122 1 98.44 99 ASP B O 1
ATOM 3047 N N . PHE B 1 100 ? 14.758 18.672 2.273 1 98.69 100 PHE B N 1
ATOM 3048 C CA . PHE B 1 100 ? 14.133 17.375 2.004 1 98.69 100 P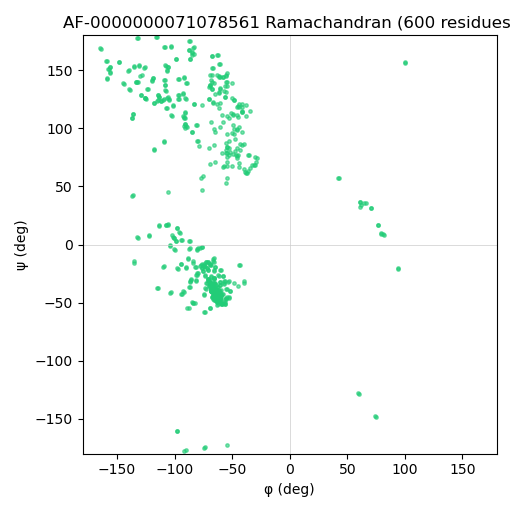HE B CA 1
ATOM 3049 C C . PHE B 1 100 ? 12.758 17.562 1.374 1 98.69 100 PHE B C 1
ATOM 3051 O O . PHE B 1 100 ? 12.453 16.969 0.346 1 98.69 100 PHE B O 1
ATOM 3058 N N . VAL B 1 101 ? 11.945 18.438 1.939 1 98.56 101 VAL B N 1
ATOM 3059 C CA . VAL B 1 101 ? 10.57 18.641 1.503 1 98.56 101 VAL B CA 1
ATOM 3060 C C . VAL B 1 101 ? 10.555 19.203 0.08 1 98.56 101 VAL B C 1
ATOM 3062 O O . VAL B 1 101 ? 9.773 18.75 -0.761 1 98.56 101 VAL B O 1
ATOM 3065 N N . SER B 1 102 ? 11.453 20.078 -0.224 1 97.19 102 SER B N 1
ATOM 3066 C CA . SER B 1 102 ? 11.508 20.703 -1.545 1 97.19 102 SER B CA 1
ATOM 3067 C C . SER B 1 102 ? 11.961 19.703 -2.604 1 97.19 102 SER B C 1
ATOM 3069 O O . SER B 1 102 ? 11.5 19.734 -3.744 1 97.19 102 SER B O 1
ATOM 3071 N N . MET B 1 103 ? 12.781 18.766 -2.207 1 97.25 103 MET B N 1
ATOM 3072 C CA . MET B 1 103 ? 13.305 17.766 -3.135 1 97.25 103 MET B CA 1
ATOM 3073 C C . MET B 1 103 ? 12.305 16.641 -3.35 1 97.25 103 MET B C 1
ATOM 3075 O O . MET B 1 103 ? 12.234 16.047 -4.434 1 97.25 103 MET B O 1
ATOM 3079 N N . ALA B 1 104 ? 11.531 16.359 -2.369 1 97.19 104 ALA B N 1
ATOM 3080 C CA . ALA B 1 104 ? 10.727 15.148 -2.357 1 97.19 104 ALA B CA 1
ATOM 3081 C C . ALA B 1 104 ? 9.359 15.391 -2.992 1 97.19 104 ALA B C 1
ATOM 3083 O O . ALA B 1 104 ? 8.688 14.445 -3.42 1 97.19 104 ALA B O 1
ATOM 3084 N N . PHE B 1 105 ? 8.938 16.641 -3.078 1 95.81 105 PHE B N 1
ATOM 3085 C CA . PHE B 1 105 ? 7.551 16.844 -3.465 1 95.81 105 PHE B CA 1
ATOM 3086 C C . PHE B 1 105 ? 7.465 17.406 -4.883 1 95.81 105 PHE B C 1
ATOM 3088 O O . PHE B 1 105 ? 8.195 18.328 -5.238 1 95.81 105 PHE B O 1
ATOM 3095 N N . VAL B 1 106 ? 6.613 16.828 -5.656 1 93.25 106 VAL B N 1
ATOM 3096 C CA . VAL B 1 106 ? 6.172 17.328 -6.953 1 93.25 106 VAL B CA 1
ATOM 3097 C C . VAL B 1 106 ? 4.707 17.75 -6.871 1 93.25 106 VAL B C 1
ATOM 3099 O O . VAL B 1 106 ? 3.852 16.969 -6.449 1 93.25 106 VAL B O 1
ATOM 3102 N N . PRO B 1 107 ? 4.41 18.969 -7.199 1 93.25 107 PRO B N 1
ATOM 3103 C CA . PRO B 1 107 ? 3.037 19.469 -7.062 1 93.25 107 PRO B CA 1
ATOM 3104 C C . PRO B 1 107 ? 2.027 18.594 -7.812 1 93.25 107 PRO B C 1
ATOM 3106 O O . PRO B 1 107 ? 2.32 18.109 -8.906 1 93.25 107 PRO B O 1
ATOM 3109 N N . LEU B 1 108 ? 0.887 18.516 -7.207 1 95.69 108 LEU B N 1
ATOM 3110 C CA . LEU B 1 108 ? -0.198 17.734 -7.785 1 95.69 108 LEU B CA 1
ATOM 3111 C C . LEU B 1 108 ? -1.005 18.562 -8.773 1 95.69 108 LEU B C 1
ATOM 3113 O O . LEU B 1 108 ? -0.916 19.797 -8.781 1 95.69 108 LEU B O 1
ATOM 3117 N N . ALA B 1 109 ? -1.762 17.844 -9.695 1 95.5 109 ALA B N 1
ATOM 3118 C CA . ALA B 1 109 ? -2.682 18.547 -10.594 1 95.5 109 ALA B CA 1
ATOM 3119 C C . ALA B 1 109 ? -3.789 19.25 -9.812 1 95.5 109 ALA B C 1
ATOM 3121 O O . ALA B 1 109 ? -4.016 18.938 -8.641 1 95.5 109 ALA B O 1
ATOM 3122 N N . ASP B 1 110 ? -4.441 20.172 -10.484 1 97.38 110 ASP B N 1
ATOM 3123 C CA . ASP B 1 110 ? -5.582 20.844 -9.875 1 97.38 110 ASP B CA 1
ATOM 3124 C C . ASP B 1 110 ? -6.625 19.844 -9.391 1 97.38 110 ASP B C 1
ATOM 3126 O O . ASP B 1 110 ? -6.91 18.859 -10.07 1 97.38 110 ASP B O 1
ATOM 3130 N N . ASN B 1 111 ? -7.16 20.062 -8.18 1 95.75 111 ASN B N 1
ATOM 3131 C CA . ASN B 1 111 ? -8.312 19.359 -7.637 1 95.75 111 ASN B CA 1
ATOM 3132 C C . ASN B 1 111 ? -7.922 17.984 -7.098 1 95.75 111 ASN B C 1
ATOM 3134 O O . ASN B 1 111 ? -8.781 17.203 -6.676 1 95.75 111 ASN B O 1
ATOM 3138 N N . GLN B 1 112 ? -6.648 17.734 -7.027 1 96.5 112 GLN B N 1
ATOM 3139 C CA . GLN B 1 112 ? -6.211 16.391 -6.691 1 96.5 112 GLN B CA 1
ATOM 3140 C C . GLN B 1 112 ? -5.895 16.266 -5.207 1 96.5 112 GLN B C 1
ATOM 3142 O O . GLN B 1 112 ? -5.848 15.156 -4.664 1 96.5 112 GLN B O 1
ATOM 3147 N N . THR B 1 113 ? -5.645 17.312 -4.562 1 98.12 113 THR B N 1
ATOM 3148 C CA . THR B 1 113 ? -5.141 17.297 -3.193 1 98.12 113 THR B CA 1
ATOM 3149 C C . THR B 1 113 ? -6.227 16.828 -2.227 1 98.12 113 THR B C 1
ATOM 3151 O O . THR B 1 113 ? -7.328 17.391 -2.211 1 98.12 113 THR B O 1
ATOM 3154 N N . LEU B 1 114 ? -5.875 15.797 -1.479 1 97.94 114 LEU B N 1
ATOM 3155 C CA . LEU B 1 114 ? -6.754 15.227 -0.465 1 97.94 114 LEU B CA 1
ATOM 3156 C C . LEU B 1 114 ? -6.129 15.344 0.922 1 97.94 114 LEU B C 1
ATOM 3158 O O . LEU B 1 114 ? -5.027 14.836 1.156 1 97.94 114 LEU B O 1
ATOM 3162 N N . PHE B 1 115 ? -6.828 16 1.817 1 98.5 115 PHE B N 1
ATOM 3163 C CA . PHE B 1 115 ? -6.453 16.094 3.225 1 98.5 115 PHE B CA 1
ATOM 3164 C C . PHE B 1 115 ? -7.316 15.164 4.074 1 98.5 115 PHE B C 1
ATOM 3166 O O . PHE B 1 115 ? -8.289 14.586 3.584 1 98.5 115 PHE B O 1
ATOM 3173 N N . TYR B 1 116 ? -6.871 15.039 5.371 1 96.56 116 TYR B N 1
ATOM 3174 C CA . TYR B 1 116 ? -7.707 14.336 6.336 1 96.56 116 TYR B CA 1
ATOM 3175 C C . TYR B 1 116 ? -7.348 14.727 7.762 1 96.56 116 TYR B C 1
ATOM 3177 O O . TYR B 1 116 ? -6.266 15.273 8.008 1 96.56 116 TYR B O 1
ATOM 3185 N N . SER B 1 117 ? -8.273 14.531 8.617 1 96.19 117 SER B N 1
ATOM 3186 C CA . SER B 1 117 ? -8.055 14.641 10.055 1 96.19 117 SER B CA 1
ATOM 3187 C C . SER B 1 117 ? -8.734 13.5 10.805 1 96.19 117 SER B C 1
ATOM 3189 O O . SER B 1 117 ? -9.969 13.453 10.883 1 96.19 117 SER B O 1
ATOM 3191 N N . GLY B 1 118 ? -7.918 12.602 11.32 1 91.88 118 GLY B N 1
ATOM 3192 C CA . GLY B 1 118 ? -8.438 11.453 12.031 1 91.88 118 GLY B CA 1
ATOM 3193 C C . GLY B 1 118 ? -8.984 10.375 11.117 1 91.88 118 GLY B C 1
ATOM 3194 O O . GLY B 1 118 ? -9.742 9.5 11.547 1 91.88 118 GLY B O 1
ATOM 3195 N N . MET B 1 119 ? -8.625 10.43 9.875 1 90.75 119 MET B N 1
ATOM 3196 C CA . MET B 1 119 ? -9.242 9.547 8.891 1 90.75 119 MET B CA 1
ATOM 3197 C C . MET B 1 119 ? -8.195 8.961 7.949 1 90.75 119 MET B C 1
ATOM 3199 O O . MET B 1 119 ? -8.422 8.867 6.742 1 90.75 119 MET B O 1
ATOM 3203 N N . TYR B 1 120 ? -7.07 8.57 8.5 1 92 120 TYR B N 1
ATOM 3204 C CA . TYR B 1 120 ? -5.938 8.078 7.723 1 92 120 TYR B CA 1
ATOM 3205 C C . TYR B 1 120 ? -6.348 6.902 6.844 1 92 120 TYR B C 1
ATOM 3207 O O . TYR B 1 120 ? -6.129 6.922 5.629 1 92 120 TYR B O 1
ATOM 3215 N N . SER B 1 121 ? -7.004 5.895 7.441 1 86.19 121 SER B N 1
ATOM 3216 C CA . SER B 1 121 ? -7.32 4.672 6.715 1 86.19 121 SER B CA 1
ATOM 3217 C C . SER B 1 121 ? -8.258 4.953 5.543 1 86.19 121 SER B C 1
ATOM 3219 O O . SER B 1 121 ? -8.102 4.375 4.465 1 86.19 121 SER B O 1
ATOM 3221 N N . ILE B 1 122 ? -9.164 5.852 5.73 1 85.19 122 ILE B N 1
ATOM 3222 C CA . ILE B 1 122 ? -10.133 6.184 4.688 1 85.19 122 ILE B CA 1
ATOM 3223 C C . ILE B 1 122 ? -9.445 7.004 3.594 1 85.19 122 ILE B C 1
ATOM 3225 O O . ILE B 1 122 ? -9.656 6.762 2.404 1 85.19 122 ILE B O 1
ATOM 3229 N N . ALA B 1 123 ? -8.617 7.961 3.973 1 90.94 123 ALA B N 1
ATOM 3230 C CA . ALA B 1 123 ? -7.898 8.773 2.996 1 90.94 123 ALA B CA 1
ATOM 3231 C C . ALA B 1 123 ? -6.992 7.906 2.125 1 90.94 123 ALA B C 1
ATOM 3233 O O . ALA B 1 123 ? -6.98 8.047 0.9 1 90.94 123 ALA B O 1
ATOM 3234 N N . MET B 1 124 ? -6.305 6.977 2.771 1 89.75 124 MET B N 1
ATOM 3235 C CA . MET B 1 124 ? -5.441 6.055 2.039 1 89.75 124 MET B CA 1
ATOM 3236 C C . MET B 1 124 ? -6.254 5.195 1.078 1 89.75 124 MET B C 1
ATOM 3238 O O . MET B 1 124 ? -5.855 4.992 -0.07 1 89.75 124 MET B O 1
ATOM 3242 N N . ALA B 1 125 ? -7.379 4.715 1.557 1 83.88 125 ALA B N 1
ATOM 3243 C CA . ALA B 1 125 ? -8.227 3.875 0.716 1 83.88 125 ALA B CA 1
ATOM 3244 C C . ALA B 1 125 ? -8.719 4.641 -0.507 1 83.88 125 ALA B C 1
ATOM 3246 O O . ALA B 1 125 ? -8.656 4.137 -1.631 1 83.88 125 ALA B O 1
ATOM 3247 N N . ILE B 1 126 ? -9.148 5.863 -0.334 1 84.75 126 ILE B N 1
ATOM 3248 C CA . ILE B 1 126 ? -9.664 6.699 -1.412 1 84.75 126 ILE B CA 1
ATOM 3249 C C . ILE B 1 126 ? -8.547 7.016 -2.402 1 84.75 126 ILE B C 1
ATOM 3251 O O . ILE B 1 126 ? -8.727 6.883 -3.615 1 84.75 126 ILE B O 1
ATOM 3255 N N . GLY B 1 127 ? -7.43 7.387 -1.879 1 88.25 127 GLY B N 1
ATOM 3256 C CA . GLY B 1 127 ? -6.312 7.746 -2.734 1 88.25 127 GLY B CA 1
ATOM 3257 C C . GLY B 1 127 ? -5.785 6.582 -3.551 1 88.25 127 GLY B C 1
ATOM 3258 O O . GLY B 1 127 ? -5.324 6.77 -4.68 1 88.25 127 GLY B O 1
ATOM 3259 N N . ARG B 1 128 ? -5.824 5.402 -2.996 1 84.62 128 ARG B N 1
ATOM 3260 C CA . ARG B 1 128 ? -5.359 4.215 -3.703 1 84.62 128 ARG B CA 1
ATOM 3261 C C . ARG B 1 128 ? -6.371 3.775 -4.758 1 84.62 128 ARG B C 1
ATOM 3263 O O . ARG B 1 128 ? -6.008 3.113 -5.734 1 84.62 128 ARG B O 1
ATOM 3270 N N . GLN B 1 129 ? -7.566 4.184 -4.535 1 78.12 129 GLN B N 1
ATOM 3271 C CA . GLN B 1 129 ? -8.641 3.764 -5.434 1 78.12 129 GLN B CA 1
ATOM 3272 C C . GLN B 1 129 ? -8.758 4.707 -6.629 1 78.12 129 GLN B C 1
ATOM 3274 O O . GLN B 1 129 ? -9.125 4.281 -7.727 1 78.12 129 GLN B O 1
ATOM 3279 N N . SER B 1 130 ? -8.453 5.957 -6.418 1 81.38 130 SER B N 1
ATOM 3280 C CA . SER B 1 130 ? -8.68 6.953 -7.461 1 81.38 130 SER B CA 1
ATOM 3281 C C . SER B 1 130 ? -7.52 7.941 -7.543 1 81.38 130 SER B C 1
ATOM 3283 O O . SER B 1 130 ? -7.148 8.555 -6.535 1 81.38 130 SER B O 1
ATOM 3285 N N . SER B 1 131 ? -7.098 8.156 -8.773 1 85.62 131 SER B N 1
ATOM 3286 C CA . SER B 1 131 ? -6.02 9.109 -8.992 1 85.62 131 SER B CA 1
ATOM 3287 C C . SER B 1 131 ? -6.52 10.547 -8.883 1 85.62 131 SER B C 1
ATOM 3289 O O . SER B 1 131 ? -5.727 11.484 -8.906 1 85.62 131 SER B O 1
ATOM 3291 N N . ASP B 1 132 ? -7.836 10.703 -8.664 1 89.19 132 ASP B N 1
ATOM 3292 C CA . ASP B 1 132 ? -8.406 12.039 -8.516 1 89.19 132 ASP B CA 1
ATOM 3293 C C . ASP B 1 132 ? -8.062 12.633 -7.148 1 89.19 132 ASP B C 1
ATOM 3295 O O . ASP B 1 132 ? -8.203 13.844 -6.941 1 89.19 132 ASP B O 1
ATOM 3299 N N . PHE B 1 133 ? -7.691 11.75 -6.262 1 92.88 133 PHE B N 1
ATOM 3300 C CA . PHE B 1 133 ? -7.395 12.18 -4.898 1 92.88 133 PHE B CA 1
ATOM 3301 C C . PHE B 1 133 ? -6.035 11.656 -4.457 1 92.88 133 PHE B C 1
ATOM 3303 O O . PHE B 1 133 ? -5.75 10.461 -4.578 1 92.88 133 PHE B O 1
ATOM 3310 N N . THR B 1 134 ? -5.254 12.578 -3.975 1 96.25 134 THR B N 1
ATOM 3311 C CA . THR B 1 134 ? -3.932 12.18 -3.504 1 96.25 134 THR B CA 1
ATOM 3312 C C . THR B 1 134 ? -3.611 12.844 -2.168 1 96.25 134 THR B C 1
ATOM 3314 O O . THR B 1 134 ? -3.549 14.07 -2.076 1 96.25 134 THR B O 1
ATOM 3317 N N . ASN B 1 135 ? -3.529 12.039 -1.105 1 97.44 135 ASN B N 1
ATOM 3318 C CA . ASN B 1 135 ? -3.018 12.555 0.161 1 97.44 135 ASN B CA 1
ATOM 3319 C C . ASN B 1 135 ? -1.497 12.438 0.237 1 97.44 135 ASN B C 1
ATOM 3321 O O . ASN B 1 135 ? -0.88 11.75 -0.575 1 97.44 135 ASN B O 1
ATOM 3325 N N . ILE B 1 136 ? -0.939 13.094 1.194 1 98.38 136 ILE B N 1
ATOM 3326 C CA . ILE B 1 136 ? 0.495 13.359 1.25 1 98.38 136 ILE B CA 1
ATOM 3327 C C . ILE B 1 136 ? 1.26 12.039 1.29 1 98.38 136 ILE B C 1
ATOM 3329 O O . ILE B 1 136 ? 2.336 11.914 0.697 1 98.38 136 ILE B O 1
ATOM 3333 N N . GLU B 1 137 ? 0.725 10.984 1.945 1 97.56 137 GLU B N 1
ATOM 3334 C CA . GLU B 1 137 ? 1.409 9.703 2.088 1 97.56 137 GLU B CA 1
ATOM 3335 C C . GLU B 1 137 ? 1.461 8.953 0.76 1 97.56 137 GLU B C 1
ATOM 3337 O O . GLU B 1 137 ? 2.219 7.992 0.613 1 97.56 137 GLU B O 1
ATOM 3342 N N . LEU B 1 138 ? 0.65 9.406 -0.159 1 96.12 138 LEU B N 1
ATOM 3343 C CA . LEU B 1 138 ? 0.653 8.789 -1.48 1 96.12 138 LEU B CA 1
ATOM 3344 C C . LEU B 1 138 ? 1.549 9.57 -2.441 1 96.12 138 LEU B C 1
ATOM 3346 O O . LEU B 1 138 ? 1.521 9.328 -3.65 1 96.12 138 LEU B O 1
ATOM 3350 N N . THR B 1 139 ? 2.312 10.484 -1.991 1 96.88 139 THR B N 1
ATOM 3351 C CA . THR B 1 139 ? 3.4 11.172 -2.682 1 96.88 139 THR B CA 1
ATOM 3352 C C . THR B 1 139 ? 4.754 10.734 -2.127 1 96.88 139 THR B C 1
ATOM 3354 O O . THR B 1 139 ? 4.82 10.062 -1.093 1 96.88 139 THR B O 1
ATOM 3357 N N . MET B 1 140 ? 5.82 11.164 -2.857 1 96.94 140 MET B N 1
ATOM 3358 C CA . MET B 1 140 ? 7.164 10.859 -2.369 1 96.94 140 MET B CA 1
ATOM 3359 C C . MET B 1 140 ? 7.441 11.578 -1.058 1 96.94 140 MET B C 1
ATOM 3361 O O . MET B 1 140 ? 8.141 11.055 -0.191 1 96.94 140 MET B O 1
ATOM 3365 N N . LEU B 1 141 ? 6.832 12.711 -0.855 1 97.56 141 LEU B N 1
ATOM 3366 C CA . LEU B 1 141 ? 7.051 13.5 0.35 1 97.56 141 LEU B CA 1
ATOM 3367 C C . LEU B 1 141 ? 6.621 12.734 1.594 1 97.56 141 LEU B C 1
ATOM 3369 O O . LEU B 1 141 ? 7.395 12.594 2.543 1 97.56 141 LEU B O 1
ATOM 3373 N N . GLY B 1 142 ? 5.43 12.219 1.599 1 97.94 142 GLY B N 1
ATOM 3374 C CA . GLY B 1 142 ? 4.926 11.484 2.75 1 97.94 142 GLY B CA 1
ATOM 3375 C C . GLY B 1 142 ? 5.277 10.016 2.717 1 97.94 142 GLY B C 1
ATOM 3376 O O . GLY B 1 142 ? 5.602 9.422 3.75 1 97.94 142 GLY B O 1
ATOM 3377 N N . GLY B 1 143 ? 5.277 9.43 1.582 1 97.38 143 GLY B N 1
ATOM 3378 C CA . GLY B 1 143 ? 5.426 7.996 1.406 1 97.38 143 GLY B CA 1
ATOM 3379 C C . GLY B 1 143 ? 6.789 7.48 1.832 1 97.38 143 GLY B C 1
ATOM 3380 O O . GLY B 1 143 ? 6.91 6.352 2.314 1 97.38 143 GLY B O 1
ATOM 3381 N N . LEU B 1 144 ? 7.777 8.25 1.748 1 98.19 144 LEU B N 1
ATOM 3382 C CA . LEU B 1 144 ? 9.141 7.809 2.031 1 98.19 144 LEU B CA 1
ATOM 3383 C C . LEU B 1 144 ? 9.328 7.559 3.523 1 98.19 144 LEU B C 1
ATOM 3385 O O . LEU B 1 144 ? 10.211 6.789 3.922 1 98.19 144 LEU B O 1
ATOM 3389 N N . VAL B 1 145 ? 8.43 8.203 4.348 1 98.31 145 VAL B N 1
ATOM 3390 C CA . VAL B 1 145 ? 8.719 8.148 5.777 1 98.31 145 VAL B CA 1
ATOM 3391 C C . VAL B 1 145 ? 7.457 7.75 6.543 1 98.31 145 VAL B C 1
ATOM 3393 O O . VAL B 1 145 ? 7.461 7.703 7.777 1 98.31 145 VAL B O 1
ATOM 3396 N N . ASP B 1 146 ? 6.434 7.434 5.766 1 97.19 146 ASP B N 1
ATOM 3397 C CA . ASP B 1 146 ? 5.148 7.105 6.375 1 97.19 146 ASP B CA 1
ATOM 3398 C C . ASP B 1 146 ? 5.293 5.957 7.375 1 97.19 146 ASP B C 1
ATOM 3400 O O . ASP B 1 146 ? 5.867 4.918 7.051 1 97.19 146 ASP B O 1
ATOM 3404 N N . GLY B 1 147 ? 4.816 6.215 8.57 1 95.31 147 GLY B N 1
ATOM 3405 C CA . GLY B 1 147 ? 4.766 5.176 9.586 1 95.31 147 GLY B CA 1
ATOM 3406 C C . GLY B 1 147 ? 6.09 4.969 10.297 1 95.31 147 GLY B C 1
ATOM 3407 O O . GLY B 1 147 ? 6.219 4.07 11.133 1 95.31 147 GLY B O 1
ATOM 3408 N N . MET B 1 148 ? 7.059 5.785 10.086 1 97 148 MET B N 1
ATOM 3409 C CA . MET B 1 148 ? 8.375 5.57 10.672 1 97 148 MET B CA 1
ATOM 3410 C C . MET B 1 148 ? 8.633 6.543 11.812 1 97 148 MET B C 1
ATOM 3412 O O . MET B 1 148 ? 8.07 7.641 11.836 1 97 148 MET B O 1
ATOM 3416 N N . THR B 1 149 ? 9.4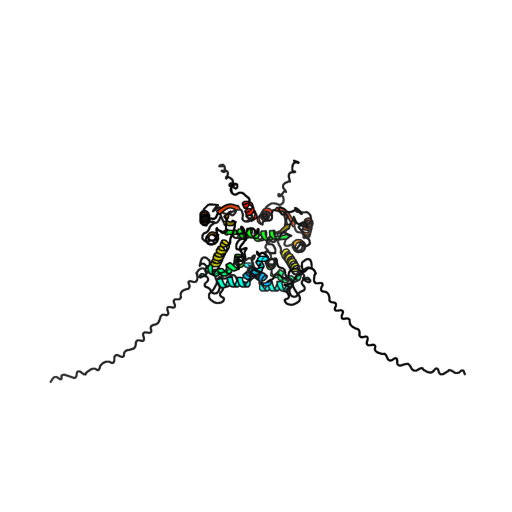45 6.039 12.75 1 97.19 149 THR B N 1
ATOM 3417 C CA . THR B 1 149 ? 9.984 6.875 13.812 1 97.19 149 THR B CA 1
ATOM 3418 C C . THR B 1 149 ? 11.484 7.109 13.609 1 97.19 149 THR B C 1
ATOM 3420 O O . THR B 1 149 ? 12.211 6.199 13.203 1 97.19 149 THR B O 1
ATOM 3423 N N . PHE B 1 150 ? 11.891 8.289 13.906 1 98.56 150 PHE B N 1
ATOM 3424 C CA . PHE B 1 150 ? 13.312 8.594 13.805 1 98.56 150 PHE B CA 1
ATOM 3425 C C . PHE B 1 150 ? 13.68 9.766 14.711 1 98.56 150 PHE B C 1
ATOM 3427 O O . PHE B 1 150 ? 12.852 10.641 14.961 1 98.56 150 PHE B O 1
ATOM 3434 N N . CYS B 1 151 ? 14.875 9.766 15.227 1 98.5 151 CYS B N 1
ATOM 3435 C CA . CYS B 1 151 ? 15.414 10.883 15.992 1 98.5 151 CYS B CA 1
ATOM 3436 C C . CYS B 1 151 ? 16.938 10.859 15.992 1 98.5 151 CYS B C 1
ATOM 3438 O O . CYS B 1 151 ? 17.547 9.805 15.805 1 98.5 151 CYS B O 1
ATOM 3440 N N . GLY B 1 152 ? 17.5 12.062 16.109 1 98.12 152 GLY B N 1
ATOM 3441 C CA . GLY B 1 152 ? 18.938 12.211 16.141 1 98.12 152 GLY B CA 1
ATOM 3442 C C . GLY B 1 152 ? 19.531 12.016 17.531 1 98.12 152 GLY B C 1
ATOM 3443 O O . GLY B 1 152 ? 18.781 11.828 18.5 1 98.12 152 GLY B O 1
ATOM 3444 N N . MET B 1 153 ? 20.766 11.859 17.578 1 97.38 153 MET B N 1
ATOM 3445 C CA . MET B 1 153 ? 21.609 11.961 18.766 1 97.38 153 MET B CA 1
ATOM 3446 C C . MET B 1 153 ? 22.922 12.648 18.453 1 97.38 153 MET B C 1
ATOM 3448 O O . MET B 1 153 ? 23.406 12.578 17.312 1 97.38 153 MET B O 1
ATOM 3452 N N . VAL B 1 154 ? 23.438 13.32 19.438 1 97 154 VAL B N 1
ATOM 3453 C CA . VAL B 1 154 ? 24.594 14.164 19.203 1 97 154 VAL B CA 1
ATOM 3454 C C . VAL B 1 154 ? 25.812 13.297 18.891 1 97 154 VAL B C 1
ATOM 3456 O O . VAL B 1 154 ? 26.609 13.625 18 1 97 154 VAL B O 1
ATOM 3459 N N . ASP B 1 155 ? 25.953 12.227 19.516 1 96.75 155 ASP B N 1
ATOM 3460 C CA . ASP B 1 155 ? 27.109 11.352 19.359 1 96.75 155 ASP B CA 1
ATOM 3461 C C . ASP B 1 155 ? 26.922 10.406 18.172 1 96.75 155 ASP B C 1
ATOM 3463 O O . ASP B 1 155 ? 25.797 10.203 17.703 1 9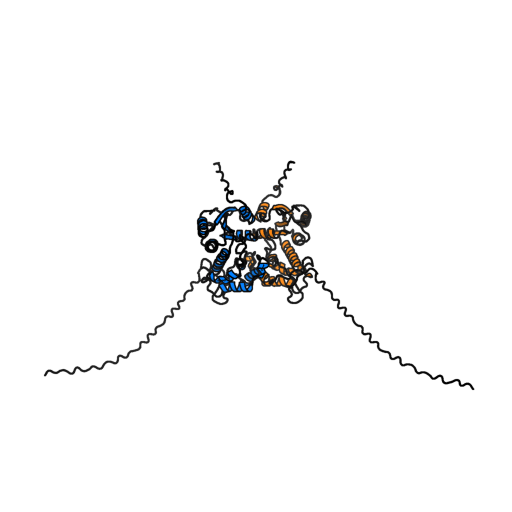6.75 155 ASP B O 1
ATOM 3467 N N . ALA B 1 156 ? 28.094 9.883 17.812 1 95.81 156 ALA B N 1
ATOM 3468 C CA . ALA B 1 156 ? 28.016 8.844 16.781 1 95.81 156 ALA B CA 1
ATOM 3469 C C . ALA B 1 156 ? 27.172 7.668 17.266 1 95.81 156 ALA B C 1
ATOM 3471 O O . ALA B 1 156 ? 27.234 7.273 18.422 1 95.81 156 ALA B O 1
ATOM 3472 N N . PRO B 1 157 ? 26.297 7.262 16.312 1 96.62 157 PRO B N 1
ATOM 3473 C CA . PRO B 1 157 ? 26.25 7.367 14.852 1 96.62 157 PRO B CA 1
ATOM 3474 C C . PRO B 1 157 ? 25.328 8.477 14.367 1 96.62 157 PRO B C 1
ATOM 3476 O O . PRO B 1 157 ? 25.078 8.602 13.164 1 96.62 157 PRO B O 1
ATOM 3479 N N . GLY B 1 158 ? 24.797 9.25 15.219 1 98.38 158 GLY B N 1
ATOM 3480 C CA . GLY B 1 158 ? 24 10.422 14.875 1 98.38 158 GLY B CA 1
ATOM 3481 C C . GLY B 1 158 ? 22.5 10.133 14.828 1 98.38 158 GLY B C 1
ATOM 3482 O O . GLY B 1 158 ? 21.688 11.055 14.812 1 98.38 158 GLY B O 1
ATOM 3483 N N . ILE B 1 159 ? 22.156 8.906 14.68 1 98.56 159 ILE B N 1
ATOM 3484 C CA . ILE B 1 159 ? 20.766 8.445 14.711 1 98.56 159 ILE B CA 1
ATOM 3485 C C . ILE B 1 159 ? 20.547 7.555 15.93 1 98.56 159 ILE B C 1
ATOM 3487 O O . ILE B 1 159 ? 21.312 6.617 16.156 1 98.56 159 ILE B O 1
ATOM 3491 N N . ASN B 1 160 ? 19.516 7.879 16.75 1 98.19 160 ASN B N 1
ATOM 3492 C CA . ASN B 1 160 ? 19.281 7.148 18 1 98.19 160 ASN B CA 1
ATOM 3493 C C . ASN B 1 160 ? 18.312 5.98 17.781 1 98.19 160 ASN B C 1
ATOM 3495 O O . ASN B 1 160 ? 17.109 6.168 17.75 1 98.19 160 ASN B O 1
ATOM 3499 N N . TYR B 1 161 ? 18.859 4.781 17.688 1 97.62 161 TYR B N 1
ATOM 3500 C CA . TYR B 1 161 ? 18.047 3.59 17.453 1 97.62 161 TYR B CA 1
ATOM 3501 C C . TYR B 1 161 ? 17.547 3 18.766 1 97.62 161 TYR B C 1
ATOM 3503 O O . TYR B 1 161 ? 16.734 2.074 18.781 1 97.62 161 TYR B O 1
ATOM 3511 N N . ASP B 1 162 ? 17.969 3.588 19.922 1 96.75 162 ASP B N 1
ATOM 3512 C CA . ASP B 1 162 ? 17.609 3.018 21.219 1 96.75 162 ASP B CA 1
ATOM 3513 C C . ASP B 1 162 ? 16.344 3.666 21.781 1 96.75 162 ASP B C 1
ATOM 3515 O O . ASP B 1 162 ? 15.5 2.984 22.359 1 96.75 162 ASP B O 1
ATOM 3519 N N . ALA B 1 163 ? 16.281 4.965 21.641 1 96.25 163 ALA B N 1
ATOM 3520 C CA . ALA B 1 163 ? 15.141 5.676 22.219 1 96.25 163 ALA B CA 1
ATOM 3521 C C . ALA B 1 163 ? 14.938 7.031 21.547 1 96.25 163 ALA B C 1
ATOM 3523 O O . ALA B 1 163 ? 15.914 7.727 21.234 1 96.25 163 ALA B O 1
ATOM 3524 N N . CYS B 1 164 ? 13.664 7.375 21.391 1 97.44 164 CYS B N 1
ATOM 3525 C CA . CYS B 1 164 ? 13.281 8.68 20.859 1 97.44 164 CYS B CA 1
ATOM 3526 C C . CYS B 1 164 ? 12.25 9.352 21.75 1 97.44 164 CYS B C 1
ATOM 3528 O O . CYS B 1 164 ? 11.398 8.68 22.344 1 97.44 164 CYS B O 1
ATOM 3530 N N . PRO B 1 165 ? 12.375 10.695 21.828 1 95.5 165 PRO B N 1
ATOM 3531 C CA . PRO B 1 165 ? 11.297 11.391 22.531 1 95.5 165 PRO B CA 1
ATOM 3532 C C . PRO B 1 165 ? 9.938 11.211 21.859 1 95.5 165 PRO B C 1
ATOM 3534 O O . PRO B 1 165 ? 9.867 11.086 20.641 1 95.5 165 PRO B O 1
ATOM 3537 N N . THR B 1 166 ? 8.898 11.141 22.672 1 92.19 166 THR B N 1
ATOM 3538 C CA . THR B 1 166 ? 7.535 11.078 22.141 1 92.19 166 THR B CA 1
ATOM 3539 C C . THR B 1 166 ? 6.992 12.477 21.891 1 92.19 166 THR B C 1
ATOM 3541 O O . THR B 1 166 ? 7.633 13.477 22.234 1 92.19 166 THR B O 1
ATOM 3544 N N . PHE B 1 167 ? 5.793 12.516 21.312 1 85.38 167 PHE B N 1
ATOM 3545 C CA . PHE B 1 167 ? 5.148 13.789 21 1 85.38 167 PHE B CA 1
ATOM 3546 C C . PHE B 1 167 ? 4.801 14.531 22.281 1 85.38 167 PHE B C 1
ATOM 3548 O O . PHE B 1 167 ? 4.723 15.766 22.297 1 85.38 167 PHE B O 1
ATOM 3555 N N . ASP B 1 168 ? 4.691 13.859 23.328 1 86.81 168 ASP B N 1
ATOM 3556 C CA . ASP B 1 168 ? 4.328 14.461 24.594 1 86.81 168 ASP B CA 1
ATOM 3557 C C . ASP B 1 168 ? 5.547 15.078 25.281 1 86.81 168 ASP B C 1
ATOM 3559 O O . ASP B 1 168 ? 5.406 15.961 26.125 1 86.81 168 ASP B O 1
ATOM 3563 N N . SER B 1 169 ? 6.672 14.641 24.859 1 89.19 169 SER B N 1
ATOM 3564 C CA . SER B 1 169 ? 7.902 15.148 25.469 1 89.19 169 SER B CA 1
ATOM 3565 C C . SER B 1 169 ? 8.312 16.484 24.859 1 89.19 169 SER B C 1
ATOM 3567 O O . SER B 1 169 ? 8.641 17.422 25.578 1 89.19 169 SER B O 1
ATOM 3569 N N . CYS B 1 170 ? 8.359 16.531 23.672 1 92.56 170 CYS B N 1
ATOM 3570 C CA . CYS B 1 170 ? 8.727 17.75 22.938 1 92.56 170 CYS B CA 1
ATOM 3571 C C . CYS B 1 170 ? 8.336 17.625 21.469 1 92.56 170 CYS B C 1
ATOM 3573 O O . CYS B 1 170 ? 7.84 16.578 21.031 1 92.56 170 CYS B O 1
ATOM 3575 N N . GLU B 1 171 ? 8.422 18.766 20.781 1 91.06 171 GLU B N 1
ATOM 3576 C CA . GLU B 1 171 ? 8.391 18.688 19.312 1 91.06 171 GLU B CA 1
ATOM 3577 C C . GLU B 1 171 ? 9.625 17.969 18.781 1 91.06 171 GLU B C 1
ATOM 3579 O O . GLU B 1 171 ? 10.688 18.578 18.625 1 91.06 171 GLU B O 1
ATOM 3584 N N . ASN B 1 172 ? 9.43 16.766 18.5 1 94.75 172 ASN B N 1
ATOM 3585 C CA . ASN B 1 172 ? 10.562 15.93 18.125 1 94.75 172 ASN B CA 1
ATOM 3586 C C . ASN B 1 172 ? 10.758 15.93 16.609 1 94.75 172 ASN B C 1
ATOM 3588 O O . ASN B 1 172 ? 10.094 16.672 15.883 1 94.75 172 ASN B O 1
ATOM 3592 N N . ASP B 1 173 ? 11.727 15.172 16.109 1 97.88 173 ASP B N 1
ATOM 3593 C CA . ASP B 1 173 ? 12.117 15.156 14.703 1 97.88 173 ASP B CA 1
ATOM 3594 C C . ASP B 1 173 ? 10.945 14.75 13.812 1 97.88 173 ASP B C 1
ATOM 3596 O O . ASP B 1 173 ? 10.75 15.312 12.734 1 97.88 173 ASP B O 1
ATOM 3600 N N . VAL B 1 174 ? 10.148 13.805 14.227 1 98 174 VAL B N 1
ATOM 3601 C CA . VAL B 1 174 ? 9.008 13.32 13.453 1 98 174 VAL B CA 1
ATOM 3602 C C . VAL B 1 174 ? 7.957 14.422 13.344 1 98 174 VAL B C 1
ATOM 3604 O O . VAL B 1 174 ? 7.438 14.688 12.25 1 98 174 VAL B O 1
ATOM 3607 N N . ASP B 1 175 ? 7.746 15.07 14.438 1 97 175 ASP B N 1
ATOM 3608 C CA . ASP B 1 175 ? 6.809 16.188 14.453 1 97 175 ASP B CA 1
ATOM 3609 C C . ASP B 1 175 ? 7.258 17.297 13.508 1 97 175 ASP B C 1
ATOM 3611 O O . ASP B 1 175 ? 6.457 17.828 12.734 1 97 175 ASP B O 1
ATOM 3615 N N . ALA B 1 176 ? 8.484 17.609 13.648 1 97.94 176 ALA B N 1
ATOM 3616 C CA . ALA B 1 176 ? 9.039 18.688 12.828 1 97.94 176 ALA B CA 1
ATOM 3617 C C . ALA B 1 176 ? 8.914 18.375 11.344 1 97.94 176 ALA B C 1
ATOM 3619 O O . ALA B 1 176 ? 8.539 19.234 10.547 1 97.94 176 ALA B O 1
ATOM 3620 N N . LEU B 1 177 ? 9.203 17.188 10.945 1 98.69 177 LEU B N 1
ATOM 3621 C CA . LEU B 1 177 ? 9.086 16.781 9.555 1 98.69 177 LEU B CA 1
ATOM 3622 C C . LEU B 1 177 ? 7.652 16.938 9.055 1 98.69 177 LEU B C 1
ATOM 3624 O O . LEU B 1 177 ? 7.422 17.516 7.992 1 98.69 177 LEU B O 1
ATOM 3628 N N . TRP B 1 178 ? 6.703 16.391 9.805 1 98.38 178 TRP B N 1
ATOM 3629 C CA . TRP B 1 178 ? 5.324 16.359 9.336 1 98.38 178 TRP B CA 1
ATOM 3630 C C . TRP B 1 178 ? 4.719 17.766 9.352 1 98.38 178 TRP B C 1
ATOM 3632 O O . TRP B 1 178 ? 3.877 18.094 8.516 1 98.38 178 TRP B O 1
ATOM 3642 N N . LYS B 1 179 ? 5.18 18.609 10.258 1 98.31 179 LYS B N 1
ATOM 3643 C CA . LYS B 1 179 ? 4.762 20 10.211 1 98.31 179 LYS B CA 1
ATOM 3644 C C . LYS B 1 179 ? 5.227 20.672 8.922 1 98.31 179 LYS B C 1
ATOM 3646 O O . LYS B 1 179 ? 4.43 21.297 8.219 1 98.31 179 LYS B O 1
ATOM 3651 N N . GLU B 1 180 ? 6.496 20.5 8.633 1 98.69 180 GLU B N 1
ATOM 3652 C CA . GLU B 1 180 ? 7.039 21.094 7.41 1 98.69 180 GLU B CA 1
ATOM 3653 C C . GLU B 1 180 ? 6.379 20.5 6.168 1 98.69 180 GLU B C 1
ATOM 3655 O O . GLU B 1 180 ? 6.012 21.234 5.246 1 98.69 180 GLU B O 1
ATOM 3660 N N . SER B 1 181 ? 6.227 19.203 6.137 1 98.75 181 SER B N 1
ATOM 3661 C CA . SER B 1 181 ? 5.648 18.516 4.988 1 98.75 181 SER B CA 1
ATOM 3662 C C . SER B 1 181 ? 4.203 18.938 4.754 1 98.75 181 SER B C 1
ATOM 3664 O O . SER B 1 181 ? 3.803 19.203 3.619 1 98.75 181 SER B O 1
ATOM 3666 N N . SER B 1 182 ? 3.457 19 5.875 1 98.62 182 SER B N 1
ATOM 3667 C CA . SER B 1 182 ? 2.055 19.391 5.766 1 98.62 182 SER B CA 1
ATOM 3668 C C . SER B 1 182 ? 1.913 20.812 5.266 1 98.62 182 SER B C 1
ATOM 3670 O O . SER B 1 182 ? 1.053 21.109 4.43 1 98.62 182 SER B O 1
ATOM 3672 N N . GLN B 1 183 ? 2.736 21.703 5.793 1 98.31 183 GLN B N 1
ATOM 3673 C CA . GLN B 1 183 ? 2.732 23.094 5.348 1 98.31 183 GLN B CA 1
ATOM 3674 C C . GLN B 1 183 ? 3.053 23.188 3.861 1 98.31 183 GLN B C 1
ATOM 3676 O O . GLN B 1 183 ? 2.365 23.891 3.119 1 98.31 183 GLN B O 1
ATOM 3681 N N . TYR B 1 184 ? 4.082 22.516 3.455 1 98.5 184 TYR B N 1
ATOM 3682 C CA . TYR B 1 184 ? 4.543 22.578 2.072 1 98.5 184 TYR B CA 1
ATOM 3683 C C . TYR B 1 184 ? 3.518 21.969 1.131 1 98.5 184 TYR B C 1
ATOM 3685 O O . TYR B 1 184 ? 3.219 22.531 0.074 1 98.5 184 TYR B O 1
ATOM 3693 N N . PHE B 1 185 ? 3.008 20.859 1.488 1 98.56 185 PHE B N 1
ATOM 3694 C CA . PHE B 1 185 ? 1.984 20.141 0.731 1 98.56 185 PHE B CA 1
ATOM 3695 C C . PHE B 1 185 ? 0.762 21.031 0.511 1 98.56 185 PHE B C 1
ATOM 3697 O O . PHE B 1 185 ? 0.291 21.172 -0.619 1 98.56 185 PHE B O 1
ATOM 3704 N N . ALA B 1 186 ? 0.3 21.609 1.563 1 98.69 186 ALA B N 1
ATOM 3705 C CA . ALA B 1 186 ? -0.865 22.484 1.49 1 98.69 186 ALA B CA 1
ATOM 3706 C C . ALA B 1 186 ? -0.559 23.734 0.676 1 98.69 186 ALA B C 1
ATOM 3708 O O . ALA B 1 186 ? -1.393 24.203 -0.112 1 98.69 186 ALA B O 1
ATOM 3709 N N . GLY B 1 187 ? 0.611 24.219 0.855 1 98.25 187 GLY B N 1
ATOM 3710 C CA . GLY B 1 187 ? 0.999 25.438 0.162 1 98.25 187 GLY B CA 1
ATOM 3711 C C . GLY B 1 187 ? 1.064 25.281 -1.345 1 98.25 187 GLY B C 1
ATOM 3712 O O . GLY B 1 187 ? 1 26.25 -2.086 1 98.25 187 GLY B O 1
ATOM 3713 N N . GLN B 1 188 ? 1.158 24.047 -1.794 1 97.94 188 GLN B N 1
ATOM 3714 C CA . GLN B 1 188 ? 1.293 23.797 -3.223 1 97.94 188 GLN B CA 1
ATOM 3715 C C . GLN B 1 188 ? -0.021 23.297 -3.82 1 97.94 188 GLN B C 1
ATOM 3717 O O . GLN B 1 188 ? -0.108 23.047 -5.023 1 97.94 188 GLN B O 1
ATOM 3722 N N . ALA B 1 189 ? -1.018 23.172 -2.98 1 98.38 189 ALA B N 1
ATOM 3723 C CA . ALA B 1 189 ? -2.314 22.703 -3.465 1 98.38 189 ALA B CA 1
ATOM 3724 C C . ALA B 1 189 ? -2.955 23.734 -4.398 1 98.38 189 ALA B C 1
ATOM 3726 O O . ALA B 1 189 ? -2.678 24.922 -4.297 1 98.38 189 ALA B O 1
ATOM 3727 N N . SER B 1 190 ? -3.801 23.25 -5.344 1 98.44 190 SER B N 1
ATOM 3728 C CA . SER B 1 190 ? -4.488 24.141 -6.27 1 98.44 190 SER B CA 1
ATOM 3729 C C . SER B 1 190 ? -5.852 23.578 -6.668 1 98.44 190 SER B C 1
ATOM 3731 O O . SER B 1 190 ? -6.094 22.375 -6.547 1 98.44 190 SER B O 1
ATOM 3733 N N . GLY B 1 191 ? -6.738 24.5 -7.094 1 97.75 191 GLY B N 1
ATOM 3734 C CA . GLY B 1 191 ? -8.086 24.109 -7.457 1 97.75 191 GLY B CA 1
ATOM 3735 C C . GLY B 1 191 ? -8.961 23.797 -6.254 1 97.75 191 GLY B C 1
ATOM 3736 O O . GLY B 1 191 ? -8.859 24.453 -5.219 1 97.75 191 GLY B O 1
ATOM 3737 N N . GLU B 1 192 ? -9.859 22.891 -6.457 1 95.81 192 GLU B N 1
ATOM 3738 C CA . GLU B 1 192 ? -10.688 22.406 -5.352 1 95.81 192 GLU B CA 1
ATOM 3739 C C . GLU B 1 192 ? -9.969 21.328 -4.551 1 95.81 192 GLU B C 1
ATOM 3741 O O . GLU B 1 192 ? -9.57 20.297 -5.102 1 95.81 192 GLU B O 1
ATOM 3746 N N . VAL B 1 193 ? -9.82 21.641 -3.307 1 97.75 193 VAL B N 1
ATOM 3747 C CA . VAL B 1 193 ? -9.164 20.641 -2.463 1 97.75 193 VAL B CA 1
ATOM 3748 C C . VAL B 1 193 ? -10.195 19.969 -1.563 1 97.75 193 VAL B C 1
ATOM 3750 O O . VAL B 1 193 ? -11.258 20.531 -1.297 1 97.75 193 VAL B O 1
ATOM 3753 N N . THR B 1 194 ? -9.883 18.734 -1.192 1 96.94 194 THR B N 1
ATOM 3754 C CA . THR B 1 194 ? -10.82 17.906 -0.445 1 96.94 194 THR B CA 1
ATOM 3755 C C . THR B 1 194 ? -10.242 17.531 0.915 1 96.94 194 THR B C 1
ATOM 3757 O O . THR B 1 194 ? -9.039 17.312 1.045 1 96.94 194 THR B O 1
ATOM 3760 N N . VAL B 1 195 ? -11.125 17.484 1.934 1 97 195 VAL B N 1
ATOM 3761 C CA . VAL B 1 195 ? -10.703 16.969 3.23 1 97 195 VAL B CA 1
ATOM 3762 C C . VAL B 1 195 ? -11.75 15.984 3.76 1 97 195 VAL B C 1
ATOM 3764 O O . VAL B 1 195 ? -12.953 16.203 3.604 1 97 195 VAL B O 1
ATOM 3767 N N . ILE B 1 196 ? -11.25 14.883 4.359 1 94.56 196 ILE B N 1
ATOM 3768 C CA . ILE B 1 196 ? -12.094 13.93 5.07 1 94.56 196 ILE B CA 1
ATOM 3769 C C . ILE B 1 196 ? -11.914 14.102 6.578 1 94.56 196 ILE B C 1
ATOM 3771 O O . ILE B 1 196 ? -10.805 13.969 7.094 1 94.56 196 ILE B O 1
ATOM 3775 N N . LEU B 1 197 ? -13.023 14.32 7.258 1 94.31 197 LEU B N 1
ATOM 3776 C CA . LEU B 1 197 ? -12.984 14.617 8.688 1 94.31 197 LEU B CA 1
ATOM 3777 C C . LEU B 1 197 ? -13.75 13.562 9.477 1 94.31 197 LEU B C 1
ATOM 3779 O O . LEU B 1 197 ? -14.805 13.094 9.039 1 94.31 197 LEU B O 1
ATOM 3783 N N . ASP B 1 198 ? -13.164 13.234 10.625 1 91.75 198 ASP B N 1
ATOM 3784 C CA . ASP B 1 198 ? -13.836 12.312 11.531 1 91.75 198 ASP B CA 1
ATOM 3785 C C . ASP B 1 198 ? -14.891 13.031 12.367 1 91.75 198 ASP B C 1
ATOM 3787 O O . ASP B 1 198 ? -14.578 13.617 13.406 1 91.75 198 ASP B O 1
ATOM 3791 N N . GLY B 1 199 ? -16.094 12.852 11.992 1 90.94 199 GLY B N 1
ATOM 3792 C CA . GLY B 1 199 ? -17.172 13.523 12.68 1 90.94 199 GLY B CA 1
ATOM 3793 C C . GLY B 1 199 ? -17.578 12.836 13.977 1 90.94 199 GLY B C 1
ATOM 3794 O O . GLY B 1 199 ? -18.391 13.359 14.734 1 90.94 199 GLY B O 1
ATOM 3795 N N . SER B 1 200 ? -16.953 11.656 14.258 1 89.31 200 SER B N 1
ATOM 3796 C CA . SER B 1 200 ? -17.312 10.891 15.453 1 89.31 200 SER B CA 1
ATOM 3797 C C . SER B 1 200 ? -16.312 11.125 16.578 1 89.31 200 SER B C 1
ATOM 3799 O O . SER B 1 200 ? -16.5 10.633 17.688 1 89.31 200 SER B O 1
ATOM 3801 N N . ARG B 1 201 ? -15.289 11.852 16.297 1 89.69 201 ARG B N 1
ATOM 3802 C CA . ARG B 1 201 ? -14.234 12.047 17.281 1 89.69 201 ARG B CA 1
ATOM 3803 C C . ARG B 1 201 ? -14.734 12.914 18.438 1 89.69 201 ARG B C 1
ATOM 3805 O O . ARG B 1 201 ? -15.297 13.984 18.219 1 89.69 201 ARG B O 1
ATOM 3812 N N . ALA B 1 202 ? -14.383 12.484 19.672 1 87.94 202 ALA B N 1
ATOM 3813 C CA . ALA B 1 202 ? -14.898 13.148 20.859 1 87.94 202 ALA B CA 1
ATOM 3814 C C . ALA B 1 202 ? -14.281 14.531 21.031 1 87.94 202 ALA B C 1
ATOM 3816 O O . ALA B 1 202 ? -14.938 15.453 21.531 1 87.94 202 ALA B O 1
ATOM 3817 N N . ASP B 1 203 ? -13.055 14.68 20.547 1 90.81 203 ASP B N 1
ATOM 3818 C CA . ASP B 1 203 ? -12.383 15.953 20.766 1 90.81 203 ASP B CA 1
ATOM 3819 C C . ASP B 1 203 ? -12.5 16.859 19.547 1 90.81 203 ASP B C 1
ATOM 3821 O O . ASP B 1 203 ? -11.789 17.859 19.438 1 90.81 203 ASP B O 1
ATOM 3825 N N . GLY B 1 204 ? -13.422 16.484 18.625 1 93.19 204 GLY B N 1
ATOM 3826 C CA . GLY B 1 204 ? -13.727 17.328 17.484 1 93.19 204 GLY B CA 1
ATOM 3827 C C . GLY B 1 204 ? -13.031 16.875 16.219 1 93.19 204 GLY B C 1
ATOM 3828 O O . GLY B 1 204 ? -11.961 16.281 16.266 1 93.19 204 GLY B O 1
ATOM 3829 N N . ALA B 1 205 ? -13.602 17.266 15.039 1 94.56 205 ALA B N 1
ATOM 3830 C CA . ALA B 1 205 ? -13.094 16.875 13.727 1 94.56 205 ALA B CA 1
ATOM 3831 C C . ALA B 1 205 ? -11.992 17.812 13.258 1 94.56 205 ALA B C 1
ATOM 3833 O O . ALA B 1 205 ? -11.125 17.422 12.469 1 94.56 205 ALA B O 1
ATOM 3834 N N . TYR B 1 206 ? -12.086 19.016 13.68 1 97.31 206 TYR B N 1
ATOM 3835 C CA . TYR B 1 206 ? -11.125 20.062 13.352 1 97.31 206 TYR B CA 1
ATOM 3836 C C . TYR B 1 206 ? -10.281 20.438 14.57 1 97.31 206 TYR B C 1
ATOM 3838 O O . TYR B 1 206 ? -10.539 21.438 15.227 1 97.31 206 TYR B O 1
ATOM 3846 N N . ARG B 1 207 ? -9.148 19.688 14.734 1 95.19 207 ARG B N 1
ATOM 3847 C CA . ARG B 1 207 ? -8.398 19.703 15.992 1 95.19 207 ARG B CA 1
ATOM 3848 C C . ARG B 1 207 ? -7.238 20.688 15.914 1 95.19 207 ARG B C 1
ATOM 3850 O O . ARG B 1 207 ? -6.512 20.734 14.922 1 95.19 207 ARG B O 1
ATOM 3857 N N . PRO B 1 208 ? -7.016 21.344 17.031 1 93.81 208 PRO B N 1
ATOM 3858 C CA . PRO B 1 208 ? -5.906 22.312 17.047 1 93.81 208 PRO B CA 1
ATOM 3859 C C . PRO B 1 208 ? -4.539 21.625 17.094 1 93.81 208 PRO B C 1
ATOM 3861 O O . PRO B 1 208 ? -3.527 22.234 16.75 1 93.81 208 PRO B O 1
ATOM 3864 N N . LYS B 1 209 ? -4.523 20.328 17.5 1 91.06 209 LYS B N 1
ATOM 3865 C CA . LYS B 1 209 ? -3.252 19.625 17.625 1 91.06 209 LYS B CA 1
ATOM 3866 C C . LYS B 1 209 ? -3.01 18.703 16.438 1 91.06 209 LYS B C 1
ATOM 3868 O O . LYS B 1 209 ? -2.051 17.938 16.422 1 91.06 209 LYS B O 1
ATOM 3873 N N . SER B 1 210 ? -3.877 18.797 15.406 1 94.81 210 SER B N 1
ATOM 3874 C CA . SER B 1 210 ? -3.658 18.078 14.156 1 94.81 210 SER B CA 1
ATOM 3875 C C . SER B 1 210 ? -2.732 18.859 13.227 1 94.81 210 SER B C 1
ATOM 3877 O O . SER B 1 210 ? -2.363 20 13.516 1 94.81 210 SER B O 1
ATOM 3879 N N . PHE B 1 211 ? -2.295 18.219 12.172 1 97.38 211 PHE B N 1
ATOM 3880 C CA . PHE B 1 211 ? -1.543 18.938 11.148 1 97.38 211 PHE B CA 1
ATOM 3881 C C . PHE B 1 211 ? -2.48 19.703 10.227 1 97.38 211 PHE B C 1
ATOM 3883 O O . PHE B 1 211 ? -2.1 20.719 9.656 1 97.38 211 PHE B O 1
ATOM 3890 N N . PHE B 1 212 ? -3.703 19.25 10.133 1 98.44 212 PHE B N 1
ATOM 3891 C CA . PHE B 1 212 ? -4.652 19.828 9.188 1 98.44 212 PHE B CA 1
ATOM 3892 C C . PHE B 1 212 ? -4.949 21.281 9.523 1 98.44 212 PHE B C 1
ATOM 3894 O O . PHE B 1 212 ? -4.828 22.156 8.672 1 98.44 212 PHE B O 1
ATOM 3901 N N . ARG B 1 213 ? -5.242 21.562 10.773 1 97.81 213 ARG B N 1
ATOM 3902 C CA . ARG B 1 213 ? -5.664 22.922 11.125 1 97.81 213 ARG B CA 1
ATOM 3903 C C . ARG B 1 213 ? -4.484 23.891 11.102 1 97.81 213 ARG B C 1
ATOM 3905 O O . ARG B 1 213 ? -4.438 24.797 10.273 1 97.81 213 ARG B O 1
ATOM 3912 N N . PRO B 1 214 ? -3.424 23.641 11.883 1 97.44 214 PRO B N 1
ATOM 3913 C CA . PRO B 1 214 ? -2.418 24.703 11.953 1 97.44 214 PRO B CA 1
ATOM 3914 C C . PRO B 1 214 ? -1.462 24.688 10.758 1 97.44 214 PRO B C 1
ATOM 3916 O O . PRO B 1 214 ? -0.916 25.734 10.391 1 97.44 214 PRO B O 1
ATOM 3919 N N . GLN B 1 215 ? -1.25 23.547 10.133 1 98.12 215 GLN B N 1
ATOM 3920 C CA . GLN B 1 215 ? -0.246 23.5 9.078 1 98.12 215 GLN B CA 1
ATOM 3921 C C . GLN B 1 215 ? -0.899 23.5 7.695 1 98.12 215 GLN B C 1
ATOM 3923 O O . GLN B 1 215 ? -0.429 24.188 6.785 1 98.12 215 GLN B O 1
ATOM 3928 N N . GLU B 1 216 ? -1.961 22.797 7.516 1 98.69 216 GLU B N 1
ATOM 3929 C CA . GLU B 1 216 ? -2.498 22.656 6.168 1 98.69 216 GLU B CA 1
ATOM 3930 C C . GLU B 1 216 ? -3.482 23.766 5.844 1 98.69 216 GLU B C 1
ATOM 3932 O O . GLU B 1 216 ? -3.238 24.578 4.945 1 98.69 216 GLU B O 1
ATOM 3937 N N . VAL B 1 217 ? -4.488 23.922 6.688 1 98.44 217 VAL B N 1
ATOM 3938 C CA . VAL B 1 217 ? -5.473 24.969 6.414 1 98.44 217 VAL B CA 1
ATOM 3939 C C . VAL B 1 217 ? -4.797 26.328 6.43 1 98.44 217 VAL B C 1
ATOM 3941 O O . VAL B 1 217 ? -5.027 27.156 5.543 1 98.44 217 VAL B O 1
ATOM 3944 N N . ALA B 1 218 ? -3.934 26.531 7.379 1 97.5 218 ALA B N 1
ATOM 3945 C CA . ALA B 1 218 ? -3.285 27.812 7.574 1 97.5 218 ALA B CA 1
ATOM 3946 C C . ALA B 1 218 ? -2.361 28.156 6.41 1 97.5 218 ALA B C 1
ATOM 3948 O O . ALA B 1 218 ? -1.924 29.297 6.262 1 97.5 218 ALA B O 1
ATOM 3949 N N . ASN B 1 219 ? -2.061 27.203 5.52 1 98.06 219 ASN B N 1
ATOM 3950 C CA . ASN B 1 219 ? -1.091 27.469 4.465 1 98.06 219 ASN B CA 1
ATOM 3951 C C . ASN B 1 219 ? -1.698 27.266 3.078 1 98.06 219 ASN B C 1
ATOM 3953 O O . ASN B 1 219 ? -0.985 27.281 2.074 1 98.06 219 ASN B O 1
ATOM 3957 N N . LEU B 1 220 ? -3.012 27.047 3.02 1 98.38 220 LEU B N 1
ATOM 3958 C CA . LEU B 1 220 ? -3.68 27.078 1.724 1 98.38 220 LEU B CA 1
ATOM 3959 C C . LEU B 1 220 ? -3.545 28.453 1.075 1 98.38 220 LEU B C 1
ATOM 3961 O O . LEU B 1 220 ? -3.758 29.484 1.729 1 98.38 220 LEU B O 1
ATOM 3965 N N . ASP B 1 221 ? -3.146 28.5 -0.147 1 97.56 221 ASP B N 1
ATOM 3966 C CA . ASP B 1 221 ? -2.955 29.734 -0.891 1 97.56 221 ASP B CA 1
ATOM 3967 C C . ASP B 1 221 ? -4.227 30.141 -1.634 1 97.56 221 ASP B C 1
ATOM 3969 O O . ASP B 1 221 ? -4.609 29.484 -2.611 1 97.56 221 ASP B O 1
ATOM 3973 N N . PRO B 1 222 ? -4.848 31.234 -1.249 1 96.81 222 PRO B N 1
ATOM 3974 C CA . PRO B 1 222 ? -6.098 31.625 -1.894 1 96.81 222 PRO B CA 1
ATOM 3975 C C . PRO B 1 222 ? -5.914 32 -3.361 1 96.81 222 PRO B C 1
ATOM 3977 O O . PRO B 1 222 ? -6.891 32.125 -4.105 1 96.81 222 PRO B O 1
ATOM 3980 N N . ALA B 1 223 ? -4.676 32.219 -3.746 1 97.5 223 ALA B N 1
ATOM 3981 C CA . ALA B 1 223 ? -4.402 32.5 -5.152 1 97.5 223 ALA B CA 1
ATOM 3982 C C . ALA B 1 223 ? -4.438 31.234 -5.992 1 97.5 223 ALA B C 1
ATOM 3984 O O . ALA B 1 223 ? -4.555 31.297 -7.219 1 97.5 223 ALA B O 1
ATOM 3985 N N . LYS B 1 224 ? -4.332 30.094 -5.336 1 97.94 224 LYS B N 1
ATOM 3986 C CA . LYS B 1 224 ? -4.238 28.828 -6.055 1 97.94 224 LYS B CA 1
ATOM 3987 C C . LYS B 1 224 ? -5.453 27.953 -5.773 1 97.94 224 LYS B C 1
ATOM 3989 O O . LYS B 1 224 ? -5.883 27.188 -6.637 1 97.94 224 LYS B O 1
ATOM 3994 N N . VAL B 1 225 ? -5.922 28 -4.555 1 98.06 225 VAL B N 1
ATOM 3995 C CA . VAL B 1 225 ? -7.016 27.141 -4.113 1 98.06 225 VAL B CA 1
ATOM 3996 C C . VAL B 1 225 ? -8.336 27.906 -4.199 1 98.06 225 VAL B C 1
ATOM 3998 O O . VAL B 1 225 ? -8.469 29 -3.645 1 98.06 225 VAL B O 1
ATOM 4001 N N . THR B 1 226 ? -9.328 27.266 -4.871 1 94.38 226 THR B N 1
ATOM 4002 C CA . THR B 1 226 ? -10.609 27.922 -5.059 1 94.38 226 THR B CA 1
ATOM 4003 C C . THR B 1 226 ? -11.578 27.562 -3.934 1 94.38 226 THR B C 1
ATOM 4005 O O . THR B 1 226 ? -12.328 28.422 -3.459 1 94.38 226 THR B O 1
ATOM 4008 N N . SER B 1 227 ? -11.562 26.328 -3.525 1 95.94 227 SER B N 1
ATOM 4009 C CA . SER B 1 227 ? -12.492 25.922 -2.479 1 95.94 227 SER B CA 1
ATOM 4010 C C . SER B 1 227 ? -11.969 24.703 -1.731 1 95.94 227 SER B C 1
ATOM 4012 O O . SER B 1 227 ? -11.133 23.953 -2.252 1 95.94 227 SER B O 1
ATOM 4014 N N . LEU B 1 228 ? -12.398 24.609 -0.506 1 97.56 228 LEU B N 1
ATOM 4015 C CA . LEU B 1 228 ? -12.211 23.438 0.33 1 97.56 228 LEU B CA 1
ATOM 4016 C C . LEU B 1 228 ? -13.523 22.672 0.505 1 97.56 228 LEU B C 1
ATOM 4018 O O . LEU B 1 228 ? -14.508 23.25 0.979 1 97.56 228 LEU B O 1
ATOM 4022 N N . THR B 1 229 ? -13.555 21.438 0.026 1 95.31 229 THR B N 1
ATOM 4023 C CA . THR B 1 229 ? -14.711 20.578 0.248 1 95.31 229 THR B CA 1
ATOM 4024 C C . THR B 1 229 ? -14.438 19.578 1.376 1 95.31 229 THR B C 1
ATOM 4026 O O . THR B 1 229 ? -13.531 18.75 1.274 1 95.31 229 THR B O 1
ATOM 4029 N N . ALA B 1 230 ? -15.281 19.688 2.426 1 95.19 230 ALA B N 1
ATOM 4030 C CA . ALA B 1 230 ? -15.109 18.844 3.605 1 95.19 230 ALA B CA 1
ATOM 4031 C C . ALA B 1 230 ? -16.172 17.75 3.662 1 95.19 230 ALA B C 1
ATOM 4033 O O . ALA B 1 230 ? -17.375 18.031 3.564 1 95.19 230 ALA B O 1
ATOM 4034 N N . TYR B 1 231 ? -15.703 16.547 3.785 1 91.88 231 TYR B N 1
ATOM 4035 C CA . TYR B 1 231 ? -16.594 15.422 4.074 1 91.88 231 TYR B CA 1
ATOM 4036 C C . TYR B 1 231 ? -16.484 15.008 5.535 1 91.88 231 TYR B C 1
ATOM 4038 O O . TYR B 1 231 ? -15.453 14.477 5.965 1 91.88 231 TYR B O 1
ATOM 4046 N N . VAL B 1 232 ? -17.562 15.258 6.27 1 92.06 232 VAL B N 1
ATOM 4047 C CA . VAL B 1 232 ? -17.641 14.875 7.676 1 92.06 232 VAL B CA 1
ATOM 4048 C C . VAL B 1 232 ? -18.266 13.484 7.801 1 92.06 232 VAL B C 1
ATOM 4050 O O . VAL B 1 232 ? -19.469 13.328 7.645 1 92.06 232 VAL B O 1
ATOM 4053 N N . VAL B 1 233 ? -17.375 12.508 8.188 1 88.44 233 VAL B N 1
ATOM 4054 C CA . VAL B 1 233 ? -17.781 11.109 8.109 1 88.44 233 VAL B CA 1
ATOM 4055 C C . VAL B 1 233 ? -18 10.555 9.516 1 88.44 233 VAL B C 1
ATOM 4057 O O . VAL B 1 233 ? -17.219 10.828 10.422 1 88.44 233 VAL B O 1
ATOM 4060 N N . HIS B 1 234 ? -19.094 9.797 9.656 1 85.44 234 HIS B N 1
ATOM 4061 C CA . HIS B 1 234 ? -19.406 9.117 10.906 1 85.44 234 HIS B CA 1
ATOM 4062 C C . HIS B 1 234 ? -19.344 7.602 10.734 1 85.44 234 HIS B C 1
ATOM 4064 O O . HIS B 1 234 ? -19.766 7.07 9.703 1 85.44 234 HIS B O 1
ATOM 4070 N N . SER B 1 235 ? -18.609 7.07 11.641 1 72.62 235 SER B N 1
ATOM 4071 C CA . SER B 1 235 ? -18.609 5.609 11.617 1 72.62 235 SER B CA 1
ATOM 4072 C C . SER B 1 235 ? -20.016 5.059 11.852 1 72.62 235 SER B C 1
ATOM 4074 O O . SER B 1 235 ? -20.828 5.688 12.539 1 72.62 235 SER B O 1
ATOM 4076 N N . LEU B 1 236 ? -20.359 3.969 11.203 1 65.62 236 LEU B N 1
ATOM 4077 C CA . LEU B 1 236 ? -21.688 3.398 11.328 1 65.62 236 LEU B CA 1
ATOM 4078 C C . LEU B 1 236 ? -22.062 3.211 12.797 1 65.62 236 LEU B C 1
ATOM 4080 O O . LEU B 1 236 ? -23.203 3.488 13.188 1 65.62 236 LEU B O 1
ATOM 4084 N N . ASN B 1 237 ? -21.062 2.779 13.508 1 67.25 237 ASN B N 1
ATOM 4085 C CA . ASN B 1 237 ? -21.375 2.557 14.922 1 67.25 237 ASN B CA 1
ATOM 4086 C C . ASN B 1 237 ? -20.766 3.65 15.805 1 67.25 237 ASN B C 1
ATOM 4088 O O . ASN B 1 237 ? -20.688 3.492 17.016 1 67.25 237 ASN B O 1
ATOM 4092 N N . GLY B 1 238 ? -20.438 4.68 15.141 1 70.88 238 GLY B N 1
ATOM 4093 C CA . GLY B 1 238 ? -19.812 5.727 15.922 1 70.88 238 GLY B CA 1
ATOM 4094 C C . GLY B 1 238 ? -20.766 6.836 16.312 1 70.88 238 GLY B C 1
ATOM 4095 O O . GLY B 1 238 ? -21.859 6.949 15.75 1 70.88 238 GLY B O 1
ATOM 4096 N N . ASP B 1 239 ? -20.391 7.562 17.312 1 78.62 239 ASP B N 1
ATOM 4097 C CA . ASP B 1 239 ? -21.172 8.711 17.766 1 78.62 239 ASP B CA 1
ATOM 4098 C C . ASP B 1 239 ? -21.156 9.828 16.734 1 78.62 239 ASP B C 1
ATOM 4100 O O . ASP B 1 239 ? -20.156 10.016 16.031 1 78.62 239 ASP B O 1
ATOM 4104 N N . VAL B 1 240 ? -22.281 10.344 16.5 1 81.5 240 VAL B N 1
ATOM 4105 C CA . VAL B 1 240 ? -22.359 11.555 15.68 1 81.5 240 VAL B CA 1
ATOM 4106 C C . VAL B 1 240 ? -22.031 12.773 16.547 1 81.5 240 VAL B C 1
ATOM 4108 O O . VAL B 1 240 ? -22.938 13.398 17.125 1 81.5 240 VAL B O 1
ATOM 4111 N N . THR B 1 241 ? -20.797 13.062 16.594 1 84.88 241 THR B N 1
ATOM 4112 C CA . THR B 1 241 ? -20.328 14.133 17.469 1 84.88 241 THR B CA 1
ATOM 4113 C C . THR B 1 241 ? -20.469 15.484 16.781 1 84.88 241 THR B C 1
ATOM 4115 O O . THR B 1 241 ? -20.969 16.438 17.375 1 84.88 241 THR B O 1
ATOM 4118 N N . GLU B 1 242 ? -19.953 15.547 15.555 1 90.5 242 GLU B N 1
ATOM 4119 C CA . GLU B 1 242 ? -20 16.812 14.844 1 90.5 242 GLU B CA 1
ATOM 4120 C C . GLU B 1 242 ? -20.516 16.641 13.422 1 90.5 242 GLU B C 1
ATOM 4122 O O . GLU B 1 242 ? -20.25 15.609 12.789 1 90.5 242 GLU B O 1
ATOM 4127 N N . LYS B 1 243 ? -21.312 17.562 13.016 1 88.88 243 LYS B N 1
ATOM 4128 C CA . LYS B 1 243 ? -21.797 17.703 11.648 1 88.88 243 LYS B CA 1
ATOM 4129 C C . LYS B 1 243 ? -21.297 19 11.016 1 88.88 243 LYS B C 1
ATOM 4131 O O . LYS B 1 243 ? -20.609 19.797 11.672 1 88.88 243 LYS B O 1
ATOM 4136 N N . CYS B 1 244 ? -21.703 19.141 9.758 1 89.56 244 CYS B N 1
ATOM 4137 C CA . CYS B 1 244 ? -21.312 20.391 9.117 1 89.56 244 CYS B CA 1
ATOM 4138 C C . CYS B 1 244 ? -21.812 21.594 9.914 1 89.56 244 CYS B C 1
ATOM 414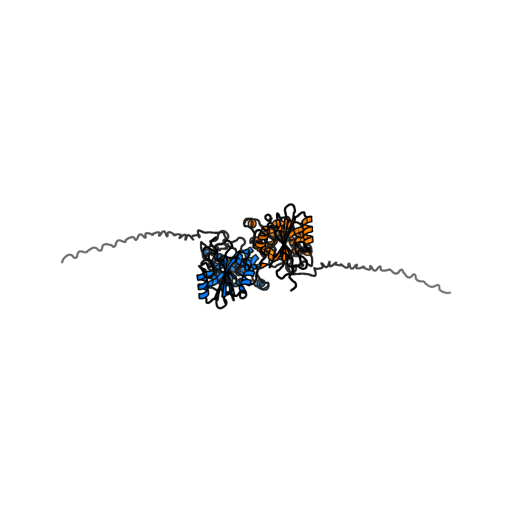0 O O . CYS B 1 244 ? -22.922 21.578 10.43 1 89.56 244 CYS B O 1
ATOM 4142 N N . VAL B 1 245 ? -21.031 22.547 10.172 1 84.62 245 VAL B N 1
ATOM 4143 C CA . VAL B 1 245 ? -21.312 23.844 10.773 1 84.62 245 VAL B CA 1
ATOM 4144 C C . VAL B 1 245 ? -21.656 23.672 12.25 1 84.62 245 VAL B C 1
ATOM 4146 O O . VAL B 1 245 ? -22.594 24.297 12.75 1 84.62 245 VAL B O 1
ATOM 4149 N N . THR B 1 246 ? -21.047 22.656 12.859 1 90.94 246 THR B N 1
ATOM 4150 C CA . THR B 1 246 ? -21.172 22.5 14.305 1 90.94 246 THR B CA 1
ATOM 4151 C C . THR B 1 246 ? -19.812 22.297 14.953 1 90.94 246 THR B C 1
ATOM 4153 O O . THR B 1 246 ? -18.844 21.938 14.273 1 90.94 246 THR B O 1
ATOM 4156 N N . GLY B 1 247 ? -19.719 22.688 16.266 1 93.75 247 GLY B N 1
ATOM 4157 C CA . GLY B 1 247 ? -18.531 22.391 17.062 1 93.75 247 GLY B CA 1
ATOM 4158 C C . GLY B 1 247 ? -17.266 23 16.484 1 93.75 247 GLY B C 1
ATOM 4159 O O . GLY B 1 247 ? -17.219 24.203 16.219 1 93.75 247 GLY B O 1
ATOM 4160 N N . SER B 1 248 ? -16.297 22.141 16.344 1 96.19 248 SER B N 1
ATOM 4161 C CA . SER B 1 248 ? -14.992 22.609 15.859 1 96.19 248 SER B CA 1
ATOM 4162 C C . SER B 1 248 ? -15.07 23.031 14.398 1 96.19 248 SER B C 1
ATOM 4164 O O . SER B 1 248 ? -14.211 23.781 13.914 1 96.19 248 SER B O 1
ATOM 4166 N N . LEU B 1 249 ? -16.078 22.625 13.742 1 96.19 249 LEU B N 1
ATOM 4167 C CA . LEU B 1 249 ? -16.219 22.938 12.32 1 96.19 249 LEU B CA 1
ATOM 4168 C C . LEU B 1 249 ? -16.656 24.391 12.117 1 96.19 249 LEU B C 1
ATOM 4170 O O . LEU B 1 249 ? -16.5 24.938 11.023 1 96.19 249 LEU B O 1
ATOM 4174 N N . LEU B 1 250 ? -17.219 24.984 13.125 1 95.94 250 LEU B N 1
ATOM 4175 C CA . LEU B 1 250 ? -17.453 26.422 13.07 1 95.94 250 LEU B CA 1
ATOM 4176 C C . LEU B 1 250 ? -16.141 27.188 12.953 1 95.94 250 LEU B C 1
ATOM 4178 O O . LEU B 1 250 ? -16.062 28.188 12.234 1 95.94 250 LEU B O 1
ATOM 4182 N N . GLN B 1 251 ? -15.219 26.688 13.68 1 96.69 251 GLN B N 1
ATOM 4183 C CA . GLN B 1 251 ? -13.898 27.281 13.594 1 96.69 251 GLN B CA 1
ATOM 4184 C C . GLN B 1 251 ? -13.281 27.062 12.219 1 96.69 251 GLN B C 1
ATOM 4186 O O . GLN B 1 251 ? -12.578 27.938 11.695 1 96.69 251 GLN B O 1
ATOM 4191 N N . LEU B 1 252 ? -13.453 25.859 11.656 1 97.75 252 LEU B N 1
ATOM 4192 C CA . LEU B 1 252 ? -13 25.609 10.289 1 97.75 252 LEU B CA 1
ATOM 4193 C C . LEU B 1 252 ? -13.594 26.625 9.32 1 97.75 252 LEU B C 1
ATOM 4195 O O . LEU B 1 252 ? -12.883 27.188 8.484 1 97.75 252 LEU B O 1
ATOM 4199 N N . GLN B 1 253 ? -14.891 26.891 9.43 1 96.25 253 GLN B N 1
ATOM 4200 C CA . GLN B 1 253 ? -15.562 27.859 8.578 1 96.25 253 GLN B CA 1
ATOM 4201 C C . GLN B 1 253 ? -14.938 29.234 8.719 1 96.25 253 GLN B C 1
ATOM 4203 O O . GLN B 1 253 ? -14.703 29.922 7.719 1 96.25 253 GLN B O 1
ATOM 4208 N N . GLU B 1 254 ? -14.656 29.594 9.914 1 96.38 254 GLU B N 1
ATOM 4209 C CA . GLU B 1 254 ? -14.039 30.891 10.18 1 96.38 254 GLU B CA 1
ATOM 4210 C C . GLU B 1 254 ? -12.641 30.969 9.578 1 96.38 254 GLU B C 1
ATOM 4212 O O . GLU B 1 254 ? -12.281 31.969 8.961 1 96.38 254 GLU B O 1
ATOM 4217 N N . ASP B 1 255 ? -11.852 29.906 9.836 1 97.12 255 ASP B N 1
ATOM 4218 C CA . ASP B 1 255 ? -10.477 29.891 9.352 1 97.12 255 ASP B CA 1
ATOM 4219 C C . ASP B 1 255 ? -10.43 29.969 7.828 1 97.12 255 ASP B C 1
ATOM 4221 O O . ASP B 1 255 ? -9.594 30.688 7.266 1 97.12 255 ASP B O 1
ATOM 4225 N N . VAL B 1 256 ? -11.32 29.234 7.164 1 97 256 VAL B N 1
ATOM 4226 C CA . VAL B 1 256 ? -11.383 29.219 5.707 1 97 256 VAL B CA 1
ATOM 4227 C C . VAL B 1 256 ? -11.852 30.562 5.184 1 97 256 VAL B C 1
ATOM 4229 O O . VAL B 1 256 ? -11.297 31.094 4.211 1 97 256 VAL B O 1
ATOM 4232 N N . ALA B 1 257 ? -12.812 31.188 5.816 1 94.81 257 ALA B N 1
ATOM 4233 C CA . ALA B 1 257 ? -13.328 32.5 5.418 1 94.81 257 ALA B CA 1
ATOM 4234 C C . ALA B 1 257 ? -12.266 33.562 5.566 1 94.81 257 ALA B C 1
ATOM 4236 O O . ALA B 1 257 ? -12.141 34.469 4.715 1 94.81 257 ALA B O 1
ATOM 4237 N N . THR B 1 258 ? -11.547 33.469 6.613 1 94.56 258 THR B N 1
ATOM 4238 C CA . THR B 1 258 ? -10.5 34.438 6.883 1 94.56 258 THR B CA 1
ATOM 4239 C C . THR B 1 258 ? -9.43 34.406 5.793 1 94.56 258 THR B C 1
ATOM 4241 O O . THR B 1 258 ? -8.812 35.438 5.488 1 94.56 258 THR B O 1
ATOM 4244 N N . ARG B 1 259 ? -9.281 33.281 5.137 1 93.75 259 ARG B N 1
ATOM 4245 C CA . ARG B 1 259 ? -8.297 33.125 4.07 1 93.75 259 ARG B CA 1
ATOM 4246 C C . ARG B 1 259 ? -8.914 33.406 2.705 1 93.75 259 ARG B C 1
ATOM 4248 O O . ARG B 1 259 ? -8.273 33.188 1.673 1 93.75 259 ARG B O 1
ATOM 4255 N N . GLU B 1 260 ? -10.203 33.812 2.768 1 94.31 260 GLU B N 1
ATOM 4256 C CA . GLU B 1 260 ? -10.922 34.188 1.55 1 94.31 260 GLU B CA 1
ATOM 4257 C C . GLU B 1 260 ? -11.109 32.969 0.647 1 94.31 260 GLU B C 1
ATOM 4259 O O . GLU B 1 260 ? -10.938 33.062 -0.57 1 94.31 260 GLU B O 1
ATOM 4264 N N . LEU B 1 261 ? -11.32 31.859 1.275 1 95.88 261 LEU B N 1
ATOM 4265 C CA . LEU B 1 261 ? -11.633 30.625 0.572 1 95.88 261 LEU B CA 1
ATOM 4266 C C . LEU B 1 261 ? -13.086 30.219 0.772 1 95.88 261 LEU B C 1
ATOM 4268 O O . LEU B 1 261 ? -13.719 30.641 1.751 1 95.88 261 LEU B O 1
ATOM 4272 N N . ASN B 1 262 ? -13.578 29.469 -0.219 1 94.44 262 ASN B N 1
ATOM 4273 C CA . ASN B 1 262 ? -14.922 28.906 -0.09 1 94.44 262 ASN B CA 1
ATOM 4274 C C . ASN B 1 262 ? -14.891 27.547 0.582 1 94.44 262 ASN B C 1
ATOM 4276 O O . ASN B 1 262 ? -13.984 26.734 0.334 1 94.44 262 ASN B O 1
ATOM 4280 N N . LEU B 1 263 ? -15.883 27.344 1.469 1 95.94 263 LEU B N 1
ATOM 4281 C CA . LEU B 1 263 ? -16 26.062 2.143 1 95.94 263 LEU B CA 1
ATOM 4282 C C . LEU B 1 263 ? -17.297 25.359 1.745 1 95.94 263 LEU B C 1
ATOM 4284 O O . LEU B 1 263 ? -18.375 25.938 1.818 1 95.94 263 LEU B O 1
ATOM 4288 N N . ASN B 1 264 ? -17.156 24.125 1.229 1 92.62 264 ASN B N 1
ATOM 4289 C CA . ASN B 1 264 ? -18.25 23.188 1.049 1 92.62 264 ASN B CA 1
ATOM 4290 C C . ASN B 1 264 ? -18.172 22.016 2.031 1 92.62 264 ASN B C 1
ATOM 4292 O O . ASN B 1 264 ? -17.109 21.406 2.186 1 92.62 264 ASN B O 1
ATOM 4296 N N . ALA B 1 265 ? -19.266 21.828 2.764 1 91.81 265 ALA B N 1
ATOM 4297 C CA . ALA B 1 265 ? -19.234 20.75 3.738 1 91.81 265 ALA B CA 1
ATOM 4298 C C . ALA B 1 265 ? -20.391 19.766 3.512 1 91.81 265 ALA B C 1
ATOM 4300 O O . ALA B 1 265 ? -21.516 20.188 3.23 1 91.81 265 ALA B O 1
ATOM 4301 N N . LEU B 1 266 ? -20.094 18.453 3.541 1 88.56 266 LEU B N 1
ATOM 4302 C CA . LEU B 1 266 ? -21.078 17.375 3.439 1 88.56 266 LEU B CA 1
ATOM 4303 C C . LEU B 1 266 ? -20.953 16.406 4.605 1 88.56 266 LEU B C 1
ATOM 4305 O O . LEU B 1 266 ? -19.844 15.922 4.895 1 88.56 266 LEU B O 1
ATOM 4309 N N . THR B 1 267 ? -22.094 16.188 5.301 1 84.44 267 THR B N 1
ATOM 4310 C CA . THR B 1 267 ? -22.125 15.18 6.352 1 84.44 267 THR B CA 1
ATOM 4311 C C . THR B 1 267 ? -22.562 13.836 5.789 1 84.44 267 THR B C 1
ATOM 4313 O O . THR B 1 267 ? -23.578 13.742 5.109 1 84.44 267 THR B O 1
ATOM 4316 N N . ILE B 1 268 ? -21.688 12.852 6.074 1 78.31 268 ILE B N 1
ATOM 4317 C CA . ILE B 1 268 ? -21.953 11.531 5.516 1 78.31 268 ILE B CA 1
ATOM 4318 C C . ILE B 1 268 ? -21.984 10.492 6.633 1 78.31 268 ILE B C 1
ATOM 4320 O O . ILE B 1 268 ? -21.125 10.492 7.52 1 78.31 268 ILE B O 1
ATOM 4324 N N . GLN B 1 269 ? -23.078 9.758 6.664 1 71.62 269 GLN B N 1
ATOM 4325 C CA . GLN B 1 269 ? -23.094 8.562 7.508 1 71.62 269 GLN B CA 1
ATOM 4326 C C . GLN B 1 269 ? -22.625 7.336 6.73 1 71.62 269 GLN B C 1
ATOM 4328 O O . GLN B 1 269 ? -23.25 6.961 5.73 1 71.62 269 GLN B O 1
ATOM 4333 N N . ALA B 1 270 ? -21.484 6.949 6.957 1 63.53 270 ALA B N 1
ATOM 4334 C CA . ALA B 1 270 ? -21.016 5.828 6.145 1 63.53 270 ALA B CA 1
ATOM 4335 C C . ALA B 1 270 ? -20.109 4.906 6.949 1 63.53 270 ALA B C 1
ATOM 4337 O O . ALA B 1 270 ? -19.516 5.32 7.949 1 63.53 270 ALA B O 1
ATOM 4338 N N . SER B 1 271 ? -20.312 3.635 6.723 1 59.56 271 SER B N 1
ATOM 4339 C CA . SER B 1 271 ? -19.25 2.709 7.113 1 59.56 271 SER B CA 1
ATOM 4340 C C . SER B 1 271 ? -18.016 2.9 6.254 1 59.56 271 SER B C 1
ATOM 4342 O O . SER B 1 271 ? -18.094 3.369 5.117 1 59.56 271 SER B O 1
ATOM 4344 N N . LEU B 1 272 ? -16.844 2.832 6.891 1 56.94 272 LEU B N 1
ATOM 4345 C CA . LEU B 1 272 ? -15.562 2.926 6.188 1 56.94 272 LEU B CA 1
ATOM 4346 C C . LEU B 1 272 ? -15.609 2.164 4.867 1 56.94 272 LEU B C 1
ATOM 4348 O O . LEU B 1 272 ? -15.078 2.629 3.857 1 56.94 272 LEU B O 1
ATOM 4352 N N . ALA B 1 273 ? -16.344 1.137 4.895 1 57.25 273 ALA B N 1
ATOM 4353 C CA . ALA B 1 273 ? -16.391 0.235 3.748 1 57.25 273 ALA B CA 1
ATOM 4354 C C . ALA B 1 273 ? -17.188 0.842 2.598 1 57.25 273 ALA B C 1
ATOM 4356 O O . ALA B 1 273 ? -16.969 0.504 1.434 1 57.25 273 ALA B O 1
ATOM 4357 N N . THR B 1 274 ? -17.906 1.791 2.934 1 60.09 274 THR B N 1
ATOM 4358 C CA . THR B 1 274 ? -18.828 2.297 1.916 1 60.09 274 THR B CA 1
ATOM 4359 C C . THR B 1 274 ? -18.391 3.682 1.442 1 60.09 274 THR B C 1
ATOM 4361 O O . THR B 1 274 ? -18.844 4.148 0.389 1 60.09 274 THR B O 1
ATOM 4364 N N . PHE B 1 275 ? -17.609 4.242 2.275 1 55.62 275 PHE B N 1
ATOM 4365 C CA . PHE B 1 275 ? -17.156 5.562 1.848 1 55.62 275 PHE B CA 1
ATOM 4366 C C . PHE B 1 275 ? -15.875 5.457 1.028 1 55.62 275 PHE B C 1
ATOM 4368 O O . PHE B 1 275 ? -14.82 5.098 1.557 1 55.62 275 PHE B O 1
ATOM 4375 N N . ASN B 1 276 ? -16.094 5.551 -0.259 1 62.41 276 ASN B N 1
ATOM 4376 C CA . ASN B 1 276 ? -14.984 5.387 -1.194 1 62.41 276 ASN B CA 1
ATOM 4377 C C . ASN B 1 276 ? -14.953 6.504 -2.234 1 62.41 276 ASN B C 1
ATOM 4379 O O . ASN B 1 276 ? -15.719 7.469 -2.135 1 62.41 276 ASN B O 1
ATOM 4383 N N . ALA B 1 277 ? -14 6.434 -3.035 1 60.94 277 ALA B N 1
ATOM 4384 C CA . ALA B 1 277 ? -13.758 7.492 -4.012 1 60.94 277 ALA B CA 1
ATOM 4385 C C . ALA B 1 277 ? -14.977 7.711 -4.898 1 60.94 277 ALA B C 1
ATOM 4387 O O . ALA B 1 277 ? -15.281 8.844 -5.281 1 60.94 277 ALA B O 1
ATOM 4388 N N . SER B 1 278 ? -15.648 6.648 -5.137 1 61.69 278 SER B N 1
ATOM 4389 C CA . SER B 1 278 ? -16.828 6.766 -6 1 61.69 278 SER B CA 1
ATOM 4390 C C . SER B 1 278 ? -17.922 7.598 -5.34 1 61.69 278 SER B C 1
ATOM 4392 O O . SER B 1 278 ? -18.609 8.367 -6.012 1 61.69 278 SER B O 1
ATOM 4394 N N . ARG B 1 279 ? -17.969 7.48 -4.031 1 58.06 279 ARG B N 1
ATOM 4395 C CA . ARG B 1 279 ? -18.969 8.266 -3.309 1 58.06 279 ARG B CA 1
ATOM 4396 C C . ARG B 1 279 ? -18.641 9.75 -3.369 1 58.06 279 ARG B C 1
ATOM 4398 O O . ARG B 1 279 ? -19.547 10.586 -3.537 1 58.06 279 ARG B O 1
ATOM 4405 N N . ILE B 1 280 ? -17.422 10.055 -3.285 1 62.62 280 ILE B N 1
ATOM 4406 C CA . ILE B 1 280 ? -17 11.445 -3.367 1 62.62 280 ILE B CA 1
ATOM 4407 C C . ILE B 1 280 ? -17.297 12 -4.762 1 62.62 280 ILE B C 1
ATOM 4409 O O . ILE B 1 280 ? -17.828 13.102 -4.902 1 62.62 280 ILE B O 1
ATOM 4413 N N . GLN B 1 281 ? -17.094 11.242 -5.805 1 63 281 GLN B N 1
ATOM 4414 C CA . GLN B 1 281 ? -17.297 11.68 -7.18 1 63 281 GLN B CA 1
ATOM 4415 C C . GLN B 1 281 ? -18.781 11.891 -7.48 1 63 281 GLN B C 1
ATOM 4417 O O . GLN B 1 281 ? -19.141 12.82 -8.203 1 63 281 GLN B O 1
ATOM 4422 N N . ASP B 1 282 ? -19.578 11.008 -6.82 1 59.25 282 ASP B N 1
ATOM 4423 C CA . ASP B 1 282 ? -21.031 11.133 -7.004 1 59.25 282 ASP B CA 1
ATOM 4424 C C . ASP B 1 282 ? -21.547 12.422 -6.387 1 59.25 282 ASP B C 1
ATOM 4426 O O . ASP B 1 282 ? -22.5 13.031 -6.902 1 59.25 282 ASP B O 1
ATOM 4430 N N . THR B 1 283 ? -20.953 12.797 -5.281 1 55.25 283 THR B N 1
ATOM 4431 C CA . THR B 1 283 ? -21.422 14 -4.609 1 55.25 283 THR B CA 1
ATOM 4432 C C . THR B 1 283 ? -21 15.25 -5.371 1 55.25 283 THR B C 1
ATOM 4434 O O . THR B 1 283 ? -21.594 16.312 -5.199 1 55.25 283 THR B O 1
ATOM 4437 N N . LYS B 1 284 ? -19.906 15.07 -6.074 1 57.72 284 LYS B N 1
ATOM 4438 C CA . LYS B 1 284 ? -19.453 16.234 -6.832 1 57.72 284 LYS B CA 1
ATOM 4439 C C . LYS B 1 284 ? -20.422 16.562 -7.961 1 57.72 284 LYS B C 1
ATOM 4441 O O . LYS B 1 284 ? -20.516 17.719 -8.375 1 57.72 284 LYS B O 1
ATOM 4446 N N . HIS B 1 285 ? -21.156 15.617 -8.523 1 44.94 285 HIS B N 1
ATOM 4447 C CA . HIS B 1 285 ? -22.109 15.852 -9.609 1 44.94 285 HIS B CA 1
ATOM 4448 C C . HIS B 1 285 ? -23.484 16.219 -9.07 1 44.94 285 HIS B C 1
ATOM 4450 O O . HIS B 1 285 ? -24.391 16.578 -9.836 1 44.94 285 HIS B O 1
ATOM 4456 N N . VAL B 1 286 ? -23.703 16.031 -7.789 1 39.69 286 VAL B N 1
ATOM 4457 C CA . VAL B 1 286 ? -25.016 16.359 -7.238 1 39.69 286 VAL B CA 1
ATOM 4458 C C . VAL B 1 286 ? -25.016 17.812 -6.754 1 39.69 286 VAL B C 1
ATOM 4460 O O . VAL B 1 286 ? -24.062 18.266 -6.113 1 39.69 286 VAL B O 1
ATOM 4463 N N . ASP B 1 287 ? -25.688 18.688 -7.41 1 38.12 287 ASP B N 1
ATOM 4464 C CA . ASP B 1 287 ? -25.969 20.062 -7.027 1 38.12 287 ASP B CA 1
ATOM 4465 C C . ASP B 1 287 ? -26.156 20.172 -5.516 1 38.12 287 ASP B C 1
ATOM 4467 O O . ASP B 1 287 ? -26.953 19.453 -4.922 1 38.12 287 ASP B O 1
ATOM 4471 N N . PRO B 1 288 ? -25.359 20.844 -4.734 1 35.34 288 PRO B N 1
ATOM 4472 C CA . PRO B 1 288 ? -25.422 21.047 -3.283 1 35.34 288 PRO B CA 1
ATOM 4473 C C . PRO B 1 288 ? -26.828 21.391 -2.799 1 35.34 288 PRO B C 1
ATOM 4475 O O . PRO B 1 288 ? -27.125 21.25 -1.612 1 35.34 288 PRO B O 1
ATOM 4478 N N . LYS B 1 289 ? -27.734 22.141 -3.48 1 37.81 289 LYS B N 1
ATOM 4479 C CA . LYS B 1 289 ? -29.062 22.547 -3.074 1 37.81 289 LYS B CA 1
ATOM 4480 C C . LYS B 1 289 ? -30 21.344 -2.939 1 37.81 289 LYS B C 1
ATOM 4482 O O . LYS B 1 289 ? -31.094 21.453 -2.395 1 37.81 289 LYS B O 1
ATOM 4487 N N . GLN B 1 290 ? -29.891 20.328 -3.689 1 33.41 290 GLN B N 1
ATOM 4488 C CA . GLN B 1 290 ? -30.891 19.25 -3.697 1 33.41 290 GLN B CA 1
ATOM 4489 C C . GLN B 1 290 ? -30.609 18.25 -2.586 1 33.41 290 GLN B C 1
ATOM 4491 O O . GLN B 1 290 ? -31.328 17.25 -2.459 1 33.41 290 GLN B O 1
ATOM 4496 N N . ILE B 1 291 ? -29.578 18.25 -2.033 1 33.69 291 ILE B N 1
ATOM 4497 C CA . ILE B 1 291 ? -29.391 17.312 -0.938 1 33.69 291 ILE B CA 1
ATOM 4498 C C . ILE B 1 291 ? -30.094 17.812 0.314 1 33.69 291 ILE B C 1
ATOM 4500 O O . ILE B 1 291 ? -29.562 18.672 1.03 1 33.69 291 ILE B O 1
ATOM 4504 N N . ARG B 1 292 ? -31.391 18.031 0.173 1 30.8 292 ARG B N 1
ATOM 4505 C CA . ARG B 1 292 ? -32.156 18.281 1.394 1 30.8 292 ARG B CA 1
ATOM 4506 C C . ARG B 1 292 ? -32.062 17.078 2.338 1 30.8 292 ARG B C 1
ATOM 4508 O O . ARG B 1 292 ? -32.25 15.938 1.918 1 30.8 292 ARG B O 1
ATOM 4515 N N . PRO B 1 293 ? -31.625 17.203 3.459 1 28.47 293 PRO B N 1
ATOM 4516 C CA . PRO B 1 293 ? -31.719 16.109 4.43 1 28.47 293 PRO B CA 1
ATOM 4517 C C . PRO B 1 293 ? -33.125 15.523 4.523 1 28.47 293 PRO B C 1
ATOM 4519 O O . PRO B 1 293 ? -34.094 16.234 4.355 1 28.47 293 PRO B O 1
ATOM 4522 N N . PRO B 1 294 ? -33.281 14.297 4.09 1 28.47 294 PRO B N 1
ATOM 4523 C CA . PRO B 1 294 ? -34.688 13.898 4.312 1 28.47 294 PRO B CA 1
ATOM 4524 C C . PRO B 1 294 ? -35.219 14.367 5.668 1 28.47 294 PRO B C 1
ATOM 4526 O O . PRO B 1 294 ? -34.469 14.422 6.645 1 28.47 294 PRO B O 1
ATOM 4529 N N . ARG B 1 295 ? -36.25 15.211 5.652 1 27.22 295 ARG B N 1
ATOM 4530 C CA . ARG B 1 295 ? -36.969 15.562 6.863 1 27.22 295 ARG B CA 1
ATOM 4531 C C . ARG B 1 295 ? -37.281 14.328 7.699 1 27.22 295 ARG B C 1
ATOM 4533 O O . ARG B 1 295 ? -37.844 13.352 7.184 1 27.22 295 ARG B O 1
ATOM 4540 N N . LEU B 1 296 ? -36.5 14.055 8.734 1 25.3 296 LEU B N 1
ATOM 4541 C CA . LEU B 1 296 ? -36.875 13.086 9.758 1 25.3 296 LEU B CA 1
ATOM 4542 C C . LEU B 1 296 ? -38.344 13.172 10.102 1 25.3 296 LEU B C 1
ATOM 4544 O O . LEU B 1 296 ? -38.844 14.234 10.492 1 25.3 296 LEU B O 1
ATOM 4548 N N . SER B 1 297 ? -39.125 12.438 9.305 1 25.94 297 SER B N 1
ATOM 4549 C CA . SER B 1 297 ? -40.5 12.305 9.766 1 25.94 297 SER B CA 1
ATOM 4550 C C . SER B 1 297 ? -40.562 12.016 11.266 1 25.94 297 SER B C 1
ATOM 4552 O O . SER B 1 297 ? -39.75 11.25 11.789 1 25.94 297 SER B O 1
ATOM 4554 N N . ALA B 1 298 ? -41.188 12.914 12.047 1 25 298 ALA B N 1
ATOM 4555 C CA . ALA B 1 298 ? -41.594 12.797 13.445 1 25 298 ALA B CA 1
ATOM 4556 C C . ALA B 1 298 ? -42.188 11.422 13.734 1 25 298 ALA B C 1
ATOM 4558 O O . ALA B 1 298 ? -43.125 10.977 13.039 1 25 298 ALA B O 1
ATOM 4559 N N . ARG B 1 299 ? -41.438 10.438 14.258 1 24.81 299 ARG B N 1
ATOM 4560 C CA . ARG B 1 299 ? -42.031 9.25 14.859 1 24.81 299 ARG B CA 1
ATOM 4561 C C . ARG B 1 299 ? -43.312 9.617 15.641 1 24.81 299 ARG B C 1
ATOM 4563 O O . ARG B 1 299 ? -43.312 10.594 16.406 1 24.81 299 ARG B O 1
ATOM 4570 N N . GLN B 1 300 ? -44.375 9.172 15.094 1 21.16 300 GLN B N 1
ATOM 4571 C CA . GLN B 1 300 ? -45.594 8.984 15.867 1 21.16 300 GLN B CA 1
ATOM 4572 C C . GLN B 1 300 ? -45.281 8.328 17.219 1 21.16 300 GLN B C 1
ATOM 4574 O O . GLN B 1 300 ? -44.438 7.438 17.297 1 21.16 300 GLN B O 1
ATOM 4579 N N . ARG B 1 301 ? -45.594 8.93 18.344 1 23.55 301 ARG B N 1
ATOM 4580 C CA . ARG B 1 301 ? -45.75 8.453 19.703 1 23.55 301 ARG B CA 1
ATOM 4581 C C . ARG B 1 301 ? -46.406 7.078 19.734 1 23.55 301 ARG B C 1
ATOM 4583 O O . ARG B 1 301 ? -47.562 6.941 19.328 1 23.55 301 ARG B O 1
ATOM 4590 N N . PHE B 1 302 ? -45.781 5.973 19.125 1 20.97 302 PHE B N 1
ATOM 4591 C CA . PHE B 1 302 ? -46.406 4.777 19.703 1 20.97 302 PHE B CA 1
ATOM 4592 C C . PHE B 1 302 ? -45.844 4.52 21.094 1 20.97 302 PHE B C 1
ATOM 4594 O O . PHE B 1 302 ? -44.688 4.812 21.375 1 20.97 302 PHE B O 1
#

Organism: Strongylocentrotus purpuratus (NCBI:txid7668)

Radius of gyration: 38.75 Å; Cα contacts (8 Å, |Δi|>4): 1042; chains: 2; bounding box: 116×135×176 Å

Solvent-accessible surface area (backbone atoms only — not comparable to full-atom values): 33304 Å² total; per-residue (Å²): 134,82,81,79,75,78,83,74,83,78,78,83,79,82,77,79,77,76,78,74,78,75,76,73,75,74,73,74,70,71,71,69,70,67,70,73,65,67,89,47,64,41,69,22,20,44,75,63,50,64,47,30,29,45,6,44,48,68,55,34,84,72,46,50,78,74,54,52,72,67,62,55,51,70,56,48,48,49,37,48,50,62,41,39,40,49,28,61,30,69,71,41,49,34,74,51,33,49,64,27,46,62,70,38,49,74,78,66,61,70,39,18,41,31,47,52,34,88,29,64,71,54,45,53,52,23,30,75,70,28,88,60,30,42,31,60,59,60,36,61,55,29,42,46,52,61,94,60,48,53,28,20,24,66,53,91,87,10,58,23,60,74,48,18,68,30,79,88,56,34,57,19,38,55,52,15,42,52,46,37,44,37,24,52,55,26,47,50,38,29,33,46,30,37,33,37,26,23,12,34,38,90,82,41,40,56,31,82,87,44,57,44,47,65,24,21,60,69,30,52,34,55,92,44,27,58,30,43,38,38,38,30,36,19,45,70,89,42,52,81,64,41,48,68,76,30,74,37,37,44,52,50,53,50,56,39,46,73,54,68,32,44,80,45,70,44,66,41,85,33,40,74,76,65,56,36,48,60,52,56,56,55,54,68,74,46,62,79,83,71,69,60,72,78,76,78,73,77,76,73,89,122,133,90,76,85,76,83,83,73,84,81,78,85,82,80,79,76,79,75,78,76,77,76,75,76,75,72,72,74,71,70,73,70,70,67,70,73,66,65,89,46,65,42,68,23,22,44,76,63,49,65,45,30,31,43,7,44,48,67,54,34,84,72,46,50,76,74,53,52,74,66,62,55,50,71,56,48,48,50,38,46,49,62,41,38,39,49,27,58,29,69,70,40,49,33,74,51,34,48,65,26,46,64,70,38,50,72,79,65,61,69,39,18,42,32,48,52,32,86,29,64,72,53,47,52,51,24,30,74,71,28,88,61,31,42,31,59,57,61,36,61,54,30,41,47,51,60,93,60,48,54,27,19,24,64,54,91,86,12,57,24,60,74,49,19,69,31,81,86,56,34,60,19,37,55,52,16,44,51,44,36,44,34,25,53,54,27,45,50,38,28,33,44,30,37,34,38,27,24,10,35,38,90,82,39,41,56,32,82,86,43,57,41,47,65,23,20,59,69,30,52,36,54,90,44,28,59,30,40,38,34,38,29,37,18,45,71,88,42,52,81,63,40,51,69,77,29,76,38,37,44,52,52,54,50,57,38,47,76,54,68,32,44,81,44,69,43,67,40,85,32,40,76,76,65,56,37,46,60,54,55,56,53,53,69,73,46,63,80,82,72,68,59,71,77,77,76,72,77,76,72,88,121

InterPro domains:
  IPR003193 ADP-ribosyl cyclase (CD38/157) [PF02267] (46-264)
  IPR003193 ADP-ribosyl cyclase (CD38/157) [PTHR10912] (10-276)
  IPR003193 ADP-ribosyl cyclase (CD38/157) [cd04759] (44-262)

Secondary structure (DSSP, 8-state):
--------------------------------------S-EE--SPTTHHHHHHHHHHH-TT--HHHHTT--HHHHHHHHHTTTTTS-GGG--GGGGHHHHHHH--PPPTT-BEEEES-HHHHHHHHHH-TT-B-GGGSHHHHTTTT----B-SSTTSB-SS-EE-TTTS--HHHHHHHHHHHHHHHT--EEEEEEEETT-TT-SS-TTSSIIIIIGGG--TTTEEEEEEEEEE-TTS-----TTSTHHHHHHHHHHHTT-EEEEEEEE--TTT--HHHHHHHHSS-TTS------------/--------------------------------------S-EEE-SPTTHHHHHHHHHHH-TT--HHHHTT--HHHHHHHHHHTTTTS-GGG--GGGGHHHHHHH--PPPTT-BEEEES-HHHHHHHHHH-TT-B-GGGSHHHHTTTT----B-SSTTSB-SSEEE-TTTS--HHHHHHHHHHHHHHHT--EEEEEEEETT-TT-SS-TTSSIIIIIGGG--TTTEEEEEEEEEE-TTS-----TTSTHHHHHHHHHHHTT-EEEEEEEE--TTT--HHHHHHHHHS-TTS------------